Protein 5M6Q (pdb70)

Organism: NCBI:txid1449976

Foldseek 3Di:
DALDAADDPPDFKDKADPVRSQVSVCVVQVHHQDPVLVVLVLQLCSVVVSQLVDPVDSHDDFFFKFQDPVLLVVVQVLLQVLLCVFDQLVSSVVSLCPDPQSVVGTCPSVQDDRVDGSNQKGKFKKKKFFAQCQDVPDDPVCSVPQQQADPVNRTGDCPSHDLDWDVPAHGMWMWGQRPVRQWTWGWDGGDDVIMIMTGHPCVVPDDDPTGDGMIMGIHMGGGD/DFLDDADDPPDFKDWFAPVRSQVSVQVRAVHHQDPVLVVLVLQLCSVAVSQLADPVDSHFDFFFWFQDPVLLVVVQVQLQVLLCVFDQLVVSVVSLCVDPQSVPGGCPSVQDPRVDGSNQKHKFKKKKFFAQPQDVPDDPVCSVCQQQADPVRRTGDCPSHDLDWDVPAHGMWMWGQRPVRRWTKGWDGGDDVIMIMTGHVCSVPPDDPGGDGMIMGIHMGGHD

Radius of gyration: 25.02 Å; Cα contacts (8 Å, |Δi|>4): 840; chains: 2; bounding box: 59×60×68 Å

B-factor: mean 33.35, std 11.18, range [15.57, 94.4]

Sequence (448 aa):
APLAPPLAEDRSYRTWRVEDYVEAWERYHGREMTEDERENLARGIGVTVVNLNREDLSNPPLNLSFGSLRTAEAVQAALNKIVDTHHPSPAQYEAAVAKDPILKRLKNVVKALPSWIDSAKLKASIFSKRFYSWQNPDWSEERAHTTYRPDRETDQVDMSTYRYRARPGYVNFDYGWFDQDTNTWWHANHEEPRMVVYQSTLRHYSRPLQDFDEQVFTVAFAKKDAPLAPPLAEDRSYRTWRVEDYVEAWERYHGREMTEDERRENLARGIGVTVVNLNREDLSNPPLNLSFGSLRTAEAVQAALNKIVDTHPSPAQYEAAVAKDPILKRLKNVVKALPSWIDSAKLKASIFSKRFYSWQNPDWSEERAHTTYRPDRETDQVDMSTYRYRARPGYVNFDYGWFDQDTNTWWHANHEEPRMVVYQSTLRHYSRPLQQDFDEQVFTVAFAKKD

Secondary structure (DSSP, 8-state):
--SSPPPPTT-SEEEEEHHHHHHHHHHHTTS---HHHHHHHTT--HHHHHHHT-TT-SS---SSEESSHHHHHHHHHHHHHHHTT---HHHHHHHHHH-TTGGGSSSHHHHS-TTS-GGGEEEEEEEEEE-S--STTS-HHHHHHTTPPPTTT-B---TT---PPPTTS-S-EEEEEETTTTEEEEESSSSSS-EEEEE-HHHHT---SS-SEEEEEEEEEE--/--SSPPPPTT-SEEEEEHHHHHHHHHHHSSSPPPHHHHHHHTT--HHHHHHHT-TT-SS---SEEESSHHHHHHHHHHHHHHHTT---HHHHHHHHHH-TTGGG-SSHHHHS-TTS-GGGEEEEEEEEEE-S--STTS-HHHHHHTTPPPTTT-EE--TT---PPPTTS--EEEEEEETTTTEEEEESSSSSS-EEEEE-HHHHT---TT-SEEEEEEEEEE--

InterPro domains:
  IPR015107 Protein-glutamine gamma-glutamyltransferase [PF09017] (155-261)
  IPR037084 Protein-glutamine gamma-glutamyltransferase superfamily [G3DSA:3.90.1360.10] (137-262)
  IPR038765 Papain-like cysteine peptidase superfamily [SSF54001] (48-261)

Nearest PDB structures (foldseek):
  5m6q-assembly2_B  TM=1.003E+00  e=1.114E-48  Kutzneria albida DSM 43870
  9ihs-assembly2_B  TM=8.124E-01  e=2.223E-16  Streptomyces mobaraensis
  1iu4-assembly1_A  TM=8.070E-01  e=9.568E-16  Streptomyces mobaraensis
  3iu0-assembly1_A  TM=8.227E-01  e=2.479E-15  Streptomyces mobaraensis
  5gnp-assembly1_A-2  TM=1.225E-01  e=1.376E+00  Salmonella enterica subsp. enterica serovar Typhimurium str. LT2

Structure (mmCIF, N/CA/C/O backbone):
data_5M6Q
#
_entry.id   5M6Q
#
_cell.length_a   106.870
_cell.length_b   106.870
_cell.length_c   56.080
_cell.angle_alpha   90.000
_cell.angle_beta   90.000
_cell.angle_gamma   120.000
#
_symmetry.space_group_name_H-M   'P 3'
#
loop_
_entity.id
_entity.type
_entity.pdbx_description
1 polymer 'Uncharacterized protein'
2 non-polymer '2-(N-MORPHOLINO)-ETHANESULFONIC ACID'
3 non-polymer 'CHLORIDE ION'
4 non-polymer 'TETRAETHYLENE GLYCOL'
5 water water
#
loop_
_atom_site.group_PDB
_atom_site.id
_atom_site.type_symbol
_atom_site.label_atom_id
_atom_site.label_alt_id
_atom_site.label_comp_id
_atom_site.label_asym_id
_atom_site.label_entity_id
_atom_site.label_seq_id
_atom_site.pdbx_PDB_ins_code
_atom_site.Cartn_x
_atom_site.Cartn_y
_atom_site.Cartn_z
_atom_site.occupancy
_atom_site.B_iso_or_equiv
_atom_site.auth_seq_id
_atom_site.auth_comp_id
_atom_site.auth_asym_id
_atom_site.auth_atom_id
_atom_site.pdbx_PDB_model_num
ATOM 1 N N . ALA A 1 1 ? -74.847 -57.212 -14.317 1.00 47.59 2 ALA A N 1
ATOM 2 C CA . ALA A 1 1 ? -74.512 -56.210 -13.303 1.00 47.54 2 ALA A CA 1
ATOM 3 C C . ALA A 1 1 ? -73.541 -56.786 -12.271 1.00 51.27 2 ALA A C 1
ATOM 4 O O . ALA A 1 1 ? -73.905 -57.686 -11.509 1.00 48.98 2 ALA A O 1
ATOM 6 N N . PRO A 1 2 ? -72.305 -56.264 -12.241 1.00 38.95 3 PRO A N 1
ATOM 7 C CA . PRO A 1 2 ? -71.235 -56.829 -11.407 1.00 38.91 3 PRO A CA 1
ATOM 8 C C . PRO A 1 2 ? -71.511 -56.753 -9.899 1.00 37.95 3 PRO A C 1
ATOM 9 O O . PRO A 1 2 ? -72.365 -55.987 -9.446 1.00 34.17 3 PRO A O 1
ATOM 13 N N . LEU A 1 3 ? -70.795 -57.566 -9.132 1.00 35.07 4 LEU A N 1
ATOM 14 C CA . LEU A 1 3 ? -70.980 -57.610 -7.692 1.00 34.00 4 LEU A CA 1
ATOM 15 C C . LEU A 1 3 ? -70.687 -56.235 -7.095 1.00 31.05 4 LEU A C 1
ATOM 16 O O . LEU A 1 3 ? -71.406 -55.751 -6.217 1.00 31.00 4 LEU A O 1
ATOM 21 N N . ALA A 1 4 ? -69.623 -55.618 -7.598 1.00 28.46 5 ALA A N 1
ATOM 22 C CA . ALA A 1 4 ? -69.174 -54.314 -7.145 1.00 30.68 5 ALA A CA 1
ATOM 23 C C . ALA A 1 4 ? -68.689 -53.532 -8.345 1.00 29.92 5 ALA A C 1
ATOM 24 O O . ALA A 1 4 ? -68.313 -54.120 -9.347 1.00 31.28 5 ALA A O 1
ATOM 26 N N . PRO A 1 5 ? -68.686 -52.198 -8.249 1.00 32.98 6 PRO A N 1
ATOM 27 C CA . PRO A 1 5 ? -68.128 -51.446 -9.370 1.00 30.78 6 PRO A CA 1
ATOM 28 C C . PRO A 1 5 ? -66.616 -51.632 -9.456 1.00 32.50 6 PRO A C 1
ATOM 29 O O . PRO A 1 5 ? -65.989 -52.089 -8.496 1.00 29.41 6 PRO A O 1
ATOM 33 N N . PRO A 1 6 ? -66.032 -51.295 -10.605 1.00 32.04 7 PRO A N 1
ATOM 34 C CA . PRO A 1 6 ? -64.570 -51.312 -10.697 1.00 34.20 7 PRO A CA 1
ATOM 35 C C . PRO A 1 6 ? -63.908 -50.288 -9.765 1.00 31.55 7 PRO A C 1
ATOM 36 O O . PRO A 1 6 ? -64.567 -49.431 -9.170 1.00 29.55 7 PRO A O 1
ATOM 40 N N . LEU A 1 7 ? -62.597 -50.403 -9.634 1.00 30.16 8 LEU A N 1
ATOM 41 C CA . LEU A 1 7 ? -61.826 -49.463 -8.845 1.00 30.07 8 LEU A CA 1
ATOM 42 C C . LEU A 1 7 ? -61.670 -48.151 -9.599 1.00 34.92 8 LEU A C 1
ATOM 43 O O . LEU A 1 7 ? -61.626 -48.137 -10.827 1.00 38.09 8 LEU A O 1
ATOM 48 N N . ALA A 1 8 ? -61.557 -47.055 -8.865 1.00 33.09 9 ALA A N 1
ATOM 49 C CA . ALA A 1 8 ? -61.172 -45.789 -9.476 1.00 41.27 9 ALA A CA 1
ATOM 50 C C . ALA A 1 8 ? -59.802 -45.936 -10.135 1.00 40.95 9 ALA A C 1
ATOM 51 O O . ALA A 1 8 ? -59.020 -46.821 -9.779 1.00 40.71 9 ALA A O 1
ATOM 53 N N . GLU A 1 9 ? -59.512 -45.072 -11.101 1.00 48.86 10 GLU A N 1
ATOM 54 C CA . GLU A 1 9 ? -58.264 -45.165 -11.855 1.00 49.40 10 GLU A CA 1
ATOM 55 C C . GLU A 1 9 ? -57.030 -44.969 -10.978 1.00 39.50 10 GLU A C 1
ATOM 56 O O . GLU A 1 9 ? -55.966 -45.507 -11.268 1.00 49.86 10 GLU A O 1
ATOM 62 N N . ASP A 1 10 ? -57.167 -44.216 -9.899 1.00 39.48 11 ASP A N 1
ATOM 63 C CA . ASP A 1 10 ? -56.030 -43.993 -9.006 1.00 50.95 11 ASP A CA 1
ATOM 64 C C . ASP A 1 10 ? -56.086 -44.840 -7.725 1.00 44.58 11 ASP A C 1
ATOM 65 O O . ASP A 1 10 ? -55.520 -44.463 -6.700 1.00 45.35 11 ASP A O 1
ATOM 70 N N . ARG A 1 11 ? -56.770 -45.973 -7.770 1.00 39.22 12 ARG A N 1
ATOM 71 C CA . ARG A 1 11 ? -56.912 -46.793 -6.570 1.00 39.56 12 ARG A CA 1
ATOM 72 C C . ARG A 1 11 ? -56.336 -48.169 -6.781 1.00 28.27 12 ARG A C 1
ATOM 73 O O . ARG A 1 11 ? -56.600 -48.805 -7.796 1.00 33.72 12 ARG A O 1
ATOM 81 N N . SER A 1 12 ? -55.559 -48.625 -5.812 1.00 24.34 13 SER A N 1
ATOM 82 C CA . SER A 1 12 ? -54.977 -49.953 -5.856 1.00 26.55 13 SER A CA 1
ATOM 83 C C . SER A 1 12 ? -55.902 -50.982 -5.211 1.00 30.18 13 SER A C 1
ATOM 84 O O . SER A 1 12 ? -55.803 -52.184 -5.483 1.00 28.17 13 SER A O 1
ATOM 87 N N . TYR A 1 13 ? -56.775 -50.515 -4.328 1.00 26.43 14 TYR A N 1
ATOM 88 C CA . TYR A 1 13 ? -57.697 -51.419 -3.656 1.00 28.49 14 TYR A CA 1
ATOM 89 C C . TYR A 1 13 ? -58.865 -50.679 -3.034 1.00 25.85 14 TYR A C 1
ATOM 90 O O . TYR A 1 13 ? -58.803 -49.469 -2.830 1.00 25.78 14 TYR A O 1
ATOM 99 N N . ARG A 1 14 ? -59.928 -51.428 -2.759 1.00 22.48 15 ARG A N 1
ATOM 100 C CA . ARG A 1 14 ? -61.078 -50.950 -2.008 1.00 22.45 15 ARG A CA 1
ATOM 101 C C . ARG A 1 14 ? -61.337 -51.897 -0.842 1.00 26.95 15 ARG A C 1
ATOM 102 O O . ARG A 1 14 ? -61.255 -53.124 -1.004 1.00 23.90 15 ARG A O 1
ATOM 110 N N . THR A 1 15 ? -61.608 -51.345 0.338 1.00 22.59 16 THR A N 1
ATOM 111 C CA . THR A 1 15 ? -61.885 -52.177 1.504 1.00 25.25 16 THR A CA 1
ATOM 112 C C . THR A 1 15 ? -63.383 -52.323 1.770 1.00 25.17 16 THR A C 1
ATOM 113 O O . THR A 1 15 ? -64.168 -51.398 1.555 1.00 28.40 16 THR A O 1
ATOM 117 N N . TRP A 1 16 ? -63.767 -53.508 2.233 1.00 23.54 17 TRP A N 1
ATOM 118 C CA . TRP A 1 16 ? -65.164 -53.854 2.461 1.00 24.99 17 TRP A CA 1
ATOM 119 C C . TRP A 1 16 ? -65.390 -54.359 3.879 1.00 24.83 17 TRP A C 1
ATOM 120 O O . TRP A 1 16 ? -64.680 -55.256 4.330 1.00 24.20 17 TRP A O 1
ATOM 131 N N . ARG A 1 17 ? -66.356 -53.779 4.588 1.00 27.93 18 ARG A N 1
ATOM 132 C CA . ARG A 1 17 ? -66.892 -54.441 5.765 1.00 27.26 18 ARG A CA 1
ATOM 133 C C . ARG A 1 17 ? -67.434 -55.763 5.292 1.00 24.54 18 ARG A C 1
ATOM 134 O O . ARG A 1 17 ? -68.027 -55.830 4.221 1.00 25.03 18 ARG A O 1
ATOM 142 N N . VAL A 1 18 ? -67.244 -56.809 6.081 1.00 26.52 19 VAL A N 1
ATOM 143 C CA . VAL A 1 18 ? -67.783 -58.107 5.713 1.00 23.70 19 VAL A CA 1
ATOM 144 C C . VAL A 1 18 ? -69.277 -57.996 5.454 1.00 24.40 19 VAL A C 1
ATOM 145 O O . VAL A 1 18 ? -69.753 -58.453 4.417 1.00 29.92 19 VAL A O 1
ATOM 149 N N . GLU A 1 19 ? -70.008 -57.357 6.368 1.00 27.92 20 GLU A N 1
ATOM 150 C CA . GLU A 1 19 ? -71.453 -57.172 6.195 1.00 31.25 20 GLU A CA 1
ATOM 151 C C . GLU A 1 19 ? -71.791 -56.513 4.857 1.00 28.88 20 GLU A C 1
ATOM 152 O O . GLU A 1 19 ? -72.773 -56.874 4.219 1.00 30.46 20 GLU A O 1
ATOM 158 N N . ASP A 1 20 ? -70.992 -55.546 4.424 1.00 26.98 21 ASP A N 1
ATOM 159 C CA . ASP A 1 20 ? -71.294 -54.879 3.159 1.00 27.67 21 ASP A CA 1
ATOM 160 C C . ASP A 1 20 ? -70.957 -55.780 1.967 1.00 24.39 21 ASP A C 1
ATOM 161 O O . ASP A 1 20 ? -71.645 -55.766 0.957 1.00 26.94 21 ASP A O 1
ATOM 166 N N . TYR A 1 21 ? -69.892 -56.562 2.085 1.00 22.93 22 TYR A N 1
ATOM 167 C CA . TYR A 1 21 ? -69.550 -57.522 1.045 1.00 24.92 22 TYR A CA 1
ATOM 168 C C . TYR A 1 21 ? -70.645 -58.584 0.884 1.00 26.72 22 TYR A C 1
ATOM 169 O O . TYR A 1 21 ? -71.015 -58.952 -0.233 1.00 26.17 22 TYR A O 1
ATOM 178 N N . VAL A 1 22 ? -71.166 -59.066 2.001 1.00 25.61 23 VAL A N 1
ATOM 179 C CA . VAL A 1 22 ? -72.195 -60.102 1.956 1.00 28.74 23 VAL A CA 1
ATOM 180 C C . VAL A 1 22 ? -73.434 -59.583 1.233 1.00 31.01 23 VAL A C 1
ATOM 181 O O . VAL A 1 22 ? -73.966 -60.256 0.350 1.00 32.18 23 VAL A O 1
ATOM 185 N N . GLU A 1 23 ? -73.867 -58.371 1.571 1.00 31.92 24 GLU A N 1
ATOM 186 C CA . GLU A 1 23 ? -75.004 -57.771 0.886 1.00 29.50 24 GLU A CA 1
ATOM 187 C C . GLU A 1 23 ? -74.751 -57.622 -0.608 1.00 34.72 24 GLU A C 1
ATOM 188 O O . GLU A 1 23 ? -75.626 -57.908 -1.403 1.00 33.80 24 GLU A O 1
ATOM 194 N N . ALA A 1 24 ? -73.563 -57.179 -0.998 1.00 30.73 25 ALA A N 1
ATOM 195 C CA . ALA A 1 24 ? -73.276 -57.080 -2.422 1.00 33.08 25 ALA A CA 1
ATOM 196 C C . ALA A 1 24 ? -73.299 -58.469 -3.046 1.00 31.33 25 ALA A C 1
ATOM 197 O O . ALA A 1 24 ? -73.870 -58.665 -4.117 1.00 31.86 25 ALA A O 1
ATOM 199 N N . TRP A 1 25 ? -72.693 -59.431 -2.359 1.00 31.10 26 TRP A N 1
ATOM 200 C CA . TRP A 1 25 ? -72.677 -60.818 -2.803 1.00 27.58 26 TRP A CA 1
ATOM 201 C C . TRP A 1 25 ? -74.095 -61.367 -2.985 1.00 34.32 26 TRP A C 1
ATOM 202 O O . TRP A 1 25 ? -74.390 -62.041 -3.964 1.00 33.80 26 TRP A O 1
ATOM 213 N N . GLU A 1 26 ? -74.972 -61.072 -2.038 1.00 33.22 27 GLU A N 1
ATOM 214 C CA . GLU A 1 26 ? -76.339 -61.575 -2.111 1.00 36.78 27 GLU A CA 1
ATOM 215 C C . GLU A 1 26 ? -77.130 -60.926 -3.237 1.00 39.29 27 GLU A C 1
ATOM 216 O O . GLU A 1 26 ? -77.959 -61.587 -3.864 1.00 40.52 27 GLU A O 1
ATOM 222 N N . ARG A 1 27 ? -76.875 -59.648 -3.505 1.00 34.50 28 ARG A N 1
ATOM 223 C CA . ARG A 1 27 ? -77.523 -58.983 -4.632 1.00 38.57 28 ARG A CA 1
ATOM 224 C C . ARG A 1 27 ? -77.095 -59.621 -5.936 1.00 38.60 28 ARG A C 1
ATOM 225 O O . ARG A 1 27 ? -77.897 -59.792 -6.847 1.00 43.68 28 ARG A O 1
ATOM 233 N N . TYR A 1 28 ? -75.813 -59.954 -6.027 1.00 40.48 29 TYR A N 1
ATOM 234 C CA . TYR A 1 28 ? -75.224 -60.450 -7.271 1.00 40.88 29 TYR A CA 1
ATOM 235 C C . TYR A 1 28 ? -75.644 -61.887 -7.561 1.00 39.66 29 TYR A C 1
ATOM 236 O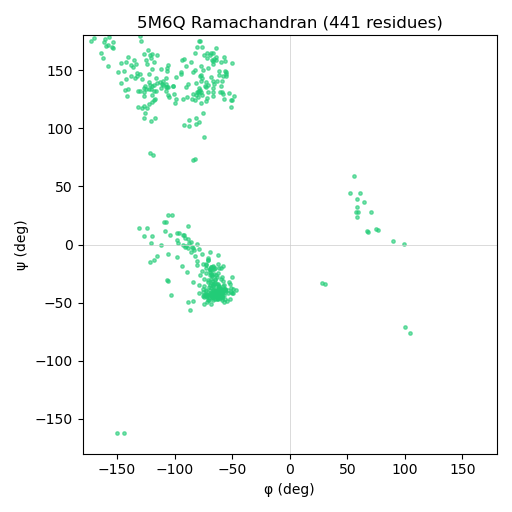 O . TYR A 1 28 ? -76.002 -62.207 -8.687 1.00 42.23 29 TYR A O 1
ATOM 245 N N . HIS A 1 29 ? -75.592 -62.744 -6.546 1.00 36.25 30 HIS A N 1
ATOM 246 C CA . HIS A 1 29 ? -75.990 -64.143 -6.698 1.00 44.26 30 HIS A CA 1
ATOM 247 C C . HIS A 1 29 ? -77.497 -64.331 -6.494 1.00 42.98 30 HIS A C 1
ATOM 248 O O . HIS A 1 29 ? -78.003 -65.450 -6.541 1.00 48.06 30 HIS A O 1
ATOM 255 N N . GLY A 1 30 ? -78.204 -63.231 -6.267 1.00 44.59 31 GLY A N 1
ATOM 256 C CA . GLY A 1 30 ? -79.656 -63.249 -6.190 1.00 42.96 31 GLY A CA 1
ATOM 257 C C . GLY A 1 30 ? -80.241 -64.157 -5.126 1.00 45.91 31 GLY A C 1
ATOM 258 O O . GLY A 1 30 ? -81.325 -64.713 -5.292 1.00 50.70 31 GLY A O 1
ATOM 259 N N . ARG A 1 31 ? -79.525 -64.303 -4.019 1.00 49.45 32 ARG A N 1
ATOM 260 C CA . ARG A 1 31 ? -79.982 -65.162 -2.941 1.00 44.51 32 ARG A CA 1
ATOM 261 C C . ARG A 1 31 ? -79.235 -64.879 -1.658 1.00 41.06 32 ARG A C 1
ATOM 262 O O . ARG A 1 31 ? -78.179 -64.251 -1.656 1.00 41.56 32 ARG A O 1
ATOM 270 N N . GLU A 1 32 ? -79.787 -65.383 -0.569 1.00 40.48 33 GLU A N 1
ATOM 271 C CA . GLU A 1 32 ? -79.206 -65.207 0.737 1.00 40.26 33 GLU A CA 1
ATOM 272 C C . GLU A 1 32 ? -78.005 -66.128 0.907 1.00 43.95 33 GLU A C 1
ATOM 273 O O . GLU A 1 32 ? -77.987 -67.258 0.404 1.00 38.08 33 GLU A O 1
ATOM 279 N N . MET A 1 33 ? -76.991 -65.629 1.601 1.00 39.47 34 MET A N 1
ATOM 280 C CA . MET A 1 33 ? -75.831 -66.432 1.924 1.00 40.84 34 MET A CA 1
ATOM 281 C C . MET A 1 33 ? -76.203 -67.305 3.121 1.00 41.70 34 MET A C 1
ATOM 282 O O . MET A 1 33 ? -76.747 -66.806 4.105 1.00 42.99 34 MET A O 1
ATOM 287 N N . THR A 1 34 ? -75.921 -68.603 3.027 1.00 44.11 35 THR A N 1
ATOM 288 C CA . THR A 1 34 ? -76.300 -69.563 4.062 1.00 42.12 35 THR A CA 1
ATOM 289 C C . THR A 1 34 ? -75.374 -69.513 5.267 1.00 45.13 35 THR A C 1
ATOM 290 O O . THR A 1 34 ? -74.362 -68.803 5.270 1.00 37.66 35 THR A O 1
ATOM 294 N N . GLU A 1 35 ? -75.716 -70.292 6.286 1.00 40.74 36 GLU A N 1
ATOM 295 C CA . GLU A 1 35 ? -74.920 -70.314 7.498 1.00 46.48 36 GLU A CA 1
ATOM 296 C C . GLU A 1 35 ? -73.593 -71.005 7.254 1.00 40.68 36 GLU A C 1
ATOM 297 O O . GLU A 1 35 ? -72.558 -70.522 7.708 1.00 40.79 36 GLU A O 1
ATOM 303 N N . ASP A 1 36 ? -73.620 -72.126 6.538 1.00 42.86 37 ASP A N 1
ATOM 304 C CA . ASP A 1 36 ? -72.383 -72.783 6.118 1.00 46.40 37 ASP A CA 1
ATOM 305 C C . ASP A 1 36 ? -71.497 -71.823 5.311 1.00 35.95 37 ASP A C 1
ATOM 306 O O . ASP A 1 36 ? -70.273 -71.824 5.458 1.00 35.57 37 ASP A O 1
ATOM 311 N N . GLU A 1 37 ? -72.108 -71.001 4.464 1.00 36.52 38 GLU A N 1
ATOM 312 C CA . GLU A 1 37 ? -71.312 -70.115 3.626 1.00 37.51 38 GLU A CA 1
ATOM 313 C C . GLU A 1 37 ? -70.693 -68.997 4.460 1.00 33.43 38 GLU A C 1
ATOM 314 O O . GLU A 1 37 ? -69.503 -68.698 4.313 1.00 29.83 38 GLU A O 1
ATOM 320 N N . ARG A 1 38 ? -71.485 -68.416 5.361 1.00 30.30 39 ARG A N 1
ATOM 321 C CA . ARG A 1 38 ? -70.980 -67.394 6.268 1.00 31.31 39 ARG A CA 1
ATOM 322 C C . ARG A 1 38 ? -69.857 -67.934 7.128 1.00 31.50 39 ARG A C 1
ATOM 323 O O . ARG A 1 38 ? -68.886 -67.243 7.394 1.00 29.34 39 ARG A O 1
ATOM 331 N N . GLU A 1 39 ? -69.982 -69.179 7.555 1.00 30.73 40 GLU A N 1
ATOM 332 C CA . GLU A 1 39 ? -68.943 -69.792 8.366 1.00 30.43 40 GLU A CA 1
ATOM 333 C C . GLU A 1 39 ? -67.646 -69.987 7.560 1.00 30.97 40 GLU A C 1
ATOM 334 O O . GLU A 1 39 ? -66.540 -69.881 8.100 1.00 27.18 40 GLU A O 1
ATOM 340 N N . ASN A 1 40 ? -67.785 -70.272 6.269 1.00 28.88 41 ASN A N 1
ATOM 341 C CA . ASN A 1 40 ? -66.624 -70.455 5.414 1.00 25.93 41 ASN A CA 1
ATOM 342 C C . ASN A 1 40 ? -65.966 -69.094 5.140 1.00 24.50 41 ASN A C 1
ATOM 343 O O . ASN A 1 40 ? -64.743 -68.964 5.196 1.00 26.81 41 ASN A O 1
ATOM 348 N N . LEU A 1 41 ? -66.788 -68.093 4.856 1.00 25.08 42 LEU A N 1
ATOM 349 C CA . LEU A 1 41 ? -66.307 -66.730 4.651 1.00 26.14 42 LEU A CA 1
ATOM 350 C C . LEU A 1 41 ? -65.467 -66.258 5.837 1.00 24.97 42 LEU A C 1
ATOM 351 O O . LEU A 1 41 ? -64.406 -65.656 5.653 1.00 27.07 42 LEU A O 1
ATOM 356 N N . ALA A 1 42 ? -65.917 -66.576 7.047 1.00 25.22 43 ALA A N 1
ATOM 357 C CA . ALA A 1 42 ? -65.255 -66.139 8.273 1.00 22.97 43 ALA A CA 1
ATOM 358 C C . ALA A 1 42 ? -63.837 -66.685 8.417 1.00 25.00 43 ALA A C 1
ATOM 359 O O . ALA A 1 42 ? -63.090 -66.275 9.303 1.00 30.56 43 ALA A O 1
ATOM 361 N N . ARG A 1 43 ? -63.455 -67.602 7.539 1.00 29.40 44 ARG A N 1
ATOM 362 C CA . ARG A 1 43 ? -62.098 -68.123 7.551 1.00 29.43 44 ARG A CA 1
ATOM 363 C C . ARG A 1 43 ? -61.081 -67.141 6.952 1.00 24.67 44 ARG A C 1
ATOM 364 O O . ARG A 1 43 ? -59.876 -67.357 7.049 1.00 22.08 44 ARG A O 1
ATOM 372 N N . GLY A 1 44 ? -61.554 -66.053 6.356 1.00 18.41 45 GLY A N 1
ATOM 373 C CA . GLY A 1 44 ? -60.631 -65.087 5.800 1.00 22.40 45 GLY A CA 1
ATOM 374 C C . GLY A 1 44 ? -60.468 -65.217 4.305 1.00 21.21 45 GLY A C 1
ATOM 375 O O . GLY A 1 44 ? -61.426 -65.557 3.602 1.00 25.84 45 GLY A O 1
ATOM 386 N N . ILE A 1 46 ? -59.137 -67.277 2.374 1.00 21.39 47 ILE A N 1
ATOM 387 C CA . ILE A 1 46 ? -59.419 -68.591 1.803 1.00 26.21 47 ILE A CA 1
ATOM 388 C C . ILE A 1 46 ? -60.935 -68.776 1.707 1.00 24.36 47 ILE A C 1
ATOM 389 O O . ILE A 1 46 ? -61.438 -69.387 0.758 1.00 25.54 47 ILE A O 1
ATOM 394 N N . GLY A 1 47 ? -61.660 -68.201 2.661 1.00 23.74 48 GLY A N 1
ATOM 395 C CA . GLY A 1 47 ? -63.108 -68.233 2.645 1.00 22.32 48 GLY A CA 1
ATOM 396 C C . GLY A 1 47 ? -63.793 -67.485 1.518 1.00 24.52 48 GLY A C 1
ATOM 397 O O . GLY A 1 47 ? -64.851 -67.908 1.044 1.00 24.00 48 GLY A O 1
ATOM 398 N N . VAL A 1 48 ? -63.205 -66.370 1.094 1.00 23.55 49 VAL A N 1
ATOM 399 C CA . VAL A 1 48 ? -63.751 -65.598 -0.015 1.00 24.83 49 VAL A CA 1
ATOM 400 C C . VAL A 1 48 ? -63.790 -66.493 -1.250 1.00 24.16 49 VAL A C 1
ATOM 401 O O . VAL A 1 48 ? -64.796 -66.553 -1.950 1.00 25.75 49 VAL A O 1
ATOM 405 N N . THR A 1 49 ? -62.718 -67.238 -1.476 1.00 24.65 50 THR A N 1
ATOM 406 C CA . THR A 1 49 ? -62.630 -68.102 -2.652 1.00 28.56 50 THR A CA 1
ATOM 407 C C . THR A 1 49 ? -63.513 -69.349 -2.509 1.00 24.91 50 THR A C 1
ATOM 408 O O . THR A 1 49 ? -64.218 -69.708 -3.443 1.00 23.65 50 THR A O 1
ATOM 412 N N . VAL A 1 50 ? -63.500 -69.982 -1.336 1.00 23.47 51 VAL A N 1
ATOM 413 C CA . VAL A 1 50 ? -64.328 -71.163 -1.101 1.00 25.97 51 VAL A CA 1
ATOM 414 C C . VAL A 1 50 ? -65.792 -70.827 -1.302 1.00 27.98 51 VAL A C 1
ATOM 415 O O . VAL A 1 50 ? -66.533 -71.571 -1.945 1.00 26.80 51 VAL A O 1
ATOM 419 N N . VAL A 1 51 ? -66.215 -69.689 -0.772 1.00 20.43 52 VAL A N 1
ATOM 420 C CA . VAL A 1 51 ? -67.607 -69.312 -0.942 1.00 23.32 52 VAL A CA 1
ATOM 421 C C . VAL A 1 51 ? -67.928 -69.095 -2.425 1.00 26.55 52 VAL A C 1
ATOM 422 O O . VAL A 1 51 ? -68.977 -69.512 -2.908 1.00 27.58 52 VAL A O 1
ATOM 426 N N . ASN A 1 52 ? -67.015 -68.491 -3.165 1.00 24.80 53 ASN A N 1
ATOM 427 C CA . ASN A 1 52 ? -67.296 -68.231 -4.573 1.00 28.75 53 ASN A CA 1
ATOM 428 C C . ASN A 1 52 ? -67.276 -69.480 -5.468 1.00 25.62 53 ASN A C 1
ATOM 429 O O . ASN A 1 52 ? -67.910 -69.490 -6.511 1.00 27.22 53 ASN A O 1
ATOM 434 N N . LEU A 1 53 ? -66.563 -70.528 -5.075 1.00 23.76 54 LEU A N 1
ATOM 435 C CA . LEU A 1 53 ? -66.630 -71.772 -5.833 1.00 24.31 54 LEU A CA 1
ATOM 436 C C . LEU A 1 53 ? -67.990 -72.455 -5.687 1.00 26.45 54 LEU A C 1
ATOM 437 O O . LEU A 1 53 ? -68.398 -73.191 -6.575 1.00 27.09 54 LEU A O 1
ATOM 442 N N . ASN A 1 54 ? -68.684 -72.204 -4.575 1.00 25.44 55 ASN A N 1
ATOM 443 C CA . ASN A 1 54 ? -70.088 -72.613 -4.434 1.00 30.10 55 ASN A CA 1
ATOM 444 C C . ASN A 1 54 ? -70.189 -74.134 -4.449 1.00 30.43 55 ASN A C 1
ATOM 445 O O . ASN A 1 54 ? -71.125 -74.708 -4.988 1.00 36.99 55 ASN A O 1
ATOM 450 N N . ARG A 1 55 ? -69.200 -74.777 -3.848 1.00 32.17 56 ARG A N 1
ATOM 451 C CA . ARG A 1 55 ? -69.082 -76.222 -3.903 1.00 33.00 56 ARG A CA 1
ATOM 452 C C . ARG A 1 55 ? -68.957 -76.849 -2.537 1.00 38.61 56 ARG A C 1
ATOM 453 O O . ARG A 1 55 ? -67.910 -76.751 -1.887 1.00 35.09 56 ARG A O 1
ATOM 461 N N . GLU A 1 56 ? -70.021 -77.528 -2.124 1.00 35.81 57 GLU A N 1
ATOM 462 C CA . GLU A 1 56 ? -70.086 -78.086 -0.783 1.00 35.96 57 GLU A CA 1
ATOM 463 C C . GLU A 1 56 ? -69.078 -79.202 -0.570 1.00 35.43 57 GLU A C 1
ATOM 464 O O . GLU A 1 56 ? -68.758 -79.531 0.565 1.00 39.14 57 GLU A O 1
ATOM 470 N N . ASP A 1 57 ? -68.570 -79.779 -1.656 1.00 32.55 58 ASP A N 1
ATOM 471 C CA . ASP A 1 57 ? -67.596 -80.862 -1.553 1.00 31.35 58 ASP A CA 1
ATOM 472 C C . ASP A 1 57 ? -66.184 -80.354 -1.248 1.00 38.91 58 ASP A C 1
ATOM 473 O O . ASP A 1 57 ? -65.255 -81.150 -1.062 1.00 39.64 58 ASP A O 1
ATOM 478 N N . LEU A 1 58 ? -66.023 -79.035 -1.196 1.00 35.04 59 LEU A N 1
ATOM 479 C CA . LEU A 1 58 ? -64.714 -78.444 -0.926 1.00 39.00 59 LEU A CA 1
ATOM 480 C C . LEU A 1 58 ? -64.665 -77.755 0.430 1.00 38.03 59 LEU A C 1
ATOM 481 O O . LEU A 1 58 ? -65.584 -77.033 0.804 1.00 40.26 59 LEU A O 1
ATOM 486 N N . SER A 1 59 ? -63.597 -77.992 1.173 1.00 34.22 60 SER A N 1
ATOM 487 C CA . SER A 1 59 ? -63.348 -77.187 2.353 1.00 41.21 60 SER A CA 1
ATOM 488 C C . SER A 1 59 ? -62.181 -76.242 2.046 1.00 31.03 60 SER A C 1
ATOM 489 O O . SER A 1 59 ? -62.135 -75.132 2.554 1.00 33.88 60 SER A O 1
ATOM 492 N N . ASN A 1 60 ? -61.264 -76.685 1.189 1.00 28.77 61 ASN A N 1
ATOM 493 C CA . ASN A 1 60 ? -60.198 -75.828 0.686 1.00 29.65 61 ASN A CA 1
ATOM 494 C C . ASN A 1 60 ? -60.283 -75.703 -0.830 1.00 26.89 61 ASN A C 1
ATOM 495 O O . ASN A 1 60 ? -60.765 -76.601 -1.508 1.00 29.83 61 ASN A O 1
ATOM 500 N N . PRO A 1 61 ? -59.830 -74.567 -1.371 1.00 29.55 62 PRO A N 1
ATOM 501 C CA . PRO A 1 61 ? -59.824 -74.437 -2.830 1.00 24.62 62 PRO A CA 1
ATOM 502 C C . PRO A 1 61 ? -58.826 -75.422 -3.443 1.00 23.00 62 PRO A C 1
ATOM 503 O O . PRO A 1 61 ? -57.687 -75.495 -2.997 1.00 25.28 62 PRO A O 1
ATOM 507 N N . PRO A 1 62 ? -59.248 -76.175 -4.457 1.00 22.34 63 PRO A N 1
ATOM 508 C CA . PRO A 1 62 ? -58.377 -77.221 -5.008 1.00 26.65 63 PRO A CA 1
ATOM 509 C C . PRO A 1 62 ? -57.222 -76.644 -5.812 1.00 23.22 63 PRO A C 1
ATOM 510 O O . PRO A 1 62 ? -57.420 -75.686 -6.559 1.00 23.10 63 PRO A O 1
ATOM 514 N N . LEU A 1 63 ? -56.033 -77.230 -5.676 1.00 21.37 64 LEU A N 1
ATOM 515 C CA . LEU A 1 63 ? -54.831 -76.651 -6.266 1.00 29.83 64 LEU A CA 1
ATOM 516 C C . LEU A 1 63 ? -54.335 -77.458 -7.458 1.00 29.96 64 LEU A C 1
ATOM 517 O O . LEU A 1 63 ? -53.236 -77.220 -7.952 1.00 26.16 64 LEU A O 1
ATOM 522 N N . ASN A 1 64 ? -55.178 -78.385 -7.915 1.00 25.72 65 ASN A N 1
ATOM 523 C CA . ASN A 1 64 ? -54.863 -79.337 -8.990 1.00 32.62 65 ASN A CA 1
ATOM 524 C C . ASN A 1 64 ? -54.297 -78.700 -10.250 1.00 27.56 65 ASN A C 1
ATOM 525 O O . ASN A 1 64 ? -53.410 -79.249 -10.897 1.00 21.88 65 ASN A O 1
ATOM 530 N N . LEU A 1 65 ? -54.889 -77.575 -10.627 1.00 23.08 66 LEU A N 1
ATOM 531 C CA . LEU A 1 65 ? -54.600 -76.917 -11.893 1.00 24.42 66 LEU A CA 1
ATOM 532 C C . LEU A 1 65 ? -54.048 -75.538 -11.602 1.00 22.50 66 LEU A C 1
ATOM 533 O O . LEU A 1 65 ? -54.761 -74.538 -11.733 1.00 21.78 66 LEU A O 1
ATOM 538 N N . SER A 1 66 ? -52.777 -75.501 -11.203 1.00 23.87 67 SER A N 1
ATOM 539 C CA . SER A 1 66 ? -52.106 -74.261 -10.797 1.00 24.79 67 SER A CA 1
ATOM 540 C C . SER A 1 66 ? -51.014 -73.898 -11.787 1.00 22.37 67 SER A C 1
ATOM 541 O O . SER A 1 66 ? -50.258 -74.764 -12.215 1.00 20.96 67 SER A O 1
ATOM 544 N N . PHE A 1 67 ? -50.888 -72.609 -12.096 1.00 20.92 68 PHE A N 1
ATOM 545 C CA . PHE A 1 67 ? -49.958 -72.173 -13.137 1.00 24.89 68 PHE A CA 1
ATOM 546 C C . PHE A 1 67 ? -49.145 -70.939 -12.720 1.00 22.22 68 PHE A C 1
ATOM 547 O O . PHE A 1 67 ? -49.589 -70.145 -11.896 1.00 23.10 68 PHE A O 1
ATOM 555 N N . GLY A 1 68 ? -47.950 -70.798 -13.297 1.00 24.33 69 GLY A N 1
ATOM 556 C CA . GLY A 1 68 ? -47.057 -69.697 -12.984 1.00 25.06 69 GLY A CA 1
ATOM 557 C C . GLY A 1 68 ? -47.550 -68.345 -13.486 1.00 26.65 69 GLY A C 1
ATOM 558 O O . GLY A 1 68 ? -47.170 -67.305 -12.953 1.00 25.86 69 GLY A O 1
ATOM 559 N N . SER A 1 69 ? -48.400 -68.337 -14.504 1.00 21.28 70 SER A N 1
ATOM 560 C CA . SER A 1 69 ? -48.879 -67.054 -15.016 1.00 26.38 70 SER A CA 1
ATOM 561 C C . SER A 1 69 ? -50.391 -67.013 -15.220 1.00 21.58 70 SER A C 1
ATOM 562 O O . SER A 1 69 ? -51.022 -68.021 -15.532 1.00 25.22 70 SER A O 1
ATOM 565 N N . LEU A 1 70 ? -50.966 -65.831 -15.021 1.00 23.94 71 LEU A N 1
ATOM 566 C CA . LEU A 1 70 ? -52.391 -65.610 -15.215 1.00 19.30 71 LEU A CA 1
ATOM 567 C C . LEU A 1 70 ? -52.841 -65.976 -16.634 1.00 23.21 71 LEU A C 1
ATOM 568 O O . LEU A 1 70 ? -53.898 -66.571 -16.810 1.00 24.42 71 LEU A O 1
ATOM 573 N N . ARG A 1 71 ? -52.029 -65.660 -17.642 1.00 25.23 72 ARG A N 1
ATOM 574 C CA . ARG A 1 71 ? -52.426 -65.923 -19.023 1.00 24.42 72 ARG A CA 1
ATOM 575 C C . ARG A 1 71 ? -52.630 -67.421 -19.297 1.00 22.37 72 ARG A C 1
ATOM 576 O O . ARG A 1 71 ? -53.553 -67.815 -20.015 1.00 23.34 72 ARG A O 1
ATOM 584 N N . THR A 1 72 ? -51.779 -68.252 -18.718 1.00 21.54 73 THR A N 1
ATOM 585 C CA . THR A 1 72 ? -51.961 -69.689 -18.868 1.00 21.04 73 THR A CA 1
ATOM 586 C C . THR A 1 72 ? -53.259 -70.130 -18.214 1.00 20.58 73 THR A C 1
ATOM 587 O O . THR A 1 72 ? -53.993 -70.936 -18.780 1.00 23.48 73 THR A O 1
ATOM 591 N N . ALA A 1 73 ? -53.526 -69.626 -17.010 1.00 20.79 74 ALA A N 1
ATOM 592 C CA . ALA A 1 73 ? -54.753 -69.972 -16.309 1.00 22.71 74 ALA A CA 1
ATOM 593 C C . ALA A 1 73 ? -55.960 -69.542 -17.128 1.00 20.78 74 ALA A C 1
ATOM 594 O O . ALA A 1 73 ? -56.978 -70.228 -17.168 1.00 23.63 74 ALA A O 1
ATOM 596 N N . GLU A 1 74 ? -55.849 -68.390 -17.777 1.00 20.17 75 GLU A N 1
ATOM 597 C CA . GLU A 1 74 ? -56.955 -67.923 -18.599 1.00 22.30 75 GLU A CA 1
ATOM 598 C C . GLU A 1 74 ? -57.177 -68.827 -19.814 1.00 24.26 75 GLU A C 1
ATOM 599 O O . GLU A 1 74 ? -58.322 -69.050 -20.224 1.00 19.32 75 GLU A O 1
ATOM 605 N N . ALA A 1 75 ? -56.100 -69.362 -20.378 1.00 21.90 76 ALA A N 1
ATOM 606 C CA . ALA A 1 75 ? -56.241 -70.252 -21.532 1.00 24.88 76 ALA A CA 1
ATOM 607 C C . ALA A 1 75 ? -56.868 -71.579 -21.101 1.00 21.58 76 ALA A C 1
ATOM 608 O O . ALA A 1 75 ? -57.665 -72.177 -21.816 1.00 22.04 76 ALA A O 1
ATOM 610 N N . VAL A 1 76 ? -56.503 -72.028 -19.915 1.00 23.04 77 VAL A N 1
ATOM 611 C CA . VAL A 1 76 ? -56.994 -73.293 -19.404 1.00 25.87 77 VAL A CA 1
ATOM 612 C C . VAL A 1 76 ? -58.465 -73.134 -19.018 1.00 23.43 77 VAL A C 1
ATOM 613 O O . VAL A 1 76 ? -59.290 -74.004 -19.283 1.00 24.44 77 VAL A O 1
ATOM 617 N N . GLN A 1 77 ? -58.800 -71.985 -18.444 1.00 26.88 78 GLN A N 1
ATOM 618 C CA . GLN A 1 77 ? -60.190 -71.651 -18.146 1.00 23.32 78 GLN A CA 1
ATOM 619 C C . GLN A 1 77 ? -61.043 -71.696 -19.407 1.00 25.51 78 GLN A C 1
ATOM 620 O O . GLN A 1 77 ? -62.102 -72.324 -19.425 1.00 21.86 78 GLN A O 1
ATOM 626 N N . ALA A 1 78 ? -60.588 -71.038 -20.467 1.00 23.50 79 ALA A N 1
ATOM 627 C CA . ALA A 1 78 ? -61.384 -71.016 -21.698 1.00 27.25 79 ALA A CA 1
ATOM 628 C C . ALA A 1 78 ? -61.522 -72.424 -22.279 1.00 22.83 79 ALA A C 1
ATOM 629 O O . ALA A 1 78 ? -62.590 -72.802 -22.745 1.00 26.49 79 ALA A O 1
ATOM 631 N N . ALA A 1 79 ? -60.453 -73.204 -22.232 1.00 21.95 80 ALA A N 1
ATOM 632 C CA . ALA A 1 79 ? -60.496 -74.551 -22.779 1.00 24.65 80 ALA A CA 1
ATOM 633 C C . ALA A 1 79 ? -61.513 -75.413 -22.011 1.00 24.47 80 ALA A C 1
ATOM 634 O O . ALA A 1 79 ? -62.327 -76.117 -22.613 1.00 25.35 80 ALA A O 1
ATOM 636 N N . LEU A 1 80 ? -61.466 -75.348 -20.684 1.00 22.01 81 LEU A N 1
ATOM 637 C CA . LEU A 1 80 ? -62.379 -76.116 -19.854 1.00 19.95 81 LEU A CA 1
ATOM 638 C C . LEU A 1 80 ? -63.829 -75.668 -19.999 1.00 26.76 81 LEU A C 1
ATOM 639 O O . LEU A 1 80 ? -64.731 -76.507 -20.060 1.00 25.77 81 LEU A O 1
ATOM 644 N N . ASN A 1 81 ? -64.062 -74.358 -20.026 1.00 22.96 82 ASN A N 1
ATOM 645 C CA . ASN A 1 81 ? -65.413 -73.845 -20.233 1.00 27.26 82 ASN A CA 1
ATOM 646 C C . ASN A 1 81 ? -65.974 -74.317 -21.577 1.00 29.21 82 ASN A C 1
ATOM 647 O O . ASN A 1 81 ? -67.149 -74.658 -21.685 1.00 28.61 82 ASN A O 1
ATOM 652 N N . LYS A 1 82 ? -65.129 -74.354 -22.595 1.00 26.95 83 LYS A N 1
ATOM 653 C CA . LYS A 1 82 ? -65.557 -74.827 -23.902 1.00 31.87 83 LYS A CA 1
ATOM 654 C C . LYS A 1 82 ? -66.028 -76.297 -23.835 1.00 32.32 83 LYS A C 1
ATOM 655 O O . LYS A 1 82 ? -67.060 -76.652 -24.403 1.00 28.30 83 LYS A O 1
ATOM 661 N N . ILE A 1 83 ? -65.302 -77.138 -23.107 1.00 26.56 84 ILE A N 1
ATOM 662 C CA . ILE A 1 83 ? -65.720 -78.533 -22.960 1.00 30.11 84 ILE A CA 1
ATOM 663 C C . ILE A 1 83 ? -66.988 -78.703 -22.105 1.00 30.30 84 ILE A C 1
ATOM 664 O O . ILE A 1 83 ? -67.902 -79.409 -22.519 1.00 31.51 84 ILE A O 1
ATOM 669 N N . VAL A 1 84 ? -67.072 -78.073 -20.932 1.00 24.76 85 VAL A N 1
ATOM 670 C CA . VAL A 1 84 ? -68.275 -78.270 -20.117 1.00 24.37 85 VAL A CA 1
ATOM 671 C C . VAL A 1 84 ? -69.493 -77.566 -20.734 1.00 29.34 85 VAL A C 1
ATOM 672 O O . VAL A 1 84 ? -70.624 -77.845 -20.352 1.00 31.11 85 VAL A O 1
ATOM 676 N N . ASP A 1 85 ? -69.282 -76.684 -21.703 1.00 32.09 86 ASP A N 1
ATOM 677 C CA . ASP A 1 85 ? -70.418 -76.078 -22.397 1.00 33.16 86 ASP A CA 1
ATOM 678 C C . ASP A 1 85 ? -71.144 -77.064 -23.323 1.00 36.86 86 ASP A C 1
ATOM 679 O O . ASP A 1 85 ? -72.236 -76.769 -23.810 1.00 30.74 86 ASP A O 1
ATOM 684 N N . THR A 1 86 ? -70.539 -78.222 -23.572 1.00 33.38 87 THR A N 1
ATOM 685 C CA . THR A 1 86 ? -71.216 -79.270 -24.342 1.00 36.16 87 THR A CA 1
ATOM 686 C C . THR A 1 86 ? -71.977 -80.257 -23.443 1.00 31.75 87 THR A C 1
ATOM 687 O O . THR A 1 86 ? -72.480 -81.263 -23.921 1.00 37.65 87 THR A O 1
ATOM 691 N N . HIS A 1 87 ? -72.056 -79.948 -22.149 1.00 32.45 88 HIS A N 1
ATOM 692 C CA A HIS A 1 87 ? -72.728 -80.805 -21.170 0.50 33.83 88 HIS A CA 1
ATOM 693 C CA B HIS A 1 87 ? -72.725 -80.806 -21.172 0.50 33.94 88 HIS A CA 1
ATOM 694 C C . HIS A 1 87 ? -72.222 -82.255 -21.218 1.00 33.06 88 HIS A C 1
ATOM 695 O O . HIS A 1 87 ? -73.003 -83.183 -21.421 1.00 34.78 88 HIS A O 1
ATOM 708 N N . PRO A 1 88 ? -70.908 -82.464 -21.030 1.00 29.39 89 PRO A N 1
ATOM 709 C CA . PRO A 1 88 ? -70.439 -83.856 -21.033 1.00 25.72 89 PRO A CA 1
ATOM 710 C C . PRO A 1 88 ? -70.728 -84.622 -19.737 1.00 29.31 89 PRO A C 1
ATOM 711 O O . PRO A 1 88 ? -70.865 -84.017 -18.670 1.00 27.50 89 PRO A O 1
ATOM 715 N N . SER A 1 89 ? -70.842 -85.944 -19.846 1.00 28.25 90 SER A N 1
ATOM 716 C CA . SER A 1 89 ? -70.778 -86.829 -18.687 1.00 30.57 90 SER A CA 1
ATOM 717 C C . SER A 1 89 ? -69.320 -86.900 -18.265 1.00 27.65 90 SER A C 1
ATOM 718 O O . SER A 1 89 ? -68.450 -86.537 -19.052 1.00 28.40 90 SER A O 1
ATOM 721 N N . PRO A 1 90 ? -69.035 -87.361 -17.030 1.00 30.29 91 PRO A N 1
ATOM 722 C CA . PRO A 1 90 ? -67.624 -87.493 -16.649 1.00 26.45 91 PRO A CA 1
ATOM 723 C C . PRO A 1 90 ? -66.767 -88.236 -17.673 1.00 29.04 91 PRO A C 1
ATOM 724 O O . PRO A 1 90 ? -65.657 -87.790 -17.947 1.00 28.63 91 PRO A O 1
ATOM 728 N N . ALA A 1 91 ? -67.266 -89.325 -18.251 1.00 29.18 92 ALA A N 1
ATOM 729 C CA . ALA A 1 91 ? -66.473 -90.076 -19.231 1.00 26.63 92 ALA A CA 1
ATOM 730 C C . ALA A 1 91 ? -66.231 -89.267 -20.519 1.00 30.16 92 ALA A C 1
ATOM 731 O O . ALA A 1 91 ? -65.156 -89.350 -21.135 1.00 29.42 92 ALA A O 1
ATOM 733 N N . GLN A 1 92 ? -67.222 -88.476 -20.917 1.00 23.69 93 GLN A N 1
ATOM 734 C CA . GLN A 1 92 ? -67.097 -87.657 -22.122 1.00 30.80 93 GLN A CA 1
ATOM 735 C C . GLN A 1 92 ? -66.119 -86.515 -21.895 1.00 26.82 93 GLN A C 1
ATOM 736 O O . GLN A 1 92 ? -65.432 -86.075 -22.810 1.00 28.03 93 GLN A O 1
ATOM 742 N N . TYR A 1 93 ? -66.072 -86.035 -20.662 1.00 28.03 94 TYR A N 1
ATOM 743 C CA . TYR A 1 93 ? -65.143 -84.981 -20.280 1.00 26.01 94 TYR A CA 1
ATOM 744 C C . TYR A 1 93 ? -63.697 -85.501 -20.378 1.00 23.30 94 TYR A C 1
ATOM 745 O O . TYR A 1 93 ? -62.806 -84.826 -20.898 1.00 27.04 94 TYR A O 1
ATOM 754 N N . GLU A 1 94 ? -63.474 -86.720 -19.905 1.00 23.56 95 GLU A N 1
ATOM 755 C CA . GLU A 1 94 ? -62.138 -87.295 -19.924 1.00 24.66 95 GLU A CA 1
ATOM 756 C C . GLU A 1 94 ? -61.667 -87.442 -21.367 1.00 31.22 95 GLU A C 1
ATOM 757 O O . GLU A 1 94 ? -60.528 -87.117 -21.692 1.00 31.21 95 GLU A O 1
ATOM 763 N N . ALA A 1 95 ? -62.556 -87.910 -22.235 1.00 25.73 96 ALA A N 1
ATOM 764 C CA . ALA A 1 95 ? -62.210 -88.052 -23.643 1.00 30.12 96 ALA A CA 1
ATOM 765 C C . ALA A 1 95 ? -61.931 -86.697 -24.299 1.00 28.53 96 ALA A C 1
ATOM 766 O O . ALA A 1 95 ? -61.002 -86.572 -25.083 1.00 32.60 96 ALA A O 1
ATOM 768 N N . ALA A 1 96 ? -62.719 -85.682 -23.963 1.00 25.81 97 ALA A N 1
ATOM 769 C CA . ALA A 1 96 ? -62.563 -84.359 -24.563 1.00 26.55 97 ALA A CA 1
ATOM 770 C C . ALA A 1 96 ? -61.251 -83.714 -24.132 1.00 29.03 97 ALA A C 1
ATOM 771 O O . ALA A 1 96 ? -60.534 -83.099 -24.930 1.00 31.49 97 ALA A O 1
ATOM 773 N N . VAL A 1 97 ? -60.943 -83.875 -22.856 1.00 25.64 98 VAL A N 1
ATOM 774 C CA . VAL A 1 97 ? -59.718 -83.359 -22.295 1.00 30.73 98 VAL A CA 1
ATOM 775 C C . VAL A 1 97 ? -58.512 -83.958 -23.023 1.00 31.69 98 VAL A C 1
ATOM 776 O O . VAL A 1 97 ? -57.555 -83.239 -23.327 1.00 28.82 98 VAL A O 1
ATOM 780 N N . ALA A 1 98 ? -58.580 -85.254 -23.330 1.00 27.42 99 ALA A N 1
ATOM 781 C CA . ALA A 1 98 ? -57.493 -85.956 -24.030 1.00 31.42 99 ALA A CA 1
ATOM 782 C C . ALA A 1 98 ? -57.227 -85.443 -25.451 1.00 33.65 99 ALA A C 1
ATOM 783 O O . ALA A 1 98 ? -56.112 -85.578 -25.961 1.00 35.86 99 ALA A O 1
ATOM 785 N N . LYS A 1 99 ? -58.238 -84.865 -26.093 1.00 31.96 100 LYS A N 1
ATOM 786 C CA . LYS A 1 99 ? -58.074 -84.369 -27.461 1.00 36.18 100 LYS A CA 1
ATOM 787 C C . LYS A 1 99 ? -57.697 -82.892 -27.519 1.00 37.23 100 LYS A C 1
ATOM 788 O O . LYS A 1 99 ? -57.220 -82.408 -28.548 1.00 35.26 100 LYS A O 1
ATOM 794 N N . ASP A 1 100 ? -57.931 -82.169 -26.429 1.00 32.19 101 ASP A N 1
ATOM 795 C CA . ASP A 1 100 ? -57.690 -80.724 -26.418 1.00 32.98 101 ASP A CA 1
ATOM 796 C C . ASP A 1 100 ? -56.195 -80.385 -26.400 1.00 30.35 101 ASP A C 1
ATOM 797 O O . ASP A 1 100 ? -55.470 -80.812 -25.497 1.00 32.75 101 ASP A O 1
ATOM 802 N N . PRO A 1 101 ? -55.737 -79.598 -27.388 1.00 33.40 102 PRO A N 1
ATOM 803 C CA . PRO A 1 101 ? -54.311 -79.274 -27.547 1.00 32.16 102 PRO A CA 1
ATOM 804 C C . PRO A 1 101 ? -53.635 -78.721 -26.280 1.00 35.05 102 PRO A C 1
ATOM 805 O O . PRO A 1 101 ? -52.463 -78.995 -26.046 1.00 32.01 102 PRO A O 1
ATOM 809 N N . ILE A 1 102 ? -54.355 -77.969 -25.463 1.00 28.97 103 ILE A N 1
ATOM 810 C CA . ILE A 1 102 ? -53.765 -77.461 -24.231 1.00 31.49 103 ILE A CA 1
ATOM 811 C C . ILE A 1 102 ? -53.929 -78.443 -23.066 1.00 27.30 103 ILE A C 1
ATOM 812 O O . ILE A 1 102 ? -52.973 -78.772 -22.358 1.00 32.56 103 ILE A O 1
ATOM 817 N N . LEU A 1 103 ? -55.143 -78.929 -22.874 1.00 26.93 104 LEU A N 1
ATOM 818 C CA . LEU A 1 103 ? -55.450 -79.692 -21.678 1.00 24.76 104 LEU A CA 1
ATOM 819 C C . LEU A 1 103 ? -54.745 -81.065 -21.641 1.00 28.72 104 LEU A C 1
ATOM 820 O O . LEU A 1 103 ? -54.413 -81.562 -20.568 1.00 25.67 104 LEU A O 1
ATOM 825 N N . LYS A 1 104 ? -54.488 -81.662 -22.799 1.00 26.68 105 LYS A N 1
ATOM 826 C CA . LYS A 1 104 ? -53.935 -83.018 -22.827 1.00 26.91 105 LYS A CA 1
ATOM 827 C C . LYS A 1 104 ? -52.503 -83.080 -22.315 1.00 31.91 105 LYS A C 1
ATOM 828 O O . LYS A 1 104 ? -52.037 -84.142 -21.927 1.00 34.51 105 LYS A O 1
ATOM 834 N N . ARG A 1 105 ? -51.800 -81.950 -22.294 1.00 27.77 106 ARG A N 1
ATOM 835 C CA . ARG A 1 105 ? -50.436 -81.955 -21.779 1.00 31.34 106 ARG A CA 1
ATOM 836 C C . ARG A 1 105 ? -50.369 -81.717 -20.280 1.00 27.70 106 ARG A C 1
ATOM 837 O O . ARG A 1 105 ? -49.294 -81.743 -19.708 1.00 30.02 106 ARG A O 1
ATOM 845 N N . LEU A 1 106 ? -51.509 -81.473 -19.649 1.00 25.24 107 LEU A N 1
ATOM 846 C CA . LEU A 1 106 ? -51.535 -81.083 -18.238 1.00 25.57 107 LEU A CA 1
ATOM 847 C C . LEU A 1 106 ? -51.718 -82.248 -17.271 1.00 27.84 107 LEU A C 1
ATOM 848 O O . LEU A 1 106 ? -52.238 -83.288 -17.647 1.00 26.44 107 LEU A O 1
ATOM 853 N N . LYS A 1 107 ? -51.321 -82.051 -16.015 1.00 23.58 108 LYS A N 1
ATOM 854 C CA . LYS A 1 107 ? -51.626 -83.013 -14.966 1.00 26.47 108 LYS A CA 1
ATOM 855 C C . LYS A 1 107 ? -52.899 -82.608 -14.232 1.00 29.27 108 LYS A C 1
ATOM 856 O O . LYS A 1 107 ? -53.194 -81.416 -14.128 1.00 26.64 108 LYS A O 1
ATOM 862 N N . ASN A 1 108 ? -53.668 -83.602 -13.781 1.00 23.02 109 ASN A N 1
ATOM 863 C CA . ASN A 1 108 ? -54.793 -83.411 -12.842 1.00 24.52 109 ASN A CA 1
ATOM 864 C C . ASN A 1 108 ? -56.066 -82.838 -13.434 1.00 21.63 109 ASN A C 1
ATOM 865 O O . ASN A 1 108 ? -56.948 -82.435 -12.690 1.00 23.69 109 ASN A O 1
ATOM 870 N N . VAL A 1 109 ? -56.174 -82.794 -14.755 1.00 22.20 110 VAL A N 1
ATOM 871 C CA . VAL A 1 109 ? -57.350 -82.209 -15.388 1.00 26.96 110 VAL A CA 1
ATOM 872 C C . VAL A 1 109 ? -58.581 -83.076 -15.156 1.00 24.20 110 VAL A C 1
ATOM 873 O O . VAL A 1 109 ? -59.673 -82.568 -14.911 1.00 23.11 110 VAL A O 1
ATOM 877 N N . VAL A 1 110 ? -58.406 -84.392 -15.220 1.00 25.38 111 VAL A N 1
ATOM 878 C CA . VAL A 1 110 ? -59.534 -85.295 -15.022 1.00 32.43 111 VAL A CA 1
ATOM 879 C C . VAL A 1 110 ? -60.012 -85.209 -13.574 1.00 29.60 111 VAL A C 1
ATOM 880 O O . VAL A 1 110 ? -61.203 -85.108 -13.306 1.00 40.29 111 VAL A O 1
ATOM 884 N N . LYS A 1 111 ? -59.074 -85.225 -12.645 1.00 33.15 112 LYS A N 1
ATOM 885 C CA . LYS A 1 111 ? -59.382 -85.102 -11.226 1.00 36.40 112 LYS A CA 1
ATOM 886 C C . LYS A 1 111 ? -60.123 -83.792 -10.889 1.00 37.01 112 LYS A C 1
ATOM 887 O O . LYS A 1 111 ? -60.887 -83.730 -9.918 1.00 34.59 112 LYS A O 1
ATOM 893 N N . ALA A 1 112 ? -59.897 -82.749 -11.691 1.00 33.66 113 ALA A N 1
ATOM 894 C CA . ALA A 1 112 ? -60.441 -81.421 -11.399 1.00 30.99 113 ALA A CA 1
ATOM 895 C C . ALA A 1 112 ? -61.957 -81.380 -11.517 1.00 33.86 113 ALA A C 1
ATOM 896 O O . ALA A 1 112 ? -62.602 -80.577 -10.858 1.00 33.53 113 ALA A O 1
ATOM 898 N N . LEU A 1 113 ? -62.529 -82.247 -12.349 1.00 27.84 114 LEU A N 1
ATOM 899 C CA . LEU A 1 113 ? -63.981 -82.315 -12.472 1.00 31.05 114 LEU A CA 1
ATOM 900 C C . LEU A 1 113 ? -64.660 -82.934 -11.248 1.00 33.48 114 LEU A C 1
ATOM 901 O O . LEU A 1 113 ? -64.314 -84.038 -10.831 1.00 38.28 114 LEU A O 1
ATOM 906 N N . PRO A 1 114 ? -65.640 -82.225 -10.665 1.00 38.10 115 PRO A N 1
ATOM 907 C CA . PRO A 1 114 ? -66.463 -82.893 -9.651 1.00 38.36 115 PRO A CA 1
ATOM 908 C C . PRO A 1 114 ? -67.565 -83.747 -10.285 1.00 36.63 115 PRO A C 1
ATOM 909 O O . PRO A 1 114 ? -68.561 -83.203 -10.737 1.00 37.38 115 PRO A O 1
ATOM 913 N N . SER A 1 115 ? -67.379 -85.064 -10.300 1.00 37.09 116 SER A N 1
ATOM 914 C CA . SER A 1 115 ? -68.317 -85.999 -10.943 1.00 41.94 116 SER A CA 1
ATOM 915 C C . SER A 1 115 ? -69.784 -85.880 -10.516 1.00 35.27 116 SER A C 1
ATOM 916 O O . SER A 1 115 ? -70.680 -86.123 -11.319 1.00 40.49 116 SER A O 1
ATOM 919 N N . TRP A 1 116 ? -70.036 -85.507 -9.267 1.00 32.18 117 TRP A N 1
ATOM 920 C CA . TRP A 1 116 ? -71.408 -85.482 -8.759 1.00 31.85 117 TRP A CA 1
ATOM 921 C C . TRP A 1 116 ? -72.192 -84.212 -9.140 1.00 39.29 117 TRP A C 1
ATOM 922 O O . TRP A 1 116 ? -73.403 -84.144 -8.922 1.00 40.50 117 TRP A O 1
ATOM 933 N N . ILE A 1 117 ? -71.515 -83.207 -9.692 1.00 27.80 118 ILE A N 1
ATOM 934 C CA . ILE A 1 117 ? -72.211 -82.031 -10.206 1.00 30.36 118 ILE A CA 1
ATOM 935 C C . ILE A 1 117 ? -72.369 -82.150 -11.720 1.00 36.01 118 ILE A C 1
ATOM 936 O O . ILE A 1 117 ? -71.389 -82.338 -12.436 1.00 37.46 118 ILE A O 1
ATOM 941 N N . ASP A 1 118 ? -73.594 -82.045 -12.216 1.00 33.73 119 ASP A N 1
ATOM 942 C CA . ASP A 1 118 ? -73.803 -82.106 -13.661 1.00 35.70 119 ASP A CA 1
ATOM 943 C C . ASP A 1 118 ? -73.050 -80.984 -14.402 1.00 35.95 119 ASP A C 1
ATOM 944 O O . ASP A 1 118 ? -73.057 -79.824 -13.987 1.00 34.17 119 ASP A O 1
ATOM 949 N N . SER A 1 119 ? -72.406 -81.330 -15.507 1.00 31.31 120 SER A N 1
ATOM 950 C CA . SER A 1 119 ? -71.447 -80.418 -16.125 1.00 38.49 120 SER A CA 1
ATOM 951 C C . SER A 1 119 ? -72.101 -79.131 -16.647 1.00 31.75 120 SER A C 1
ATOM 952 O O . SER A 1 119 ? -71.423 -78.128 -16.827 1.00 30.35 120 SER A O 1
ATOM 955 N N . ALA A 1 120 ? -73.412 -79.158 -16.865 1.00 32.14 121 ALA A N 1
ATOM 956 C CA . ALA A 1 120 ? -74.138 -77.960 -17.281 1.00 35.78 121 ALA A CA 1
ATOM 957 C C . ALA A 1 120 ? -74.191 -76.902 -16.167 1.00 38.86 121 ALA A C 1
ATOM 958 O O . ALA A 1 120 ? -74.444 -75.723 -16.433 1.00 38.04 121 ALA A O 1
ATOM 960 N N . LYS A 1 121 ? -73.958 -77.326 -14.926 1.00 30.15 122 LYS A N 1
ATOM 961 C CA . LYS A 1 121 ? -73.954 -76.419 -13.782 1.00 29.78 122 LYS A CA 1
ATOM 962 C C . LYS A 1 121 ? -72.542 -75.932 -13.403 1.00 32.90 122 LYS A C 1
ATOM 963 O O . LYS A 1 121 ? -72.358 -75.338 -12.351 1.00 30.93 122 LYS A O 1
ATOM 969 N N . LEU A 1 122 ? -71.543 -76.203 -14.236 1.00 31.18 123 LEU A N 1
ATOM 970 C CA . LEU A 1 122 ? -70.174 -75.868 -13.855 1.00 26.84 123 LEU A CA 1
ATOM 971 C C . LEU A 1 122 ? -69.594 -74.755 -14.694 1.00 28.67 123 LEU A C 1
ATOM 972 O O . LEU A 1 122 ? -69.967 -74.571 -15.854 1.00 30.57 123 LEU A O 1
ATOM 977 N N . LYS A 1 123 ? -68.672 -74.009 -14.096 1.00 30.46 124 LYS A N 1
ATOM 978 C CA . LYS A 1 123 ? -67.862 -73.066 -14.846 1.00 26.49 124 LYS A CA 1
ATOM 979 C C . LYS A 1 123 ? -66.447 -73.079 -14.283 1.00 26.37 124 LYS A C 1
ATOM 980 O O . LYS A 1 123 ? -66.251 -73.200 -13.071 1.00 26.41 124 LYS A O 1
ATOM 986 N N . ALA A 1 124 ? -65.464 -72.963 -15.165 1.00 26.25 125 ALA A N 1
ATOM 987 C CA . ALA A 1 124 ? -64.082 -72.834 -14.738 1.00 26.22 125 ALA A CA 1
ATOM 988 C C . ALA A 1 124 ? -63.832 -71.416 -14.223 1.00 25.21 125 ALA A C 1
ATOM 989 O O . ALA A 1 124 ? -64.168 -70.442 -14.888 1.00 26.77 125 ALA A O 1
ATOM 991 N N . SER A 1 125 ? -63.262 -71.310 -13.027 1.00 23.88 126 SER A N 1
ATOM 992 C CA . SER A 1 125 ? -63.008 -70.025 -12.398 1.00 22.27 126 SER A CA 1
ATOM 993 C C . SER A 1 125 ? -61.546 -69.942 -12.010 1.00 23.95 126 SER A C 1
ATOM 994 O O . SER A 1 125 ? -60.866 -70.954 -11.997 1.00 25.07 126 SER A O 1
ATOM 997 N N . ILE A 1 126 ? -61.064 -68.735 -11.727 1.00 22.30 127 ILE A N 1
ATOM 998 C CA . ILE A 1 126 ? -59.650 -68.511 -11.423 1.00 20.17 127 ILE A CA 1
ATOM 999 C C . ILE A 1 126 ? -59.513 -67.871 -10.054 1.00 21.57 127 ILE A C 1
ATOM 1000 O O . ILE A 1 126 ? -60.312 -67.014 -9.660 1.00 24.10 127 ILE A O 1
ATOM 1005 N N . PHE A 1 127 ? -58.510 -68.312 -9.317 1.00 22.42 128 PHE A N 1
ATOM 1006 C CA . PHE A 1 127 ? -58.082 -67.576 -8.149 1.00 20.07 128 PHE A CA 1
ATOM 1007 C C . PHE A 1 127 ? -56.574 -67.646 -8.122 1.00 20.29 128 PHE A C 1
ATOM 1008 O O . PHE A 1 127 ? -55.983 -68.495 -8.774 1.00 21.80 128 PHE A O 1
ATOM 1016 N N . SER A 1 128 ? -55.954 -66.746 -7.371 1.00 22.36 129 SER A N 1
ATOM 1017 C CA . SER A 1 128 ? -54.515 -66.701 -7.261 1.00 19.42 129 SER A CA 1
ATOM 1018 C C . SER A 1 128 ? -54.113 -66.940 -5.833 1.00 20.77 129 SER A C 1
ATOM 1019 O O . SER A 1 128 ? -54.641 -66.314 -4.909 1.00 25.04 129 SER A O 1
ATOM 1022 N N . LYS A 1 129 ? -53.152 -67.828 -5.655 1.00 17.39 130 LYS A N 1
ATOM 1023 C CA . LYS A 1 129 ? -52.695 -68.170 -4.334 1.00 18.04 130 LYS A CA 1
ATOM 1024 C C . LYS A 1 129 ? -51.243 -67.765 -4.159 1.00 19.78 130 LYS A C 1
ATOM 1025 O O . LYS A 1 129 ? -50.396 -68.046 -5.005 1.00 22.59 130 LYS A O 1
ATOM 1031 N N . ARG A 1 130 ? -50.968 -67.104 -3.046 1.00 18.03 131 ARG A N 1
ATOM 1032 C CA . ARG A 1 130 ? -49.618 -66.746 -2.674 1.00 19.79 131 ARG A CA 1
ATOM 1033 C C . ARG A 1 130 ? -49.223 -67.572 -1.456 1.00 23.34 131 ARG A C 1
ATOM 1034 O O . ARG A 1 130 ? -50.023 -67.773 -0.532 1.00 22.25 131 ARG A O 1
ATOM 1042 N N . PHE A 1 131 ? -47.996 -68.057 -1.458 1.00 20.45 132 PHE A N 1
ATOM 1043 C CA . PHE A 1 131 ? -47.552 -68.963 -0.412 1.00 21.20 132 PHE A CA 1
ATOM 1044 C C . PHE A 1 131 ? -46.033 -68.951 -0.274 1.00 22.52 132 PHE A C 1
ATOM 1045 O O . PHE A 1 131 ? -45.329 -68.234 -0.990 1.00 23.50 132 PHE A O 1
ATOM 1053 N N . TYR A 1 132 ? -45.539 -69.735 0.675 1.00 26.99 133 TYR A N 1
ATOM 1054 C CA . TYR A 1 132 ? -44.119 -69.818 0.977 1.00 27.34 133 TYR A CA 1
ATOM 1055 C C . TYR A 1 132 ? -43.571 -71.136 0.430 1.00 25.49 133 TYR A C 1
ATOM 1056 O O . TYR A 1 132 ? -44.193 -72.185 0.575 1.00 23.86 133 TYR A O 1
ATOM 1065 N N . SER A 1 133 ? -42.410 -71.068 -0.205 1.00 26.51 134 SER A N 1
ATOM 1066 C CA . SER A 1 133 ? -41.854 -72.203 -0.935 1.00 30.53 134 SER A CA 1
ATOM 1067 C C . SER A 1 133 ? -41.288 -73.273 -0.025 1.00 29.59 134 SER A C 1
ATOM 1068 O O . SER A 1 133 ? -41.303 -74.448 -0.373 1.00 28.60 134 SER A O 1
ATOM 1071 N N . TRP A 1 134 ? -40.800 -72.869 1.142 1.00 27.79 135 TRP A N 1
ATOM 1072 C CA . TRP A 1 134 ? -40.107 -73.795 2.030 1.00 33.38 135 TRP A CA 1
ATOM 1073 C C . TRP A 1 134 ? -41.098 -74.614 2.858 1.00 30.74 135 TRP A C 1
ATOM 1074 O O . TRP A 1 134 ? -41.246 -74.394 4.055 1.00 30.76 135 TRP A O 1
ATOM 1085 N N . GLN A 1 135 ? -41.760 -75.571 2.218 1.00 29.29 136 GLN A N 1
ATOM 1086 C CA . GLN A 1 135 ? -42.916 -76.232 2.816 1.00 26.43 136 GLN A CA 1
ATOM 1087 C C . GLN A 1 135 ? -42.521 -77.324 3.798 1.00 32.35 136 GLN A C 1
ATOM 1088 O O . GLN A 1 135 ? -43.345 -77.807 4.579 1.00 33.05 136 GLN A O 1
ATOM 1094 N N . ASN A 1 136 ? -41.253 -77.714 3.743 1.00 30.64 137 ASN A N 1
ATOM 1095 C CA . ASN A 1 136 ? -40.677 -78.658 4.690 1.00 33.79 137 ASN A CA 1
ATOM 1096 C C . ASN A 1 136 ? -39.373 -78.062 5.157 1.00 34.47 137 ASN A C 1
ATOM 1097 O O . ASN A 1 136 ? -38.474 -77.842 4.352 1.00 29.77 137 ASN A O 1
ATOM 1102 N N . PRO A 1 137 ? -39.264 -77.790 6.466 1.00 34.13 138 PRO A N 1
ATOM 1103 C CA . PRO A 1 137 ? -38.061 -77.124 6.975 1.00 32.80 138 PRO A CA 1
ATOM 1104 C C . PRO A 1 137 ? -36.800 -77.971 6.748 1.00 38.74 138 PRO A C 1
ATOM 1105 O O . PRO A 1 137 ? -35.697 -77.438 6.793 1.00 34.49 138 PRO A O 1
ATOM 1109 N N . ASP A 1 138 ? -36.983 -79.263 6.472 1.00 39.83 139 ASP A N 1
ATOM 1110 C CA . ASP A 1 138 ? -35.874 -80.159 6.165 1.00 44.05 139 ASP A CA 1
ATOM 1111 C C . ASP A 1 138 ? -35.327 -79.970 4.745 1.00 44.41 139 ASP A C 1
ATOM 1112 O O . ASP A 1 138 ? -34.182 -80.334 4.473 1.00 42.86 139 ASP A O 1
ATOM 1117 N N . TRP A 1 139 ? -36.141 -79.429 3.839 1.00 34.68 140 TRP A N 1
ATOM 1118 C CA . TRP A 1 139 ? -35.686 -79.206 2.466 1.00 32.20 140 TRP A CA 1
ATOM 1119 C C . TRP A 1 139 ? -34.456 -78.307 2.463 1.00 35.65 140 TRP A C 1
ATOM 1120 O O . TRP A 1 139 ? -34.336 -77.399 3.286 1.00 36.48 140 TRP A O 1
ATOM 1131 N N . SER A 1 140 ? -33.542 -78.563 1.540 1.00 29.60 141 SER A N 1
ATOM 1132 C CA . SER A 1 140 ? -32.472 -77.628 1.272 1.00 34.08 141 SER A CA 1
ATOM 1133 C C . SER A 1 140 ? -33.067 -76.388 0.624 1.00 34.92 141 SER A C 1
ATOM 1134 O O . SER A 1 140 ? -34.208 -76.410 0.138 1.00 35.76 141 SER A O 1
ATOM 1137 N N . GLU A 1 141 ? -32.298 -75.310 0.597 1.00 36.48 142 GLU A N 1
ATOM 1138 C CA . GLU A 1 141 ? -32.741 -74.094 -0.080 1.00 40.19 142 GLU A CA 1
ATOM 1139 C C . GLU A 1 141 ? -32.940 -74.336 -1.579 1.00 35.79 142 GLU A C 1
ATOM 1140 O O . GLU A 1 141 ? -33.850 -73.770 -2.194 1.00 32.54 142 GLU A O 1
ATOM 1146 N N . GLU A 1 142 ? -32.097 -75.177 -2.169 1.00 32.48 143 GLU A N 1
ATOM 1147 C CA . GLU A 1 142 ? -32.228 -75.450 -3.596 1.00 37.49 143 GLU A CA 1
ATOM 1148 C C . GLU A 1 142 ? -33.550 -76.178 -3.869 1.00 32.02 143 GLU A C 1
ATOM 1149 O O . GLU A 1 142 ? -34.237 -75.883 -4.844 1.00 32.10 143 GLU A O 1
ATOM 1155 N N . ARG A 1 143 ? -33.923 -77.111 -2.999 1.00 30.94 144 ARG A N 1
ATOM 1156 C CA . ARG A 1 143 ? -35.199 -77.796 -3.172 1.00 33.18 144 ARG A CA 1
ATOM 1157 C C . ARG A 1 143 ? -36.377 -76.836 -2.983 1.00 31.85 144 ARG A C 1
ATOM 1158 O O . ARG A 1 143 ? -37.314 -76.835 -3.789 1.00 25.83 144 ARG A O 1
ATOM 1166 N N . ALA A 1 144 ? -36.330 -76.029 -1.922 1.00 28.62 145 ALA A N 1
ATOM 1167 C CA . ALA A 1 144 ? -37.411 -75.078 -1.651 1.00 29.48 145 ALA A CA 1
ATOM 1168 C C . ALA A 1 144 ? -37.640 -74.155 -2.845 1.00 29.28 145 ALA A C 1
ATOM 1169 O O . ALA A 1 144 ? -38.772 -73.863 -3.199 1.00 32.00 145 ALA A O 1
ATOM 1171 N N . HIS A 1 145 ? -36.560 -73.703 -3.467 1.00 27.76 146 HIS A N 1
ATOM 1172 C CA . HIS A 1 145 ? -36.678 -72.686 -4.499 1.00 32.40 146 HIS A CA 1
ATOM 1173 C C . HIS A 1 145 ? -36.864 -73.226 -5.909 1.00 31.71 146 HIS A C 1
ATOM 1174 O O . HIS A 1 145 ? -37.017 -72.446 -6.840 1.00 29.35 146 HIS A O 1
ATOM 1181 N N . THR A 1 146 ? -36.869 -74.547 -6.079 1.00 27.65 147 THR A N 1
ATOM 1182 C CA . THR A 1 146 ? -37.136 -75.096 -7.402 1.00 28.46 147 THR A CA 1
ATOM 1183 C C . THR A 1 146 ? -38.391 -75.955 -7.434 1.00 28.29 147 THR A C 1
ATOM 1184 O O . THR A 1 146 ? -38.875 -76.283 -8.507 1.00 30.41 147 THR A O 1
ATOM 1188 N N . THR A 1 147 ? -38.914 -76.327 -6.270 1.00 27.75 148 THR A N 1
ATOM 1189 C CA . THR A 1 147 ? -40.051 -77.248 -6.224 1.00 26.75 148 THR A CA 1
ATOM 1190 C C . THR A 1 147 ? -41.275 -76.664 -6.928 1.00 23.17 148 THR A C 1
ATOM 1191 O O . THR A 1 147 ? -42.004 -77.384 -7.600 1.00 26.91 148 THR A O 1
ATOM 1195 N N . TYR A 1 148 ? -41.498 -75.362 -6.811 1.00 24.23 149 TYR A N 1
ATOM 1196 C CA . TYR A 1 148 ? -42.729 -74.804 -7.366 1.00 27.88 149 TYR A CA 1
ATOM 1197 C C . TYR A 1 148 ? -42.467 -74.019 -8.642 1.00 26.30 149 TYR A C 1
ATOM 1198 O O . TYR A 1 148 ? -43.239 -73.144 -9.012 1.00 23.67 149 TYR A O 1
ATOM 1207 N N . ARG A 1 149 ? -41.390 -74.359 -9.342 1.00 29.38 150 ARG A N 1
ATOM 1208 C CA . ARG A 1 149 ? -41.128 -73.710 -10.620 1.00 27.87 150 ARG A CA 1
ATOM 1209 C C . ARG A 1 149 ? -42.102 -74.224 -11.678 1.00 30.73 150 ARG A C 1
ATOM 1210 O O . ARG A 1 149 ? -42.376 -75.425 -11.755 1.00 26.73 150 ARG A O 1
ATOM 1218 N N . PRO A 1 150 ? -42.640 -73.306 -12.492 1.00 23.27 151 PRO A N 1
ATOM 1219 C CA . PRO A 1 150 ? -43.577 -73.714 -13.542 1.00 26.47 151 PRO A CA 1
ATOM 1220 C C . PRO A 1 150 ? -42.885 -74.554 -14.604 1.00 24.09 151 PRO A C 1
ATOM 1221 O O . PRO A 1 150 ? -41.730 -74.320 -14.938 1.00 26.89 151 PRO A O 1
ATOM 1225 N N . ASP A 1 151 ? -43.585 -75.572 -15.075 1.00 24.48 152 ASP A N 1
ATOM 1226 C CA . ASP A 1 151 ? -43.149 -76.353 -16.217 1.00 26.46 152 ASP A CA 1
ATOM 1227 C C . ASP A 1 151 ? -42.779 -75.401 -17.361 1.00 32.80 152 ASP A C 1
ATOM 1228 O O . ASP A 1 151 ? -43.597 -74.574 -17.772 1.00 28.30 152 ASP A O 1
ATOM 1233 N N . ARG A 1 152 ? -41.551 -75.508 -17.865 1.00 29.12 153 ARG A N 1
ATOM 1234 C CA . ARG A 1 152 ? -41.090 -74.643 -18.953 1.00 34.04 153 ARG A CA 1
ATOM 1235 C C . ARG A 1 152 ? -41.964 -74.734 -20.200 1.00 34.83 153 ARG A C 1
ATOM 1236 O O . ARG A 1 152 ? -41.916 -73.852 -21.054 1.00 37.92 153 ARG A O 1
ATOM 1244 N N . GLU A 1 153 ? -42.753 -75.795 -20.328 1.00 28.17 154 GLU A N 1
ATOM 1245 C CA . GLU A 1 153 ? -43.590 -75.930 -21.517 1.00 28.12 154 GLU A CA 1
ATOM 1246 C C . GLU A 1 153 ? -45.062 -75.577 -21.250 1.00 29.74 154 GLU A C 1
ATOM 1247 O O . GLU A 1 153 ? -45.692 -74.883 -22.032 1.00 28.85 154 GLU A O 1
ATOM 1253 N N . THR A 1 154 ? -45.609 -76.045 -20.139 1.00 25.21 155 THR A N 1
ATOM 1254 C CA . THR A 1 154 ? -47.034 -75.877 -19.906 1.00 29.81 155 THR A CA 1
ATOM 1255 C C . THR A 1 154 ? -47.339 -74.809 -18.870 1.00 27.05 155 THR A C 1
ATOM 1256 O O . THR A 1 154 ? -48.507 -74.479 -18.668 1.00 24.93 155 THR A O 1
ATOM 1260 N N . ASP A 1 155 ? -46.296 -74.304 -18.210 1.00 23.61 156 ASP A N 1
ATOM 1261 C CA . ASP A 1 155 ? -46.444 -73.309 -17.156 1.00 22.41 156 ASP A CA 1
ATOM 1262 C C . ASP A 1 155 ? -47.149 -73.893 -15.912 1.00 27.97 156 ASP A C 1
ATOM 1263 O O . ASP A 1 155 ? -47.532 -73.153 -15.003 1.00 23.80 156 ASP A O 1
ATOM 1268 N N . GLN A 1 156 ? -47.313 -75.215 -15.845 1.00 24.16 157 GLN A N 1
ATOM 1269 C CA . GLN A 1 156 ? -48.026 -75.790 -14.701 1.00 22.87 157 GLN A CA 1
ATOM 1270 C C . GLN A 1 156 ? -47.119 -75.929 -13.486 1.00 21.22 157 GLN A C 1
ATOM 1271 O O . GLN A 1 156 ? -45.961 -76.307 -13.593 1.00 22.74 157 GLN A O 1
ATOM 1277 N N . VAL A 1 157 ? -47.662 -75.611 -12.319 1.00 22.77 158 VAL A N 1
ATOM 1278 C CA . VAL A 1 157 ? -46.893 -75.713 -11.098 1.00 23.46 158 VAL A CA 1
ATOM 1279 C C . VAL A 1 157 ? -47.363 -76.941 -10.342 1.00 25.91 158 VAL A C 1
ATOM 1280 O O . VAL A 1 157 ? -48.558 -77.115 -10.113 1.00 23.47 158 VAL A O 1
ATOM 1284 N N . ASP A 1 158 ? -46.417 -77.801 -9.984 1.00 22.52 159 ASP A N 1
ATOM 1285 C CA . ASP A 1 158 ? -46.727 -78.990 -9.220 1.00 25.08 159 ASP A CA 1
ATOM 1286 C C . ASP A 1 158 ? -46.984 -78.600 -7.766 1.00 25.46 159 ASP A C 1
ATOM 1287 O O . ASP A 1 158 ? -46.062 -78.205 -7.068 1.00 23.98 159 ASP A O 1
ATOM 1292 N N . MET A 1 159 ? -48.219 -78.752 -7.302 1.00 24.59 160 MET A N 1
ATOM 1293 C CA . MET A 1 159 ? -48.558 -78.366 -5.935 1.00 25.61 160 MET A CA 1
ATOM 1294 C C . MET A 1 159 ? -48.700 -79.550 -4.977 1.00 27.51 160 MET A C 1
ATOM 1295 O O . MET A 1 159 ? -49.109 -79.372 -3.831 1.00 25.40 160 MET A O 1
ATOM 1300 N N . SER A 1 160 ? -48.342 -80.750 -5.419 1.00 29.47 161 SER A N 1
ATOM 1301 C CA . SER A 1 160 ? -48.613 -81.929 -4.595 1.00 32.43 161 SER A CA 1
ATOM 1302 C C . SER A 1 160 ? -47.815 -81.949 -3.287 1.00 29.81 161 SER A C 1
ATOM 1303 O O . SER A 1 160 ? -48.253 -82.554 -2.320 1.00 35.07 161 SER A O 1
ATOM 1306 N N . THR A 1 161 ? -46.664 -81.281 -3.247 1.00 28.23 162 THR A N 1
ATOM 1307 C CA . THR A 1 161 ? -45.859 -81.233 -2.021 1.00 27.65 162 THR A CA 1
ATOM 1308 C C . THR A 1 161 ? -46.321 -80.171 -1.036 1.00 29.59 162 THR A C 1
ATOM 1309 O O . THR A 1 161 ? -45.775 -80.074 0.069 1.00 29.22 162 THR A O 1
ATOM 1313 N N . TYR A 1 162 ? -47.308 -79.367 -1.430 1.00 29.48 163 TYR A N 1
ATOM 1314 C CA . TYR A 1 162 ? -47.698 -78.222 -0.622 1.00 27.35 163 TYR A CA 1
ATOM 1315 C C . TYR A 1 162 ? -48.418 -78.635 0.668 1.00 30.24 163 TYR A C 1
ATOM 1316 O O . TYR A 1 162 ? -49.337 -79.444 0.638 1.00 30.15 163 TYR A O 1
ATOM 1325 N N . ARG A 1 163 ? -47.996 -78.072 1.797 1.00 30.82 164 ARG A N 1
ATOM 1326 C CA . ARG A 1 163 ? -48.512 -78.474 3.119 1.00 26.95 164 ARG A CA 1
ATOM 1327 C C . ARG A 1 163 ? -49.112 -77.325 3.936 1.00 26.08 164 ARG A C 1
ATOM 1328 O O . ARG A 1 163 ? -49.294 -77.464 5.144 1.00 27.89 164 ARG A O 1
ATOM 1336 N N . TYR A 1 164 ? -49.376 -76.189 3.298 1.00 24.85 165 TYR A N 1
ATOM 1337 C CA . TYR A 1 164 ? -49.911 -75.009 3.987 1.00 23.73 165 TYR A CA 1
ATOM 1338 C C . TYR A 1 164 ? -49.020 -74.490 5.120 1.00 24.88 165 TYR A C 1
ATOM 1339 O O . TYR A 1 164 ? -49.514 -73.872 6.067 1.00 24.60 165 TYR A O 1
ATOM 1348 N N . ARG A 1 165 ? -47.717 -74.717 5.010 1.00 20.44 166 ARG A N 1
ATOM 1349 C CA . ARG A 1 165 ? -46.773 -74.217 5.998 1.00 24.51 166 ARG A CA 1
ATOM 1350 C C . ARG A 1 165 ? -46.441 -72.745 5.778 1.00 28.77 166 ARG A C 1
ATOM 1351 O O . ARG A 1 165 ? -46.093 -72.353 4.670 1.00 23.68 166 ARG A O 1
ATOM 1359 N N . ALA A 1 166 ? -46.510 -71.946 6.844 1.00 24.99 167 ALA A N 1
ATOM 1360 C CA . ALA A 1 166 ? -46.132 -70.534 6.784 1.00 24.03 167 ALA A CA 1
ATOM 1361 C C . ALA A 1 166 ? -44.631 -70.346 6.919 1.00 26.85 167 ALA A C 1
ATOM 1362 O O . ALA A 1 166 ? -43.957 -71.120 7.594 1.00 28.61 167 ALA A O 1
ATOM 1364 N N . ARG A 1 167 ? -44.111 -69.298 6.296 1.00 27.54 168 ARG A N 1
ATOM 1365 C CA . ARG A 1 167 ? -42.829 -68.768 6.723 1.00 27.74 168 ARG A CA 1
ATOM 1366 C C . ARG A 1 167 ? -42.939 -68.399 8.212 1.00 26.17 168 ARG A C 1
ATOM 1367 O O . ARG A 1 167 ? -43.843 -67.663 8.600 1.00 25.63 168 ARG A O 1
ATOM 1375 N N . PRO A 1 168 ? -42.041 -68.937 9.051 1.00 32.42 169 PRO A N 1
ATOM 1376 C CA . PRO A 1 168 ? -42.131 -68.701 10.504 1.00 32.30 169 PRO A CA 1
ATOM 1377 C C . PRO A 1 168 ? -42.250 -67.209 10.828 1.00 31.47 169 PRO A C 1
ATOM 1378 O O . PRO A 1 168 ? -41.421 -66.421 10.370 1.00 30.52 169 PRO A O 1
ATOM 1382 N N . GLY A 1 169 ? -43.292 -66.832 11.563 1.00 29.99 170 GLY A N 1
ATOM 1383 C CA . GLY A 1 169 ? -43.549 -65.432 11.869 1.00 29.53 170 GLY A CA 1
ATOM 1384 C C . GLY A 1 169 ? -44.429 -64.676 10.878 1.00 32.99 170 GLY A C 1
ATOM 1385 O O . GLY A 1 169 ? -44.661 -63.477 11.046 1.00 36.55 170 GLY A O 1
ATOM 1386 N N . TYR A 1 170 ? -44.928 -65.367 9.856 1.00 27.15 171 TYR A N 1
ATOM 1387 C CA . TYR A 1 170 ? -45.763 -64.742 8.833 1.00 26.34 171 TYR A CA 1
ATOM 1388 C C . TYR A 1 170 ? -47.068 -65.514 8.607 1.00 27.34 171 TYR A C 1
ATOM 1389 O O . TYR A 1 170 ? -47.294 -66.563 9.209 1.00 27.13 171 TYR A O 1
ATOM 1398 N N . VAL A 1 171 ? -47.940 -64.973 7.765 1.00 29.77 172 VAL A N 1
ATOM 1399 C CA . VAL A 1 171 ? -49.210 -65.631 7.444 1.00 28.01 172 VAL A CA 1
ATOM 1400 C C . VAL A 1 171 ? -48.949 -66.755 6.430 1.00 25.70 172 VAL A C 1
ATOM 1401 O O . VAL A 1 171 ? -48.079 -66.614 5.570 1.00 27.40 172 VAL A O 1
ATOM 1405 N N . ASN A 1 172 ? -49.691 -67.858 6.521 1.00 27.47 173 ASN A N 1
ATOM 1406 C CA . ASN A 1 172 ? -49.443 -69.006 5.642 1.00 29.64 173 ASN A CA 1
ATOM 1407 C C . ASN A 1 172 ? -49.686 -68.695 4.156 1.00 23.59 173 ASN A C 1
ATOM 1408 O O . ASN A 1 172 ? -48.876 -69.055 3.300 1.00 25.67 173 ASN A O 1
ATOM 1413 N N . PHE A 1 173 ? -50.780 -68.012 3.848 1.00 23.45 174 PHE A N 1
ATOM 1414 C CA . PHE A 1 173 ? -51.127 -67.822 2.452 1.00 23.66 174 PHE A CA 1
ATOM 1415 C C . PHE A 1 173 ? -51.966 -66.574 2.214 1.00 24.29 174 PHE A C 1
ATOM 1416 O O . PHE A 1 173 ? -52.438 -65.942 3.150 1.00 23.84 174 PHE A O 1
ATOM 1424 N N . ASP A 1 174 ? -52.142 -66.231 0.943 1.00 21.12 175 ASP A N 1
ATOM 1425 C CA . ASP A 1 174 ? -53.241 -65.371 0.546 1.00 22.58 175 ASP A CA 1
ATOM 1426 C C . ASP A 1 174 ? -53.940 -66.062 -0.620 1.00 19.85 175 ASP A C 1
ATOM 1427 O O . ASP A 1 174 ? -53.306 -66.794 -1.400 1.00 21.36 175 ASP A O 1
ATOM 1432 N N . TYR A 1 175 ? -55.248 -65.872 -0.694 1.00 19.93 176 TYR A N 1
ATOM 1433 C CA . TYR A 1 175 ? -56.066 -66.298 -1.828 1.00 19.86 176 TYR A CA 1
ATOM 1434 C C . TYR A 1 175 ? -56.759 -65.098 -2.395 1.00 22.39 176 TYR A C 1
ATOM 1435 O O . TYR A 1 175 ? -57.340 -64.323 -1.641 1.00 20.34 176 TYR A O 1
ATOM 1444 N N . GLY A 1 176 ? -56.739 -64.965 -3.716 1.00 20.05 177 GLY A N 1
ATOM 1445 C CA . GLY A 1 176 ? -57.443 -63.887 -4.378 1.00 18.96 177 GLY A CA 1
ATOM 1446 C C . GLY A 1 176 ? -58.374 -64.410 -5.454 1.00 20.84 177 GLY A C 1
ATOM 1447 O O . GLY A 1 176 ? -57.944 -65.043 -6.408 1.00 19.69 177 GLY A O 1
ATOM 1448 N N . TRP A 1 177 ? -59.659 -64.132 -5.289 1.00 20.47 178 TRP A N 1
ATOM 1449 C CA . TRP A 1 177 ? -60.658 -64.553 -6.244 1.00 19.74 178 TRP A CA 1
ATOM 1450 C C . TRP A 1 177 ? -60.669 -63.617 -7.436 1.00 22.02 178 TRP A C 1
ATOM 1451 O O . TRP A 1 177 ? -60.764 -62.396 -7.271 1.00 22.01 178 TRP A O 1
ATOM 1462 N N . PHE A 1 178 ? -60.554 -64.177 -8.632 1.00 17.21 179 PHE A N 1
ATOM 1463 C CA . PHE A 1 178 ? -60.517 -63.357 -9.839 1.00 19.36 179 PHE A CA 1
ATOM 1464 C C . PHE A 1 178 ? -61.914 -62.947 -10.285 1.00 20.65 179 PHE A C 1
ATOM 1465 O O . PHE A 1 178 ? -62.675 -63.765 -10.791 1.00 22.30 179 PHE A O 1
ATOM 1473 N N . ASP A 1 179 ? -62.231 -61.670 -10.115 1.00 21.79 180 ASP A N 1
ATOM 1474 C CA . ASP A 1 179 ? -63.501 -61.123 -10.575 1.00 23.26 180 ASP A CA 1
ATOM 1475 C C . ASP A 1 179 ? -63.272 -60.592 -11.983 1.00 22.98 180 ASP A C 1
ATOM 1476 O O . ASP A 1 179 ? -62.698 -59.524 -12.165 1.00 23.12 180 ASP A O 1
ATOM 1481 N N . GLN A 1 180 ? -63.730 -61.343 -12.970 1.00 24.58 181 GLN A N 1
ATOM 1482 C CA . GLN A 1 180 ? -63.431 -61.018 -14.351 1.00 25.84 181 GLN A CA 1
ATOM 1483 C C . GLN A 1 180 ? -64.451 -60.049 -14.954 1.00 31.19 181 GLN A C 1
ATOM 1484 O O . GLN A 1 180 ? -64.338 -59.682 -16.114 1.00 31.43 181 GLN A O 1
ATOM 1490 N N . ASP A 1 181 ? -65.428 -59.616 -14.162 1.00 27.02 182 ASP A N 1
ATOM 1491 C CA . ASP A 1 181 ? -66.290 -58.524 -14.595 1.00 31.11 182 ASP A CA 1
ATOM 1492 C C . ASP A 1 181 ? -65.530 -57.203 -14.485 1.00 31.00 182 ASP A C 1
ATOM 1493 O O . ASP A 1 181 ? -65.566 -56.372 -15.402 1.00 33.68 182 ASP A O 1
ATOM 1498 N N . THR A 1 182 ? -64.830 -57.018 -13.371 1.00 29.99 183 THR A N 1
ATOM 1499 C CA . THR A 1 182 ? -64.154 -55.750 -13.122 1.00 26.95 183 THR A CA 1
ATOM 1500 C C . THR A 1 182 ? -62.644 -55.858 -13.159 1.00 25.92 183 THR A C 1
ATOM 1501 O O . THR A 1 182 ? -61.960 -54.865 -12.963 1.00 29.01 183 THR A O 1
ATOM 1505 N N . ASN A 1 183 ? -62.126 -57.058 -13.397 1.00 29.94 184 ASN A N 1
ATOM 1506 C CA . ASN A 1 183 ? -60.682 -57.272 -13.419 1.00 26.14 184 ASN A CA 1
ATOM 1507 C C . ASN A 1 183 ? -60.059 -56.923 -12.061 1.00 24.91 184 ASN A C 1
ATOM 1508 O O . ASN A 1 183 ? -59.026 -56.266 -12.001 1.00 25.36 184 ASN A O 1
ATOM 1513 N N . THR A 1 184 ? -60.698 -57.356 -10.977 1.00 20.99 185 THR A N 1
ATOM 1514 C CA . THR A 1 184 ? -60.138 -57.170 -9.639 1.00 20.58 185 THR A CA 1
ATOM 1515 C C . THR A 1 184 ? -59.999 -58.503 -8.925 1.00 21.83 185 THR A C 1
ATOM 1516 O O . THR A 1 184 ? -60.555 -59.512 -9.349 1.00 23.56 185 THR A O 1
ATOM 1520 N N . TRP A 1 185 ? -59.265 -58.470 -7.824 1.00 20.06 186 TRP A N 1
ATOM 1521 C CA . TRP A 1 185 ? -58.902 -59.646 -7.079 1.00 18.47 186 TRP A CA 1
ATOM 1522 C C . TRP A 1 185 ? -59.414 -59.492 -5.652 1.00 21.06 186 TRP A C 1
ATOM 1523 O O . TRP A 1 185 ? -59.082 -58.525 -4.970 1.00 25.39 186 TRP A O 1
ATOM 1534 N N . TRP A 1 186 ? -60.269 -60.424 -5.238 1.00 21.10 187 TRP A N 1
ATOM 1535 C CA . TRP A 1 186 ? -60.939 -60.335 -3.947 1.00 19.07 187 TRP A CA 1
ATOM 1536 C C . TRP A 1 186 ? -60.252 -61.194 -2.914 1.00 21.38 187 TRP A C 1
ATOM 1537 O O . TRP A 1 186 ? -60.100 -62.400 -3.096 1.00 20.04 187 TRP A O 1
ATOM 1548 N N . HIS A 1 187 ? -59.816 -60.568 -1.833 1.00 21.89 188 HIS A N 1
ATOM 1549 C CA . HIS A 1 187 ? -59.151 -61.308 -0.788 1.00 18.89 188 HIS A CA 1
ATOM 1550 C C . HIS A 1 187 ? -59.542 -60.706 0.553 1.00 19.63 188 HIS A C 1
ATOM 1551 O O . HIS A 1 187 ? -60.558 -60.031 0.651 1.00 20.81 188 HIS A O 1
ATOM 1558 N N . ALA A 1 188 ? -58.774 -60.991 1.592 1.00 20.53 189 ALA A N 1
ATOM 1559 C CA . ALA A 1 188 ? -59.124 -60.522 2.934 1.00 24.50 189 ALA A CA 1
ATOM 1560 C C . ALA A 1 188 ? -57.872 -60.532 3.797 1.00 21.04 189 ALA A C 1
ATOM 1561 O O . ALA A 1 188 ? -56.828 -61.033 3.370 1.00 26.88 189 ALA A O 1
ATOM 1563 N N . ASN A 1 189 ? -57.957 -59.966 4.996 1.00 27.29 190 ASN A N 1
ATOM 1564 C CA . ASN A 1 189 ? -56.770 -59.875 5.838 1.00 25.32 190 ASN A CA 1
ATOM 1565 C C . ASN A 1 189 ? -56.536 -61.158 6.634 1.00 27.01 190 ASN A C 1
ATOM 1566 O O . ASN A 1 189 ? -55.431 -61.689 6.633 1.00 26.29 190 ASN A O 1
ATOM 1571 N N . HIS A 1 190 ? -57.574 -61.662 7.283 1.00 23.12 191 HIS A N 1
ATOM 1572 C CA . HIS A 1 190 ? -57.461 -62.859 8.103 1.00 26.96 191 HIS A CA 1
ATOM 1573 C C . HIS A 1 190 ? -58.860 -63.292 8.500 1.00 26.72 191 HIS A C 1
ATOM 1574 O O . HIS A 1 190 ? -59.848 -62.631 8.157 1.00 26.55 191 HIS A O 1
ATOM 1581 N N . GLU A 1 191 ? -58.950 -64.403 9.225 1.00 25.81 192 GLU A N 1
ATOM 1582 C CA . GLU A 1 191 ? -60.228 -64.914 9.700 1.00 27.67 192 GLU A CA 1
ATOM 1583 C C . GLU A 1 191 ? -60.902 -63.992 10.714 1.00 27.94 192 GLU A C 1
ATOM 1584 O O . GLU A 1 191 ? -60.247 -63.159 11.337 1.00 30.56 192 GLU A O 1
ATOM 1590 N N . GLU A 1 192 ? -62.216 -64.146 10.871 1.00 24.82 193 GLU A N 1
ATOM 1591 C CA . GLU A 1 192 ? -62.960 -63.461 11.918 1.00 27.86 193 GLU A CA 1
ATOM 1592 C C . GLU A 1 192 ? -62.376 -63.774 13.296 1.00 35.82 193 GLU A C 1
ATOM 1593 O O . GLU A 1 192 ? -61.802 -64.844 13.494 1.00 34.71 193 GLU A O 1
ATOM 1599 N N . PRO A 1 193 ? -62.481 -62.824 14.244 1.00 34.03 194 PRO A N 1
ATOM 1600 C CA . PRO A 1 193 ? -63.085 -61.492 14.077 1.00 31.94 194 PRO A CA 1
ATOM 1601 C C . PRO A 1 193 ? -62.175 -60.461 13.380 1.00 28.94 194 PRO A C 1
ATOM 1602 O O . PRO A 1 193 ? -61.021 -60.760 13.079 1.00 28.56 194 PRO A O 1
ATOM 1606 N N . ARG A 1 194 ? -62.731 -59.271 13.131 1.00 29.80 195 ARG A N 1
ATOM 1607 C CA . ARG A 1 194 ? -62.067 -58.141 12.463 1.00 28.48 195 ARG A CA 1
ATOM 1608 C C . ARG A 1 194 ? -61.535 -58.471 11.069 1.00 28.53 195 ARG A C 1
ATOM 1609 O O . ARG A 1 194 ? -60.571 -57.878 10.595 1.00 24.48 195 ARG A O 1
ATOM 1617 N N . MET A 1 195 ? -62.176 -59.427 10.423 1.00 28.07 196 MET A N 1
ATOM 1618 C CA . MET A 1 195 ? -61.914 -59.690 9.022 1.00 29.03 196 MET A CA 1
ATOM 1619 C C . MET A 1 195 ? -62.351 -58.490 8.190 1.00 27.05 196 MET A C 1
ATOM 1620 O O . MET A 1 195 ? -63.390 -57.898 8.460 1.00 25.73 196 MET A O 1
ATOM 1625 N N . VAL A 1 196 ? -61.530 -58.125 7.208 1.00 24.06 197 VAL A N 1
ATOM 1626 C CA . VAL A 1 196 ? -61.867 -57.100 6.228 1.00 22.07 197 VAL A CA 1
ATOM 1627 C C . VAL A 1 196 ? -61.671 -57.710 4.859 1.00 20.58 197 VAL A C 1
ATOM 1628 O O . VAL A 1 196 ? -60.647 -58.340 4.628 1.00 20.80 197 VAL A O 1
ATOM 1632 N N . VAL A 1 197 ? -62.631 -57.504 3.957 1.00 20.36 198 VAL A N 1
ATOM 1633 C CA . VAL A 1 197 ? -62.518 -57.954 2.572 1.00 19.73 198 VAL A CA 1
ATOM 1634 C C . VAL A 1 197 ? -61.849 -56.890 1.711 1.00 22.38 198 VAL A C 1
ATOM 1635 O O . VAL A 1 197 ? -62.094 -55.686 1.879 1.00 22.94 198 VAL A O 1
ATOM 1639 N N . TYR A 1 198 ? -60.958 -57.330 0.824 1.00 19.96 199 TYR A N 1
ATOM 1640 C CA . TYR A 1 198 ? -60.259 -56.416 -0.073 1.00 17.92 199 TYR A CA 1
ATOM 1641 C C . TYR A 1 198 ? -60.607 -56.690 -1.520 1.00 22.82 199 TYR A C 1
ATOM 1642 O O . TYR A 1 198 ? -60.733 -57.834 -1.935 1.00 20.72 199 TYR A O 1
ATOM 1651 N N . GLN A 1 199 ? -60.710 -55.629 -2.293 1.00 19.94 200 GLN A N 1
ATOM 1652 C CA . GLN A 1 199 ? -60.896 -55.724 -3.726 1.00 16.45 200 GLN A CA 1
ATOM 1653 C C . GLN A 1 199 ? -59.707 -54.996 -4.329 1.00 25.89 200 GLN A C 1
ATOM 1654 O O . GLN A 1 199 ? -59.627 -53.758 -4.250 1.00 24.84 200 GLN A O 1
ATOM 1660 N N . SER A 1 200 ? -58.765 -55.752 -4.890 1.00 19.96 201 SER A N 1
ATOM 1661 C CA . SER A 1 200 ? -57.488 -55.171 -5.319 1.00 24.19 201 SER A CA 1
ATOM 1662 C C . SER A 1 200 ? -57.218 -55.279 -6.806 1.00 23.33 201 SER A C 1
ATOM 1663 O O . SER A 1 200 ? -57.765 -56.148 -7.493 1.00 22.67 201 SER A O 1
ATOM 1666 N N . THR A 1 201 ? -56.366 -54.394 -7.305 1.00 22.75 202 THR A N 1
ATOM 1667 C CA . THR A 1 201 ? -55.762 -54.644 -8.601 1.00 22.20 202 THR A CA 1
ATOM 1668 C C . THR A 1 201 ? -54.857 -55.859 -8.454 1.00 21.16 202 THR A C 1
ATOM 1669 O O . THR A 1 201 ? -54.396 -56.169 -7.352 1.00 18.71 202 THR A O 1
ATOM 1673 N N . LEU A 1 202 ? -54.571 -56.530 -9.567 1.00 20.23 203 LEU A N 1
ATOM 1674 C CA . LEU A 1 202 ? -53.634 -57.642 -9.557 1.00 20.34 203 LEU A CA 1
ATOM 1675 C C . LEU A 1 202 ? -52.263 -57.214 -9.059 1.00 22.42 203 LEU A C 1
ATOM 1676 O O . LEU A 1 202 ? -51.645 -57.920 -8.273 1.00 22.02 203 LEU A O 1
ATOM 1681 N N . ARG A 1 203 ? -51.786 -56.049 -9.497 1.00 22.38 204 ARG A N 1
ATOM 1682 C CA . ARG A 1 203 ? -50.495 -55.571 -9.028 1.00 21.85 204 ARG A CA 1
ATOM 1683 C C . ARG A 1 203 ? -50.474 -55.428 -7.495 1.00 23.67 204 ARG A C 1
ATOM 1684 O O . ARG A 1 203 ? -49.491 -55.755 -6.846 1.00 22.39 204 ARG A O 1
ATOM 1692 N N . HIS A 1 204 ? -51.552 -54.925 -6.916 1.00 18.87 205 HIS A N 1
ATOM 1693 C CA . HIS A 1 204 ? -51.554 -54.712 -5.482 1.00 18.25 205 HIS A CA 1
ATOM 1694 C C . HIS A 1 204 ? -51.640 -56.042 -4.742 1.00 23.10 205 HIS A C 1
ATOM 1695 O O . HIS A 1 204 ? -50.928 -56.272 -3.753 1.00 22.79 205 HIS A O 1
ATOM 1702 N N . TYR A 1 205 ? -52.522 -56.917 -5.223 1.00 21.91 206 TYR A N 1
ATOM 1703 C CA . TYR A 1 205 ? -52.647 -58.250 -4.653 1.00 17.94 206 TYR A CA 1
ATOM 1704 C C . TYR A 1 205 ? -51.297 -58.994 -4.709 1.00 21.36 206 TYR A C 1
ATOM 1705 O O . TYR A 1 205 ? -50.950 -59.738 -3.795 1.00 20.19 206 TYR A O 1
ATOM 1714 N N . SER A 1 206 ? -50.527 -58.756 -5.766 1.00 23.73 207 SER A N 1
ATOM 1715 C CA . SER A 1 206 ? -49.279 -59.486 -6.011 1.00 21.56 207 SER A CA 1
ATOM 1716 C C . SER A 1 206 ? -48.016 -58.812 -5.453 1.00 25.07 207 SER A C 1
ATOM 1717 O O . SER A 1 206 ? -46.910 -59.331 -5.614 1.00 26.37 207 SER A O 1
ATOM 1720 N N . ARG A 1 207 ? -48.166 -57.653 -4.828 1.00 22.01 208 ARG A N 1
ATOM 1721 C CA . ARG A 1 207 ? -47.006 -56.868 -4.389 1.00 25.81 208 ARG A CA 1
ATOM 1722 C C . ARG A 1 207 ? -46.036 -57.654 -3.476 1.00 27.57 208 ARG A C 1
ATOM 1723 O O . ARG A 1 207 ? -46.452 -58.539 -2.738 1.00 27.00 208 ARG A O 1
ATOM 1731 N N . PRO A 1 208 ? -44.734 -57.332 -3.546 1.00 25.90 209 PRO A N 1
ATOM 1732 C CA . PRO A 1 208 ? -43.703 -57.980 -2.732 1.00 29.27 209 PRO A CA 1
ATOM 1733 C C . PRO A 1 208 ? -44.038 -57.945 -1.252 1.00 25.61 209 PRO A C 1
ATOM 1734 O O . PRO A 1 208 ? -44.410 -56.903 -0.726 1.00 30.89 209 PRO A O 1
ATOM 1738 N N . LEU A 1 209 ? -43.941 -59.093 -0.599 1.00 25.01 210 LEU A N 1
ATOM 1739 C CA . LEU A 1 209 ? -44.266 -59.203 0.816 1.00 24.54 210 LEU A CA 1
ATOM 1740 C C . LEU A 1 209 ? -43.305 -60.187 1.456 1.00 29.67 210 LEU A C 1
ATOM 1741 O O . LEU A 1 209 ? -42.843 -61.122 0.797 1.00 30.29 210 LEU A O 1
ATOM 1746 N N . GLN A 1 210 ? -42.998 -59.986 2.733 1.00 30.70 211 GLN A N 1
ATOM 1747 C CA . GLN A 1 210 ? -42.091 -60.893 3.430 1.00 26.40 211 GLN A CA 1
ATOM 1748 C C . GLN A 1 210 ? -42.717 -62.282 3.596 1.00 24.47 211 GLN A C 1
ATOM 1749 O O . GLN A 1 210 ? -42.006 -63.263 3.733 1.00 26.29 211 GLN A O 1
ATOM 1755 N N . ASP A 1 211 ? -44.045 -62.345 3.626 1.00 22.22 212 ASP A N 1
ATOM 1756 C CA . ASP A 1 211 ? -44.763 -63.588 3.905 1.00 27.18 212 ASP A CA 1
ATOM 1757 C C . ASP A 1 211 ? -44.537 -64.646 2.835 1.00 25.07 212 ASP A C 1
ATOM 1758 O O . ASP A 1 211 ? -44.443 -65.834 3.142 1.00 27.50 212 ASP A O 1
ATOM 1763 N N . PHE A 1 212 ? -44.471 -64.208 1.579 1.00 22.74 213 PHE A N 1
ATOM 1764 C CA . PHE A 1 212 ? -44.628 -65.103 0.434 1.00 23.93 213 PHE A CA 1
ATOM 1765 C C . PHE A 1 212 ? -43.514 -64.995 -0.603 1.00 26.38 213 PHE A C 1
ATOM 1766 O O . PHE A 1 212 ? -43.070 -63.901 -0.902 1.00 25.40 213 PHE A O 1
ATOM 1774 N N . ASP A 1 213 ? -43.098 -66.109 -1.202 1.00 28.39 214 ASP A N 1
ATOM 1775 C CA . ASP A 1 213 ? -42.169 -65.990 -2.329 1.00 30.55 214 ASP A CA 1
ATOM 1776 C C . ASP A 1 213 ? -42.657 -66.729 -3.581 1.00 24.56 214 ASP A C 1
ATOM 1777 O O . ASP A 1 213 ? -41.951 -66.807 -4.588 1.00 28.08 214 ASP A O 1
ATOM 1782 N N . GLU A 1 214 ? -43.878 -67.227 -3.516 1.00 20.54 215 GLU A N 1
ATOM 1783 C CA . GLU A 1 214 ? -44.512 -67.928 -4.628 1.00 23.96 215 GLU A CA 1
ATOM 1784 C C . GLU A 1 214 ? -45.923 -67.414 -4.863 1.00 25.24 215 GLU A C 1
ATOM 1785 O O . GLU A 1 214 ? -46.627 -67.061 -3.924 1.00 20.35 215 GLU A O 1
ATOM 1791 N N . GLN A 1 215 ? -46.321 -67.389 -6.128 1.00 22.14 216 GLN A N 1
ATOM 1792 C CA . GLN A 1 215 ? -47.678 -67.054 -6.507 1.00 24.12 216 GLN A CA 1
ATOM 1793 C C . GLN A 1 215 ? -48.064 -67.919 -7.691 1.00 22.33 216 GLN A C 1
ATOM 1794 O O . GLN A 1 215 ? -47.290 -68.055 -8.636 1.00 24.78 216 GLN A O 1
ATOM 1800 N N . VAL A 1 216 ? -49.248 -68.521 -7.621 1.00 19.62 217 VAL A N 1
ATOM 1801 C CA . VAL A 1 216 ? -49.794 -69.315 -8.716 1.00 22.27 217 VAL A CA 1
ATOM 1802 C C . VAL A 1 216 ? -51.177 -68.805 -9.100 1.00 23.62 217 VAL A C 1
ATOM 1803 O O . VAL A 1 216 ? -51.850 -68.152 -8.319 1.00 20.14 217 VAL A O 1
ATOM 1807 N N . PHE A 1 217 ? -51.589 -69.127 -10.320 1.00 20.53 218 PHE A N 1
ATOM 1808 C CA . PHE A 1 217 ? -52.914 -68.821 -10.788 1.00 22.76 218 PHE A CA 1
ATOM 1809 C C . PHE A 1 217 ? -53.584 -70.149 -11.084 1.00 20.55 218 PHE A C 1
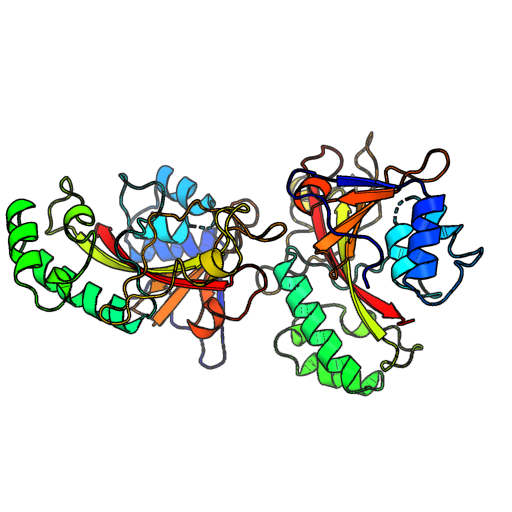ATOM 1810 O O . PHE A 1 217 ? -53.082 -70.953 -11.870 1.00 23.35 218 PHE A O 1
ATOM 1818 N N . THR A 1 218 ? -54.727 -70.354 -10.453 1.00 19.07 219 THR A N 1
ATOM 1819 C CA . THR A 1 218 ? -55.313 -71.675 -10.331 1.00 20.00 219 THR A CA 1
ATOM 1820 C C . THR A 1 218 ? -56.686 -71.687 -10.939 1.00 18.30 219 THR A C 1
ATOM 1821 O O . THR A 1 218 ? -57.468 -70.755 -10.767 1.00 21.16 219 THR A O 1
ATOM 1825 N N . VAL A 1 219 ? -56.962 -72.745 -11.680 1.00 22.49 220 VAL A N 1
ATOM 1826 C CA . VAL A 1 219 ? -58.249 -72.919 -12.318 1.00 21.73 220 VAL A CA 1
ATOM 1827 C C . VAL A 1 219 ? -58.988 -74.002 -11.576 1.00 26.33 220 VAL A C 1
ATOM 1828 O O . VAL A 1 219 ? -58.424 -75.061 -11.302 1.00 23.74 220 VAL A O 1
ATOM 1832 N N . ALA A 1 220 ? -60.245 -73.745 -11.249 1.00 22.25 221 ALA A N 1
ATOM 1833 C CA . ALA A 1 220 ? -61.069 -74.730 -10.562 1.00 22.84 221 ALA A CA 1
ATOM 1834 C C . ALA A 1 220 ? -62.502 -74.583 -11.029 1.00 27.14 221 ALA A C 1
ATOM 1835 O O . ALA A 1 220 ? -62.912 -73.511 -11.492 1.00 25.75 221 ALA A O 1
ATOM 1837 N N . PHE A 1 221 ? -63.273 -75.655 -10.913 1.00 23.37 222 PHE A N 1
ATOM 1838 C CA . PHE A 1 221 ? -64.671 -75.590 -11.275 1.00 24.55 222 PHE A CA 1
ATOM 1839 C C . PHE A 1 221 ? -65.485 -74.988 -10.159 1.00 23.08 222 PHE A C 1
ATOM 1840 O O . PHE A 1 221 ? -65.367 -75.366 -8.999 1.00 23.56 222 PHE A O 1
ATOM 1848 N N . ALA A 1 222 ? -66.276 -73.997 -10.522 1.00 25.87 223 ALA A N 1
ATOM 1849 C CA . ALA A 1 222 ? -67.244 -73.426 -9.608 1.00 26.01 223 ALA A CA 1
ATOM 1850 C C . ALA A 1 222 ? -68.622 -73.916 -10.033 1.00 20.33 223 ALA A C 1
ATOM 1851 O O . ALA A 1 222 ? -68.845 -74.244 -11.196 1.00 23.78 223 ALA A O 1
ATOM 1853 N N . LYS A 1 223 ? -69.550 -73.969 -9.094 1.00 26.12 224 LYS A N 1
ATOM 1854 C CA . LYS A 1 223 ? -70.922 -74.283 -9.456 1.00 27.59 224 LYS A CA 1
ATOM 1855 C C . LYS A 1 223 ? -71.684 -72.976 -9.713 1.00 35.25 224 LYS A C 1
ATOM 1856 O O . LYS A 1 223 ? -71.681 -72.081 -8.873 1.00 33.44 224 LYS A O 1
ATOM 1862 N N . LYS A 1 224 ? -72.303 -72.860 -10.889 1.00 32.85 225 LYS A N 1
ATOM 1863 C CA . LYS A 1 224 ? -73.133 -71.703 -11.231 1.00 40.53 225 LYS A CA 1
ATOM 1864 C C . LYS A 1 224 ? -74.271 -71.487 -10.233 1.00 43.23 225 LYS A C 1
ATOM 1865 O O . LYS A 1 224 ? -74.636 -72.398 -9.488 1.00 41.90 225 LYS A O 1
ATOM 1871 N N . ASP A 1 225 ? -74.831 -70.279 -10.233 1.00 44.53 226 ASP A N 1
ATOM 1872 C CA . ASP A 1 225 ? -76.039 -69.981 -9.458 1.00 51.29 226 ASP A CA 1
ATOM 1873 C C . ASP A 1 225 ? -77.218 -70.790 -9.966 1.00 53.75 226 ASP A C 1
ATOM 1874 O O . ASP A 1 225 ? -77.504 -70.744 -11.161 1.00 53.23 226 ASP A O 1
ATOM 1880 N N . ALA B 1 1 ? -23.589 -59.611 11.808 1.00 51.66 2 ALA B N 1
ATOM 1881 C CA . ALA B 1 1 ? -23.287 -60.369 13.021 1.00 57.52 2 ALA B CA 1
ATOM 1882 C C . ALA B 1 1 ? -24.326 -60.088 14.103 1.00 52.07 2 ALA B C 1
ATOM 1883 O O . ALA B 1 1 ? -24.128 -59.198 14.929 1.00 56.05 2 ALA B O 1
ATOM 1885 N N . PRO B 1 2 ? -25.428 -60.858 14.108 1.00 47.46 3 PRO B N 1
ATOM 1886 C CA . PRO B 1 2 ? -26.592 -60.647 14.980 1.00 47.94 3 PRO B CA 1
ATOM 1887 C C . PRO B 1 2 ? -26.251 -60.626 16.467 1.00 49.00 3 PRO B C 1
ATOM 1888 O O . PRO B 1 2 ? -25.225 -61.171 16.870 1.00 46.82 3 PRO B O 1
ATOM 1892 N N . LEU B 1 3 ? -27.117 -60.006 17.266 1.00 48.98 4 LEU B N 1
ATOM 1893 C CA . LEU B 1 3 ? -26.947 -59.962 18.717 1.00 44.74 4 LEU B CA 1
ATOM 1894 C C . LEU B 1 3 ? -26.933 -61.371 19.279 1.00 41.91 4 LEU B C 1
ATOM 1895 O O . LEU B 1 3 ? -26.305 -61.640 20.297 1.00 44.71 4 LEU B O 1
ATOM 1900 N N . ALA B 1 4 ? -27.645 -62.268 18.610 1.00 43.92 5 ALA B N 1
ATOM 1901 C CA . ALA B 1 4 ? -27.696 -63.655 19.027 1.00 44.17 5 ALA B CA 1
ATOM 1902 C C . ALA B 1 4 ? -28.085 -64.529 17.846 1.00 46.14 5 ALA B C 1
ATOM 1903 O O . ALA B 1 4 ? -28.731 -64.065 16.911 1.00 43.24 5 ALA B O 1
ATOM 1905 N N . PRO B 1 5 ? -27.671 -65.798 17.873 1.00 41.16 6 PRO B N 1
ATOM 1906 C CA . PRO B 1 5 ? -28.019 -66.712 16.785 1.00 45.45 6 PRO B CA 1
ATOM 1907 C C . PRO B 1 5 ? -29.515 -66.998 16.728 1.00 45.03 6 PRO B C 1
ATOM 1908 O O . PRO B 1 5 ? -30.203 -66.857 17.741 1.00 40.19 6 PRO B O 1
ATOM 1912 N N . PRO B 1 6 ? -30.013 -67.380 15.543 1.00 43.28 7 PRO B N 1
ATOM 1913 C CA . PRO B 1 6 ? -31.385 -67.857 15.357 1.00 44.39 7 PRO B CA 1
ATOM 1914 C C . PRO B 1 6 ? -31.751 -68.938 16.366 1.00 43.43 7 PRO B C 1
ATOM 1915 O O . PRO B 1 6 ? -30.875 -69.610 16.904 1.00 43.35 7 PRO B O 1
ATOM 1919 N N . LEU B 1 7 ? -33.037 -69.102 16.629 1.00 44.99 8 LEU B N 1
ATOM 1920 C CA . LEU B 1 7 ? -33.470 -70.213 17.445 1.00 46.67 8 LEU B CA 1
ATOM 1921 C C . LEU B 1 7 ? -33.306 -71.497 16.644 1.00 50.61 8 LEU B C 1
ATOM 1922 O O . LEU B 1 7 ? -33.362 -71.476 15.412 1.00 45.33 8 LEU B O 1
ATOM 1927 N N . ALA B 1 8 ? -33.096 -72.610 17.342 1.00 52.27 9 ALA B N 1
ATOM 1928 C CA . ALA B 1 8 ? -33.133 -73.914 16.696 1.00 55.01 9 ALA B CA 1
ATOM 1929 C C . ALA B 1 8 ? -34.538 -74.145 16.151 1.00 60.37 9 ALA B C 1
ATOM 1930 O O . ALA B 1 8 ? -35.526 -73.782 16.793 1.00 63.05 9 ALA B O 1
ATOM 1932 N N . GLU B 1 9 ? -34.615 -74.748 14.968 1.00 68.90 10 GLU B N 1
ATOM 1933 C CA . GLU B 1 9 ? -35.872 -74.931 14.238 1.00 71.89 10 GLU B CA 1
ATOM 1934 C C . GLU B 1 9 ? -36.995 -75.533 15.092 1.00 67.18 10 GLU B C 1
ATOM 1935 O O . GLU B 1 9 ? -38.182 -75.278 14.855 1.00 65.27 10 GLU B O 1
ATOM 1941 N N . ASP B 1 10 ? -36.613 -76.313 16.097 1.00 65.59 11 ASP B N 1
ATOM 1942 C CA . ASP B 1 10 ? -37.586 -77.012 16.927 1.00 67.99 11 ASP B CA 1
ATOM 1943 C C . ASP B 1 10 ? -37.891 -76.293 18.243 1.00 64.45 11 ASP B C 1
ATOM 1944 O O . ASP B 1 10 ? -38.639 -76.809 19.071 1.00 66.19 11 ASP B O 1
ATOM 1949 N N . ARG B 1 11 ? -37.323 -75.107 18.438 1.00 54.57 12 ARG B N 1
ATOM 1950 C CA . ARG B 1 11 ? -37.507 -74.394 19.702 1.00 51.49 12 ARG B CA 1
ATOM 1951 C C . ARG B 1 11 ? -38.437 -73.189 19.550 1.00 48.72 12 ARG B C 1
ATOM 1952 O O . ARG B 1 11 ? -38.363 -72.442 18.573 1.00 45.00 12 ARG B O 1
ATOM 1960 N N . SER B 1 12 ? -39.315 -73.006 20.527 1.00 38.93 13 SER B N 1
ATOM 1961 C CA . SER B 1 12 ? -40.240 -71.885 20.504 1.00 39.32 13 SER B CA 1
ATOM 1962 C C . SER B 1 12 ? -39.585 -70.630 21.065 1.00 39.36 13 SER B C 1
ATOM 1963 O O . SER B 1 12 ? -39.888 -69.512 20.640 1.00 35.20 13 SER B O 1
ATOM 1966 N N . TYR B 1 13 ? -38.681 -70.827 22.017 1.00 41.55 14 TYR B N 1
ATOM 1967 C CA . TYR B 1 13 ? -37.940 -69.722 22.601 1.00 37.18 14 TYR B CA 1
ATOM 1968 C C . TYR B 1 13 ? -36.641 -70.172 23.242 1.00 40.63 14 TYR B C 1
ATOM 1969 O O . TYR B 1 13 ? -36.377 -71.366 23.386 1.00 37.87 14 TYR B O 1
ATOM 1978 N N . ARG B 1 14 ? -35.854 -69.178 23.632 1.00 32.77 15 ARG B N 1
ATOM 1979 C CA . ARG B 1 14 ? -34.621 -69.352 24.378 1.00 35.75 15 ARG B CA 1
ATOM 1980 C C . ARG B 1 14 ? -34.646 -68.378 25.546 1.00 40.37 15 ARG B C 1
ATOM 1981 O O . ARG B 1 14 ? -34.958 -67.188 25.377 1.00 40.22 15 ARG B O 1
ATOM 1989 N N . THR B 1 15 ? -34.330 -68.882 26.732 1.00 37.98 16 THR B N 1
ATOM 1990 C CA . THR B 1 15 ? -34.261 -68.044 27.917 1.00 33.90 16 THR B CA 1
ATOM 1991 C C . THR B 1 15 ? -32.861 -67.482 28.098 1.00 40.38 16 THR B C 1
ATOM 1992 O O . THR B 1 15 ? -31.874 -68.205 27.948 1.00 46.25 16 THR B O 1
ATOM 1996 N N . TRP B 1 16 ? -32.788 -66.188 28.411 1.00 37.13 17 TRP B N 1
ATOM 1997 C CA . TRP B 1 16 ? -31.524 -65.487 28.620 1.00 37.73 17 TRP B CA 1
ATOM 1998 C C . TRP B 1 16 ? -31.440 -64.925 30.025 1.00 41.14 17 TRP B C 1
ATOM 1999 O O . TRP B 1 16 ? -32.350 -64.228 30.470 1.00 42.47 17 TRP B O 1
ATOM 2010 N N . ARG B 1 17 ? -30.351 -65.209 30.730 1.00 45.27 18 ARG B N 1
ATOM 2011 C CA . ARG B 1 17 ? -30.103 -64.480 31.963 1.00 54.06 18 ARG B CA 1
ATOM 2012 C C . ARG B 1 17 ? -29.782 -63.046 31.567 1.00 44.99 18 ARG B C 1
ATOM 2013 O O . ARG B 1 17 ? -29.166 -62.812 30.522 1.00 49.61 18 ARG B O 1
ATOM 2021 N N . VAL B 1 18 ? -30.227 -62.096 32.386 1.00 44.65 19 VAL B N 1
ATOM 2022 C CA . VAL B 1 18 ? -30.072 -60.676 32.089 1.00 45.39 19 VAL B CA 1
ATOM 2023 C C . VAL B 1 18 ? -28.626 -60.329 31.754 1.00 47.11 19 VAL B C 1
ATOM 2024 O O . VAL B 1 18 ? -28.362 -59.653 30.758 1.00 43.26 19 VAL B O 1
ATOM 2028 N N . GLU B 1 19 ? -27.696 -60.821 32.571 1.00 45.12 20 GLU B N 1
ATOM 2029 C CA . GLU B 1 19 ? -26.272 -60.543 32.386 1.00 47.29 20 GLU B CA 1
ATOM 2030 C C . GLU B 1 19 ? -25.780 -61.022 31.020 1.00 42.21 20 GLU B C 1
ATOM 2031 O O . GLU B 1 19 ? -25.058 -60.307 30.336 1.00 46.96 20 GLU B O 1
ATOM 2037 N N . ASP B 1 20 ? -26.182 -62.221 30.616 1.00 45.02 21 ASP B N 1
ATOM 2038 C CA . ASP B 1 20 ? -25.778 -62.753 29.315 1.00 44.28 21 ASP B CA 1
ATOM 2039 C C . ASP B 1 20 ? -26.408 -61.968 28.167 1.00 46.31 21 ASP B C 1
ATOM 2040 O O . ASP B 1 20 ? -25.816 -61.839 27.091 1.00 50.57 21 ASP B O 1
ATOM 2045 N N . TYR B 1 21 ? -27.607 -61.440 28.398 1.00 44.51 22 TYR B N 1
ATOM 2046 C CA . TYR B 1 21 ? -28.243 -60.581 27.411 1.00 38.63 22 TYR B CA 1
ATOM 2047 C C . TYR B 1 21 ? -27.482 -59.268 27.278 1.00 36.18 22 TYR B C 1
ATOM 2048 O O . TYR B 1 21 ? -27.145 -58.860 26.172 1.00 38.70 22 TYR B O 1
ATOM 2057 N N . VAL B 1 22 ? -27.219 -58.615 28.406 1.00 35.71 23 VAL B N 1
ATOM 2058 C CA . VAL B 1 22 ? -26.518 -57.331 28.409 1.00 42.17 23 VAL B CA 1
ATOM 2059 C C . VAL B 1 22 ? -25.181 -57.451 27.699 1.00 46.65 23 VAL B C 1
ATOM 2060 O O . VAL B 1 22 ? -24.775 -56.546 26.964 1.00 48.62 23 VAL B O 1
ATOM 2064 N N . GLU B 1 23 ? -24.508 -58.581 27.893 1.00 43.41 24 GLU B N 1
ATOM 2065 C CA . GLU B 1 23 ? -23.216 -58.790 27.264 1.00 46.60 24 GLU B CA 1
ATOM 2066 C C . GLU B 1 23 ? -23.353 -58.885 25.750 1.00 45.35 24 GLU B C 1
ATOM 2067 O O . GLU B 1 23 ? -22.604 -58.250 25.007 1.00 45.72 24 GLU B O 1
ATOM 2073 N N . ALA B 1 24 ? -24.314 -59.685 25.304 1.00 45.78 25 ALA B N 1
ATOM 2074 C CA . ALA B 1 24 ? -24.575 -59.858 23.881 1.00 43.03 25 ALA B CA 1
ATOM 2075 C C . ALA B 1 24 ? -24.965 -58.529 23.262 1.00 38.07 25 ALA B C 1
ATOM 2076 O O . ALA B 1 24 ? -24.573 -58.209 22.152 1.00 43.97 25 ALA B O 1
ATOM 2078 N N . TRP B 1 25 ? -25.745 -57.767 24.012 1.00 38.67 26 TRP B N 1
ATOM 2079 C CA . TRP B 1 25 ? -26.226 -56.467 23.591 1.00 40.44 26 TRP B CA 1
ATOM 2080 C C . TRP B 1 25 ? -25.063 -55.505 23.429 1.00 45.38 26 TRP B C 1
ATOM 2081 O O . TRP B 1 25 ? -24.960 -54.792 22.425 1.00 42.26 26 TRP B O 1
ATOM 2092 N N . GLU B 1 26 ? -24.188 -55.500 24.431 1.00 43.77 27 GLU B N 1
ATOM 2093 C CA . GLU B 1 26 ? -23.027 -54.618 24.447 1.00 45.89 27 GLU B CA 1
ATOM 2094 C C . GLU B 1 26 ? -22.055 -54.954 23.327 1.00 47.89 27 GLU B C 1
ATOM 2095 O O . GLU B 1 26 ? -21.374 -54.080 22.794 1.00 49.36 27 GLU B O 1
ATOM 2101 N N . ARG B 1 27 ? -22.012 -56.227 22.961 1.00 44.97 28 ARG B N 1
ATOM 2102 C CA . ARG B 1 27 ? -21.198 -56.684 21.847 1.00 44.89 28 ARG B CA 1
ATOM 2103 C C . ARG B 1 27 ? -21.795 -56.242 20.509 1.00 48.98 28 ARG B C 1
ATOM 2104 O O . ARG B 1 27 ? -21.085 -55.754 19.635 1.00 48.10 28 ARG B O 1
ATOM 2112 N N . TYR B 1 28 ? -23.107 -56.407 20.366 1.00 47.66 29 TYR B N 1
ATOM 2113 C CA . TYR B 1 28 ? -23.796 -56.145 19.106 1.00 45.24 29 TYR B CA 1
ATOM 2114 C C . TYR B 1 28 ? -23.847 -54.663 18.785 1.00 50.73 29 TYR B C 1
ATOM 2115 O O . TYR B 1 28 ? -23.601 -54.257 17.651 1.00 47.35 29 TYR B O 1
ATOM 2124 N N . HIS B 1 29 ? -24.199 -53.860 19.782 1.00 46.55 30 HIS B N 1
ATOM 2125 C CA . HIS B 1 29 ? -24.029 -52.422 19.679 1.00 52.01 30 HIS B CA 1
ATOM 2126 C C . HIS B 1 29 ? -22.563 -52.159 19.982 1.00 58.35 30 HIS B C 1
ATOM 2127 O O . HIS B 1 29 ? -21.845 -53.070 20.393 1.00 64.04 30 HIS B O 1
ATOM 2134 N N . GLY B 1 30 ? -22.090 -50.943 19.765 1.00 53.06 31 GLY B N 1
ATOM 2135 C CA . GLY B 1 30 ? -20.659 -50.726 19.872 1.00 62.40 31 GLY B CA 1
ATOM 2136 C C . GLY B 1 30 ? -20.144 -50.363 21.249 1.00 60.08 31 GLY B C 1
ATOM 2137 O O . GLY B 1 30 ? -19.009 -49.908 21.377 1.00 67.44 31 GLY B O 1
ATOM 2138 N N . ARG B 1 31 ? -20.955 -50.581 22.280 1.00 52.88 32 ARG B N 1
ATOM 2139 C CA . ARG B 1 31 ? -20.714 -49.921 23.562 1.00 52.99 32 ARG B CA 1
ATOM 2140 C C . ARG B 1 31 ? -21.246 -50.651 24.786 1.00 55.69 32 ARG B C 1
ATOM 2141 O O . ARG B 1 31 ? -21.943 -51.661 24.681 1.00 52.29 32 ARG B O 1
ATOM 2149 N N . GLU B 1 32 ? -20.919 -50.108 25.952 1.00 52.20 33 GLU B N 1
ATOM 2150 C CA . GLU B 1 32 ? -21.434 -50.616 27.212 1.00 55.29 33 GLU B CA 1
ATOM 2151 C C . GLU B 1 32 ? -22.803 -50.034 27.488 1.00 54.64 33 GLU B C 1
ATOM 2152 O O . GLU B 1 32 ? -23.100 -48.910 27.095 1.00 55.88 33 GLU B O 1
ATOM 2158 N N . MET B 1 33 ? -23.637 -50.808 28.166 1.00 52.87 34 MET B N 1
ATOM 2159 C CA . MET B 1 33 ? -24.940 -50.323 28.574 1.00 52.00 34 MET B CA 1
ATOM 2160 C C . MET B 1 33 ? -24.741 -49.414 29.780 1.00 51.86 34 MET B C 1
ATOM 2161 O O . MET B 1 33 ? -24.029 -49.769 30.717 1.00 53.37 34 MET B O 1
ATOM 2166 N N . THR B 1 34 ? -25.352 -48.236 29.738 1.00 51.96 35 THR B N 1
ATOM 2167 C CA . THR B 1 34 ? -25.211 -47.247 30.800 1.00 50.47 35 THR B CA 1
ATOM 2168 C C . THR B 1 34 ? -26.034 -47.627 32.021 1.00 51.69 35 THR B C 1
ATOM 2169 O O . THR B 1 34 ? -26.848 -48.546 31.963 1.00 50.95 35 THR B O 1
ATOM 2173 N N . GLU B 1 35 ? -25.821 -46.915 33.123 1.00 53.87 36 GLU B N 1
ATOM 2174 C CA . GLU B 1 35 ? -26.603 -47.117 34.339 1.00 54.37 36 GLU B CA 1
ATOM 2175 C C . GLU B 1 35 ? -28.087 -46.894 34.065 1.00 50.74 36 GLU B C 1
ATOM 2176 O O . GLU B 1 35 ? -28.924 -47.702 34.457 1.00 51.56 36 GLU B O 1
ATOM 2182 N N . ASP B 1 36 ? -28.406 -45.793 33.392 1.00 50.93 37 ASP B N 1
ATOM 2183 C CA . ASP B 1 36 ? -29.794 -45.447 33.100 1.00 53.06 37 ASP B CA 1
ATOM 2184 C C . ASP B 1 36 ? -30.484 -46.506 32.246 1.00 49.18 37 ASP B C 1
ATOM 2185 O O . ASP B 1 36 ? -31.674 -46.772 32.420 1.00 40.58 37 ASP B O 1
ATOM 2190 N N . GLU B 1 37 ? -29.737 -47.107 31.326 1.00 43.91 38 GLU B N 1
ATOM 2191 C CA . GLU B 1 37 ? -30.306 -48.115 30.452 1.00 47.76 38 GLU B CA 1
ATOM 2192 C C . GLU B 1 37 ? -30.562 -49.397 31.233 1.00 46.90 38 GLU B C 1
ATOM 2193 O O . GLU B 1 37 ? -31.620 -50.013 31.088 1.00 41.81 38 GLU B O 1
ATOM 2199 N N . ARG B 1 38 ? -29.607 -49.783 32.076 1.00 47.15 39 ARG B N 1
ATOM 2200 C CA A ARG B 1 38 ? -29.763 -50.964 32.926 0.50 45.26 39 ARG B CA 1
ATOM 2201 C CA B ARG B 1 38 ? -29.773 -50.963 32.920 0.50 45.26 39 ARG B CA 1
ATOM 2202 C C . ARG B 1 38 ? -30.956 -50.795 33.866 1.00 42.14 39 ARG B C 1
ATOM 2203 O O . ARG B 1 38 ? -31.648 -51.761 34.192 1.00 41.73 39 ARG B O 1
ATOM 2218 N N . GLU B 1 39 ? -31.197 -49.563 34.291 1.00 42.67 40 GLU B N 1
ATOM 2219 C CA . GLU B 1 39 ? -32.339 -49.276 35.149 1.00 41.17 40 GLU B CA 1
ATOM 2220 C C . GLU B 1 39 ? -33.646 -49.485 34.382 1.00 42.74 40 GLU B C 1
ATOM 2221 O O . GLU B 1 39 ? -34.585 -50.093 34.894 1.00 37.58 40 GLU B O 1
ATOM 2227 N N . ASN B 1 40 ? -33.697 -48.977 33.151 1.00 40.56 41 ASN B N 1
ATOM 2228 C CA . ASN B 1 40 ? -34.831 -49.212 32.260 1.00 36.46 41 ASN B CA 1
ATOM 2229 C C . ASN B 1 40 ? -35.022 -50.699 31.980 1.00 33.45 41 ASN B C 1
ATOM 2230 O O . ASN B 1 40 ? -36.140 -51.211 32.039 1.00 36.23 41 ASN B O 1
ATOM 2235 N N . LEU B 1 41 ? -33.928 -51.387 31.676 1.00 33.16 42 LEU B N 1
ATOM 2236 C CA . LEU B 1 41 ? -33.989 -52.808 31.373 1.00 36.05 42 LEU B CA 1
ATOM 2237 C C . LEU B 1 41 ? -34.606 -53.585 32.534 1.00 39.90 42 LEU B C 1
ATOM 2238 O O . LEU B 1 41 ? -35.303 -54.585 32.329 1.00 39.77 42 LEU B O 1
ATOM 2243 N N . ALA B 1 42 ? -34.382 -53.091 33.748 1.00 37.54 43 ALA B N 1
ATOM 2244 C CA . ALA B 1 42 ? -34.891 -53.729 34.959 1.00 41.33 43 ALA B CA 1
ATOM 2245 C C . ALA B 1 42 ? -36.411 -53.632 35.101 1.00 43.27 43 ALA B C 1
ATOM 2246 O O . ALA B 1 42 ? -36.983 -54.221 36.017 1.00 39.45 43 ALA B O 1
ATOM 2248 N N . ARG B 1 43 ? -37.068 -52.888 34.216 1.00 39.76 44 ARG B N 1
ATOM 2249 C CA . ARG B 1 43 ? -38.519 -52.745 34.304 1.00 34.10 44 ARG B CA 1
ATOM 2250 C C . ARG B 1 43 ? -39.260 -53.892 33.638 1.00 34.71 44 ARG B C 1
ATOM 2251 O O . ARG B 1 43 ? -40.483 -53.934 33.662 1.00 38.18 44 ARG B O 1
ATOM 2259 N N . GLY B 1 44 ? -38.523 -54.809 33.031 1.00 33.63 45 GLY B N 1
ATOM 2260 C CA . GLY B 1 44 ? -39.133 -55.943 32.365 1.00 36.47 45 GLY B CA 1
ATOM 2261 C C . GLY B 1 44 ? -39.164 -55.868 30.839 1.00 35.66 45 GLY B C 1
ATOM 2262 O O . GLY B 1 44 ? -38.249 -55.338 30.207 1.00 27.78 45 GLY B O 1
ATOM 2273 N N . ILE B 1 46 ? -41.034 -54.159 28.874 1.00 27.97 47 ILE B N 1
ATOM 2274 C CA . ILE B 1 46 ? -41.102 -52.783 28.382 1.00 30.43 47 ILE B CA 1
ATOM 2275 C C . ILE B 1 46 ? -39.693 -52.171 28.299 1.00 32.67 47 ILE B C 1
ATOM 2276 O O . ILE B 1 46 ? -39.393 -51.394 27.391 1.00 29.13 47 ILE B O 1
ATOM 2281 N N . GLY B 1 47 ? -38.823 -52.561 29.226 1.00 36.49 48 GLY B N 1
ATOM 2282 C CA . GLY B 1 47 ? -37.459 -52.068 29.256 1.00 30.79 48 GLY B CA 1
ATOM 2283 C C . GLY B 1 47 ? -36.566 -52.584 28.148 1.00 29.86 48 GLY B C 1
ATOM 2284 O O . GLY B 1 47 ? -35.626 -51.906 27.740 1.00 32.71 48 GLY B O 1
ATOM 2285 N N . VAL B 1 48 ? -36.831 -53.799 27.684 1.00 25.70 49 VAL B N 1
ATOM 2286 C CA . VAL B 1 48 ? -36.060 -54.368 26.592 1.00 31.14 49 VAL B CA 1
ATOM 2287 C C . VAL B 1 48 ? -36.246 -53.491 25.366 1.00 31.06 49 VAL B C 1
ATOM 2288 O O . VAL B 1 48 ? -35.300 -53.182 24.650 1.00 27.44 49 VAL B O 1
ATOM 2292 N N . THR B 1 49 ? -37.484 -53.078 25.144 1.00 27.05 50 THR B N 1
ATOM 2293 C CA . THR B 1 49 ? -37.805 -52.306 23.956 1.00 30.35 50 THR B CA 1
ATOM 2294 C C . THR B 1 49 ? -37.324 -50.856 24.086 1.00 28.91 50 THR B C 1
ATOM 2295 O O . THR B 1 49 ? -36.794 -50.292 23.134 1.00 27.74 50 THR B O 1
ATOM 2299 N N . VAL B 1 50 ? -37.499 -50.273 25.266 1.00 28.61 51 VAL B N 1
ATOM 2300 C CA . VAL B 1 50 ? -37.062 -48.904 25.531 1.00 28.70 51 VAL B CA 1
ATOM 2301 C C . VAL B 1 50 ? -35.562 -48.785 25.329 1.00 29.56 51 VAL B C 1
ATOM 2302 O O . VAL B 1 50 ? -35.085 -47.840 24.708 1.00 29.36 51 VAL B O 1
ATOM 2306 N N . VAL B 1 51 ? -34.811 -49.752 25.838 1.00 26.45 52 VAL B N 1
ATOM 2307 C CA . VAL B 1 51 ? -33.358 -49.703 25.681 1.00 30.88 52 VAL B CA 1
ATOM 2308 C C . VAL B 1 51 ? -32.973 -49.761 24.196 1.00 35.14 52 VAL B C 1
ATOM 2309 O O . VAL B 1 51 ? -32.107 -49.019 23.743 1.00 32.73 52 VAL B O 1
ATOM 2313 N N . ASN B 1 52 ? -33.633 -50.621 23.432 1.00 27.83 53 ASN B N 1
ATOM 2314 C CA . ASN B 1 52 ? -33.267 -50.798 22.028 1.00 27.62 53 ASN B CA 1
ATOM 2315 C C . ASN B 1 52 ? -33.575 -49.591 21.156 1.00 27.87 53 ASN B C 1
ATOM 2316 O O . ASN B 1 52 ? -32.946 -49.402 20.121 1.00 31.80 53 ASN B O 1
ATOM 2321 N N . LEU B 1 53 ? -34.541 -48.778 21.565 1.00 28.65 54 LEU B N 1
ATOM 2322 C CA . LEU B 1 53 ? -34.856 -47.565 20.829 1.00 26.84 54 LEU B CA 1
ATOM 2323 C C . LEU B 1 53 ? -33.744 -46.523 20.944 1.00 31.86 54 LEU B C 1
ATOM 2324 O O . LEU B 1 53 ? -33.658 -45.624 20.106 1.00 32.50 54 LEU B O 1
ATOM 2329 N N . ASN B 1 54 ? -32.911 -46.637 21.983 1.00 28.94 55 ASN B N 1
ATOM 2330 C CA . ASN B 1 54 ? -31.713 -45.793 22.135 1.00 30.42 55 ASN B CA 1
ATOM 2331 C C . ASN B 1 54 ? -32.067 -44.315 22.165 1.00 34.12 55 ASN B C 1
ATOM 2332 O O . ASN B 1 54 ? -31.364 -43.484 21.594 1.00 40.64 55 ASN B O 1
ATOM 2337 N N . ARG B 1 55 ? -33.164 -43.994 22.832 1.00 31.98 56 ARG B N 1
ATOM 2338 C CA . ARG B 1 55 ? -33.691 -42.640 22.828 1.00 35.30 56 ARG B CA 1
ATOM 2339 C C . ARG B 1 55 ? -33.896 -42.074 24.227 1.00 38.49 56 ARG B C 1
ATOM 2340 O O . ARG B 1 55 ? -34.778 -42.522 24.964 1.00 36.29 56 ARG B O 1
ATOM 2348 N N . GLU B 1 56 ? -33.107 -41.059 24.571 1.00 36.96 57 GLU B N 1
ATOM 2349 C CA . GLU B 1 56 ? -33.116 -40.536 25.933 1.00 34.15 57 GLU B CA 1
ATOM 2350 C C . GLU B 1 56 ? -34.401 -39.788 26.210 1.00 31.94 57 GLU B C 1
ATOM 2351 O O . GLU B 1 56 ? -34.706 -39.496 27.365 1.00 40.13 57 GLU B O 1
ATOM 2357 N N . ASP B 1 57 ? -35.162 -39.490 25.159 1.00 30.44 58 ASP B N 1
ATOM 2358 C CA . ASP B 1 57 ? -36.400 -38.725 25.323 1.00 34.01 58 ASP B CA 1
ATOM 2359 C C . ASP B 1 57 ? -37.585 -39.618 25.658 1.00 37.63 58 ASP B C 1
ATOM 2360 O O . ASP B 1 57 ? -38.679 -39.125 25.951 1.00 39.99 58 ASP B O 1
ATOM 2365 N N . LEU B 1 58 ? -37.362 -40.929 25.629 1.00 38.59 59 LEU B N 1
ATOM 2366 C CA . LEU B 1 58 ? -38.426 -41.886 25.905 1.00 36.02 59 LEU B CA 1
ATOM 2367 C C . LEU B 1 58 ? -38.285 -42.575 27.253 1.00 37.42 59 LEU B C 1
ATOM 2368 O O . LEU B 1 58 ? -37.208 -43.026 27.629 1.00 41.44 59 LEU B O 1
ATOM 2373 N N . SER B 1 59 ? -39.391 -42.673 27.973 1.00 36.08 60 SER B N 1
ATOM 2374 C CA . SER B 1 59 ? -39.440 -43.560 29.115 1.00 40.99 60 SER B CA 1
ATOM 2375 C C . SER B 1 59 ? -40.282 -44.776 28.735 1.00 36.49 60 SER B C 1
ATOM 2376 O O . SER B 1 59 ? -40.022 -45.882 29.197 1.00 36.35 60 SER B O 1
ATOM 2379 N N . ASN B 1 60 ? -41.272 -44.561 27.868 1.00 34.24 61 ASN B N 1
ATOM 2380 C CA . ASN B 1 60 ? -42.112 -45.644 27.356 1.00 29.63 61 ASN B CA 1
ATOM 2381 C C . ASN B 1 60 ? -42.057 -45.711 25.830 1.00 31.90 61 ASN B C 1
ATOM 2382 O O . ASN B 1 60 ? -41.926 -44.674 25.166 1.00 29.40 61 ASN B O 1
ATOM 2387 N N . PRO B 1 61 ? -42.147 -46.932 25.265 1.00 33.20 62 PRO B N 1
ATOM 2388 C CA . PRO B 1 61 ? -42.177 -47.054 23.797 1.00 29.75 62 PRO B CA 1
ATOM 2389 C C . PRO B 1 61 ? -43.359 -46.284 23.247 1.00 26.94 62 PRO B C 1
ATOM 2390 O O . PRO B 1 61 ? -44.456 -46.425 23.778 1.00 31.57 62 PRO B O 1
ATOM 2394 N N . PRO B 1 62 ? -43.137 -45.443 22.229 1.00 31.87 63 PRO B N 1
ATOM 2395 C CA . PRO B 1 62 ? -44.250 -44.633 21.736 1.00 26.28 63 PRO B CA 1
ATOM 2396 C C . PRO B 1 62 ? -45.190 -45.461 20.873 1.00 25.88 63 PRO B C 1
ATOM 2397 O O . PRO B 1 62 ? -44.751 -46.295 20.091 1.00 26.34 63 PRO B O 1
ATOM 2401 N N . LEU B 1 63 ? -46.481 -45.224 21.027 1.00 25.31 64 LEU B N 1
ATOM 2402 C CA . LEU B 1 63 ? -47.501 -46.036 20.384 1.00 27.56 64 LEU B CA 1
ATOM 2403 C C . LEU B 1 63 ? -48.215 -45.287 19.257 1.00 29.30 64 LEU B C 1
ATOM 2404 O O . LEU B 1 63 ? -49.310 -45.679 18.852 1.00 27.32 64 LEU B O 1
ATOM 2409 N N . ASN B 1 64 ? -47.575 -44.224 18.759 1.00 26.91 65 ASN B N 1
ATOM 2410 C CA . ASN B 1 64 ? -48.156 -43.335 17.746 1.00 27.40 65 ASN B CA 1
ATOM 2411 C C . ASN B 1 64 ? -48.569 -44.051 16.471 1.00 23.85 65 ASN B C 1
ATOM 2412 O O . ASN B 1 64 ? -49.576 -43.701 15.854 1.00 23.28 65 ASN B O 1
ATOM 2417 N N . LEU B 1 65 ? -47.753 -45.022 16.070 1.00 20.56 66 LEU B N 1
ATOM 2418 C CA . LEU B 1 65 ? -47.923 -45.761 14.831 1.00 19.78 66 LEU B CA 1
ATOM 2419 C C . LEU B 1 65 ? -48.059 -47.243 15.160 1.00 22.70 66 LEU B C 1
ATOM 2420 O O . LEU B 1 65 ? -47.101 -48.018 15.035 1.00 19.14 66 LEU B O 1
ATOM 2425 N N . SER B 1 66 ? -49.256 -47.623 15.592 1.00 20.55 67 SER B N 1
ATOM 2426 C CA . SER B 1 66 ? -49.540 -49.002 15.950 1.00 23.54 67 SER B CA 1
ATOM 2427 C C . SER B 1 66 ? -50.480 -49.591 14.928 1.00 20.70 67 SER B C 1
ATOM 2428 O O . SER B 1 66 ? -51.427 -48.920 14.521 1.00 21.54 67 SER B O 1
ATOM 2431 N N . PHE B 1 67 ? -50.260 -50.856 14.561 1.00 18.93 68 PHE B N 1
ATOM 2432 C CA . PHE B 1 67 ? -51.035 -51.491 13.497 1.00 20.36 68 PHE B CA 1
ATOM 2433 C C . PHE B 1 67 ? -51.531 -52.884 13.871 1.00 22.34 68 PHE B C 1
ATOM 2434 O O . PHE B 1 67 ? -50.962 -53.537 14.727 1.00 20.79 68 PHE B O 1
ATOM 2442 N N . GLY B 1 68 ? -52.616 -53.309 13.230 1.00 19.12 69 GLY B N 1
ATOM 2443 C CA . GLY B 1 68 ? -53.212 -54.604 13.498 1.00 19.76 69 GLY B CA 1
ATOM 2444 C C . GLY B 1 68 ? -52.372 -55.784 13.030 1.00 22.80 69 GLY B C 1
ATOM 2445 O O . GLY B 1 68 ? -52.532 -56.891 13.522 1.00 25.85 69 GLY B O 1
ATOM 2446 N N . SER B 1 69 ? -51.471 -55.564 12.082 1.00 22.81 70 SER B N 1
ATOM 2447 C CA . SER B 1 69 ? -50.673 -56.673 11.571 1.00 23.16 70 SER B CA 1
ATOM 2448 C C . SER B 1 69 ? -49.204 -56.307 11.380 1.00 26.15 70 SER B C 1
ATOM 2449 O O . SER B 1 69 ? -48.829 -55.127 11.184 1.00 18.67 70 SER B O 1
ATOM 2452 N N . LEU B 1 70 ? -48.367 -57.337 11.446 1.00 21.49 71 LEU B N 1
ATOM 2453 C CA . LEU B 1 70 ? -46.949 -57.178 11.180 1.00 21.67 71 LEU B CA 1
ATOM 2454 C C . LEU B 1 70 ? -46.698 -56.724 9.738 1.00 28.94 71 LEU B C 1
ATOM 2455 O O . LEU B 1 70 ? -45.738 -55.984 9.472 1.00 24.53 71 LEU B O 1
ATOM 2460 N N . ARG B 1 71 ? -47.539 -57.175 8.807 1.00 21.61 72 ARG B N 1
ATOM 2461 C CA . ARG B 1 71 ? -47.338 -56.825 7.402 1.00 24.55 72 ARG B CA 1
ATOM 2462 C C . ARG B 1 71 ? -47.411 -55.306 7.192 1.00 22.96 72 ARG B C 1
ATOM 2463 O O . ARG B 1 71 ? -46.610 -54.740 6.478 1.00 21.02 72 ARG B O 1
ATOM 2471 N N . THR B 1 72 ? -48.376 -54.654 7.817 1.00 22.61 73 THR B N 1
ATOM 2472 C CA . THR B 1 72 ? -48.525 -53.217 7.659 1.00 22.82 73 THR B CA 1
ATOM 2473 C C . THR B 1 72 ? -47.356 -52.487 8.319 1.00 21.33 73 THR B C 1
ATOM 2474 O O . THR B 1 72 ? -46.804 -51.562 7.747 1.00 20.74 73 THR B O 1
ATOM 2478 N N . ALA B 1 73 ? -46.976 -52.926 9.519 1.00 20.61 74 ALA B N 1
ATOM 2479 C CA . ALA B 1 73 ? -45.846 -52.346 10.228 1.00 26.05 74 ALA B CA 1
ATOM 2480 C C . ALA B 1 73 ? -44.551 -52.449 9.407 1.00 24.60 74 ALA B C 1
ATOM 2481 O O . ALA B 1 73 ? -43.753 -51.508 9.369 1.00 21.86 74 ALA B O 1
ATOM 2483 N N . GLU B 1 74 ? -44.344 -53.580 8.744 1.00 21.49 75 GLU B N 1
ATOM 2484 C CA . GLU B 1 74 ? -43.176 -53.733 7.867 1.00 23.11 75 GLU B CA 1
ATOM 2485 C C . GLU B 1 74 ? -43.233 -52.748 6.697 1.00 21.87 75 GLU B C 1
ATOM 2486 O O . GLU B 1 74 ? -42.220 -52.173 6.314 1.00 22.31 75 GLU B O 1
ATOM 2492 N N . ALA B 1 75 ? -44.422 -52.551 6.143 1.00 17.20 76 ALA B N 1
ATOM 2493 C CA . ALA B 1 75 ? -44.583 -51.639 5.021 1.00 23.94 76 ALA B CA 1
ATOM 2494 C C . ALA B 1 75 ? -44.363 -50.180 5.463 1.00 23.59 76 ALA B C 1
ATOM 2495 O O . ALA B 1 75 ? -43.747 -49.402 4.746 1.00 24.27 76 ALA B O 1
ATOM 2497 N N . VAL B 1 76 ? -44.824 -49.837 6.665 1.00 21.33 77 VAL B N 1
ATOM 2498 C CA . VAL B 1 76 ? -44.677 -48.487 7.205 1.00 25.21 77 VAL B CA 1
ATOM 2499 C C . VAL B 1 76 ? -43.221 -48.229 7.602 1.00 23.69 77 VAL B C 1
ATOM 2500 O O . VAL B 1 76 ? -42.661 -47.143 7.378 1.00 23.51 77 VAL B O 1
ATOM 2504 N N . GLN B 1 77 ? -42.605 -49.243 8.182 1.00 19.14 78 GLN B N 1
ATOM 2505 C CA . GLN B 1 77 ? -41.177 -49.200 8.469 1.00 22.68 78 GLN B CA 1
ATOM 2506 C C . GLN B 1 77 ? -40.370 -48.926 7.196 1.00 23.61 78 GLN B C 1
ATOM 2507 O O . GLN B 1 77 ? -39.484 -48.068 7.190 1.00 22.44 78 GLN B O 1
ATOM 2513 N N . ALA B 1 78 ? -40.670 -49.639 6.113 1.00 21.64 79 ALA B N 1
ATOM 2514 C CA . ALA B 1 78 ? -39.918 -49.428 4.879 1.00 24.41 79 ALA B CA 1
ATOM 2515 C C . ALA B 1 78 ? -40.115 -48.011 4.348 1.00 25.04 79 ALA B C 1
ATOM 2516 O O . ALA B 1 78 ? -39.167 -47.391 3.858 1.00 23.98 79 ALA B O 1
ATOM 2518 N N . ALA B 1 79 ? -41.339 -47.505 4.444 1.00 20.12 80 ALA B N 1
ATOM 2519 C CA . ALA B 1 79 ? -41.654 -46.174 3.915 1.00 25.31 80 ALA B CA 1
ATOM 2520 C C . ALA B 1 79 ? -40.924 -45.092 4.696 1.00 23.26 80 ALA B C 1
ATOM 2521 O O . ALA B 1 79 ? -40.398 -44.155 4.115 1.00 27.68 80 ALA B O 1
ATOM 2523 N N . LEU B 1 80 ? -40.891 -45.241 6.014 1.00 19.79 81 LEU B N 1
ATOM 2524 C CA . LEU B 1 80 ? -40.237 -44.278 6.897 1.00 20.73 81 LEU B CA 1
ATOM 2525 C C . LEU B 1 80 ? -38.726 -44.287 6.750 1.00 24.95 81 LEU B C 1
ATOM 2526 O O . LEU B 1 80 ? -38.091 -43.232 6.763 1.00 25.68 81 LEU B O 1
ATOM 2531 N N . ASN B 1 81 ? -38.144 -45.480 6.648 1.00 21.40 82 ASN B N 1
ATOM 2532 C CA . ASN B 1 81 ? -36.708 -45.591 6.424 1.00 26.42 82 ASN B CA 1
ATOM 2533 C C . ASN B 1 81 ? -36.306 -44.956 5.098 1.00 28.30 82 ASN B C 1
ATOM 2534 O O . ASN B 1 81 ? -35.288 -44.285 5.020 1.00 25.29 82 ASN B O 1
ATOM 2539 N N . LYS B 1 82 ? -37.107 -45.165 4.060 1.00 25.46 83 LYS B N 1
ATOM 2540 C CA . LYS B 1 82 ? -36.814 -44.555 2.768 1.00 26.67 83 LYS B CA 1
ATOM 2541 C C . LYS B 1 82 ? -36.802 -43.016 2.872 1.00 30.78 83 LYS B C 1
ATOM 2542 O O . LYS B 1 82 ? -35.963 -42.348 2.266 1.00 32.03 83 LYS B O 1
ATOM 2548 N N . ILE B 1 83 ? -37.713 -42.454 3.658 1.00 28.58 84 ILE B N 1
ATOM 2549 C CA . ILE B 1 83 ? -37.744 -41.000 3.833 1.00 27.32 84 ILE B CA 1
ATOM 2550 C C . ILE B 1 83 ? -36.566 -40.492 4.693 1.00 29.50 84 ILE B C 1
ATOM 2551 O O . ILE B 1 83 ? -35.857 -39.567 4.286 1.00 26.68 84 ILE B O 1
ATOM 2556 N N . VAL B 1 84 ? -36.316 -41.087 5.858 1.00 24.16 85 VAL B N 1
ATOM 2557 C CA . VAL B 1 84 ? -35.245 -40.539 6.680 1.00 28.56 85 VAL B CA 1
ATOM 2558 C C . VAL B 1 84 ? -33.880 -40.778 6.035 1.00 28.85 85 VAL B C 1
ATOM 2559 O O . VAL B 1 84 ? -32.934 -40.054 6.330 1.00 26.19 85 VAL B O 1
ATOM 2563 N N . ASP B 1 85 ? -33.774 -41.756 5.139 1.00 30.55 86 ASP B N 1
ATOM 2564 C CA . ASP B 1 85 ? -32.518 -41.952 4.413 1.00 28.28 86 ASP B CA 1
ATOM 2565 C C . ASP B 1 85 ? -32.199 -40.775 3.461 1.00 31.42 86 ASP B C 1
ATOM 2566 O O . ASP B 1 85 ? -31.046 -40.590 3.073 1.00 31.33 86 ASP B O 1
ATOM 2571 N N . THR B 1 86 ? -33.195 -39.969 3.102 1.00 28.08 87 THR B N 1
ATOM 2572 C CA . THR B 1 86 ? -32.915 -38.754 2.324 1.00 30.82 87 THR B CA 1
ATOM 2573 C C . THR B 1 86 ? -32.411 -37.595 3.211 1.00 29.72 87 THR B C 1
ATOM 2574 O O . THR B 1 86 ? -32.137 -36.504 2.718 1.00 28.98 87 THR B O 1
ATOM 2578 N N . HIS B 1 87 ? -32.297 -37.848 4.511 1.00 25.20 88 HIS B N 1
ATOM 2579 C CA . HIS B 1 87 ? -31.895 -36.844 5.512 1.00 27.65 88 HIS B CA 1
ATOM 2580 C C . HIS B 1 87 ? -32.765 -35.583 5.516 1.00 27.31 88 HIS B C 1
ATOM 2581 O O . HIS B 1 87 ? -32.255 -34.479 5.328 1.00 26.24 88 HIS B O 1
ATOM 2588 N N . PRO B 1 88 ? -34.081 -35.736 5.739 1.00 25.75 89 PRO B N 1
ATOM 2589 C CA . PRO B 1 88 ? -34.933 -34.546 5.814 1.00 22.11 89 PRO B CA 1
ATOM 2590 C C . PRO B 1 88 ? -34.828 -33.775 7.136 1.00 24.36 89 PRO B C 1
ATOM 2591 O O . PRO B 1 88 ? -34.621 -34.367 8.193 1.00 23.52 89 PRO B O 1
ATOM 2595 N N . SER B 1 89 ? -34.951 -32.453 7.070 1.00 24.53 90 SER B N 1
ATOM 2596 C CA . SER B 1 89 ? -35.287 -31.673 8.248 1.00 24.59 90 SER B CA 1
ATOM 2597 C C . SER B 1 89 ? -36.719 -32.051 8.632 1.00 23.93 90 SER B C 1
ATOM 2598 O O . SER B 1 89 ? -37.424 -32.669 7.828 1.00 23.66 90 SER B O 1
ATOM 2601 N N . PRO B 1 90 ? -37.148 -31.713 9.860 1.00 24.76 91 PRO B N 1
ATOM 2602 C CA . PRO B 1 90 ? -38.544 -31.976 10.231 1.00 23.91 91 PRO B CA 1
ATOM 2603 C C . PRO B 1 90 ? -39.574 -31.442 9.226 1.00 23.14 91 PRO B C 1
ATOM 2604 O O . PRO B 1 90 ? -40.552 -32.152 8.968 1.00 25.16 91 PRO B O 1
ATOM 2608 N N . ALA B 1 91 ? -39.381 -30.250 8.667 1.00 22.49 92 ALA B N 1
ATOM 2609 C CA . ALA B 1 91 ? -40.346 -29.738 7.692 1.00 22.02 92 ALA B CA 1
ATOM 2610 C C . ALA B 1 91 ? -40.323 -30.572 6.427 1.00 24.20 92 ALA B C 1
ATOM 2611 O O . ALA B 1 91 ? -41.363 -30.838 5.832 1.00 24.26 92 ALA B O 1
ATOM 2613 N N . GLN B 1 92 ? -39.138 -30.997 6.006 1.00 23.05 93 GLN B N 1
ATOM 2614 C CA . GLN B 1 92 ? -39.056 -31.818 4.801 1.00 24.78 93 GLN B CA 1
ATOM 2615 C C . GLN B 1 92 ? -39.672 -33.188 5.043 1.00 25.74 93 GLN B C 1
ATOM 2616 O O . GLN B 1 92 ? -40.222 -33.798 4.140 1.00 22.66 93 GLN B O 1
ATOM 2622 N N . TYR B 1 93 ? -39.543 -33.675 6.274 1.00 26.18 94 TYR B N 1
ATOM 2623 C CA . TYR B 1 93 ? -40.132 -34.944 6.663 1.00 23.27 94 TYR B CA 1
ATOM 2624 C C . TYR B 1 93 ? -41.660 -34.856 6.562 1.00 25.75 94 TYR B C 1
ATOM 2625 O O . TYR B 1 93 ? -42.307 -35.726 5.997 1.00 23.57 94 TYR B O 1
ATOM 2634 N N . GLU B 1 94 ? -42.224 -33.783 7.102 1.00 24.58 95 GLU B N 1
ATOM 2635 C CA . GLU B 1 94 ? -43.659 -33.565 7.035 1.00 24.59 95 GLU B CA 1
ATOM 2636 C C . GLU B 1 94 ? -44.120 -33.513 5.574 1.00 26.79 95 GLU B C 1
ATOM 2637 O O . GLU B 1 94 ? -45.101 -34.152 5.200 1.00 27.67 95 GLU B O 1
ATOM 2643 N N . ALA B 1 95 ? -43.389 -32.781 4.741 1.00 28.17 96 ALA B N 1
ATOM 2644 C CA . ALA B 1 95 ? -43.741 -32.676 3.329 1.00 29.17 96 ALA B CA 1
ATOM 2645 C C . ALA B 1 95 ? -43.662 -34.031 2.621 1.00 30.04 96 ALA B C 1
ATOM 2646 O O . ALA B 1 95 ? -44.534 -34.356 1.823 1.00 32.23 96 ALA B O 1
ATOM 2648 N N . ALA B 1 96 ? -42.632 -34.823 2.916 1.00 27.95 97 ALA B N 1
ATOM 2649 C CA . ALA B 1 96 ? -42.475 -36.133 2.277 1.00 26.79 97 ALA B CA 1
ATOM 2650 C C . ALA B 1 96 ? -43.576 -37.118 2.701 1.00 28.16 97 ALA B C 1
ATOM 2651 O O . ALA B 1 96 ? -44.112 -37.868 1.886 1.00 28.32 97 ALA B O 1
ATOM 2653 N N . VAL B 1 97 ? -43.893 -37.113 3.990 1.00 27.01 98 VAL B N 1
ATOM 2654 C CA . VAL B 1 97 ? -44.919 -37.967 4.558 1.00 26.81 98 VAL B CA 1
ATOM 2655 C C . VAL B 1 97 ? -46.265 -37.753 3.857 1.00 29.52 98 VAL B C 1
ATOM 2656 O O . VAL B 1 97 ? -47.001 -38.707 3.596 1.00 28.12 98 VAL B O 1
ATOM 2660 N N . ALA B 1 98 ? -46.566 -36.506 3.515 1.00 27.65 99 ALA B N 1
ATOM 2661 C CA . ALA B 1 98 ? -47.830 -36.179 2.857 1.00 33.66 99 ALA B CA 1
ATOM 2662 C C . ALA B 1 98 ? -47.875 -36.654 1.393 1.00 31.34 99 ALA B C 1
ATOM 2663 O O . ALA B 1 98 ? -48.940 -36.749 0.803 1.00 36.27 99 ALA B O 1
ATOM 2665 N N . LYS B 1 99 ? -46.724 -36.959 0.810 1.00 29.09 100 LYS B N 1
ATOM 2666 C CA . LYS B 1 99 ? -46.689 -37.446 -0.573 1.00 34.92 100 LYS B CA 1
ATOM 2667 C C . LYS B 1 99 ? -46.604 -38.964 -0.646 1.00 36.59 100 LYS B C 1
ATOM 2668 O O . LYS B 1 99 ? -46.731 -39.551 -1.719 1.00 33.90 100 LYS B O 1
ATOM 2674 N N . ASP B 1 100 ? -46.353 -39.605 0.484 1.00 29.46 101 ASP B N 1
ATOM 2675 C CA . ASP B 1 100 ? -46.128 -41.041 0.459 1.00 32.62 101 ASP B CA 1
ATOM 2676 C C . ASP B 1 100 ? -47.449 -41.803 0.436 1.00 31.20 101 ASP B C 1
ATOM 2677 O O . ASP B 1 100 ? -48.295 -41.605 1.301 1.00 30.87 101 ASP B O 1
ATOM 2682 N N . PRO B 1 101 ? -47.622 -42.674 -0.570 1.00 34.38 102 PRO B N 1
ATOM 2683 C CA . PRO B 1 101 ? -48.841 -43.474 -0.766 1.00 39.05 102 PRO B CA 1
ATOM 2684 C C . PRO B 1 101 ? -49.348 -44.166 0.514 1.00 34.44 102 PRO B C 1
ATOM 2685 O O . PRO B 1 101 ? -50.557 -44.208 0.735 1.00 39.96 102 PRO B O 1
ATOM 2689 N N . ILE B 1 102 ? -48.451 -44.674 1.352 1.00 32.51 103 ILE B N 1
ATOM 2690 C CA .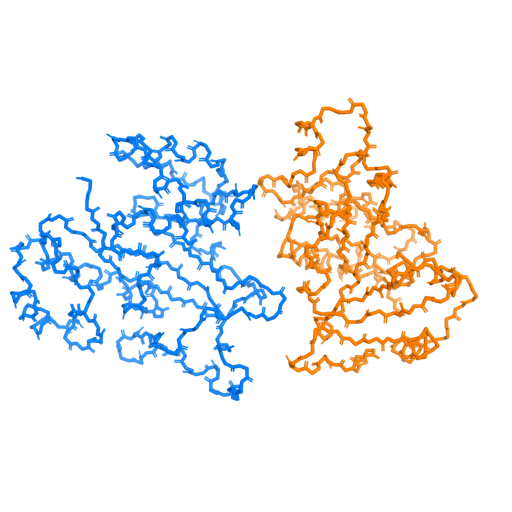 ILE B 1 102 ? -48.868 -45.322 2.596 1.00 34.29 103 ILE B CA 1
ATOM 2691 C C . ILE B 1 102 ? -49.033 -44.318 3.731 1.00 29.76 103 ILE B C 1
ATOM 2692 O O . ILE B 1 102 ? -50.096 -44.228 4.339 1.00 30.06 103 ILE B O 1
ATOM 2697 N N . LEU B 1 103 ? -47.972 -43.562 4.008 1.00 26.95 104 LEU B N 1
ATOM 2698 C CA . LEU B 1 103 ? -47.901 -42.725 5.200 1.00 22.52 104 LEU B CA 1
ATOM 2699 C C . LEU B 1 103 ? -48.882 -41.552 5.205 1.00 26.58 104 LEU B C 1
ATOM 2700 O O . LEU B 1 103 ? -49.214 -41.034 6.278 1.00 20.94 104 LEU B O 1
ATOM 2705 N N . LYS B 1 104 ? -49.349 -41.129 4.031 1.00 23.06 105 LYS B N 1
ATOM 2706 C CA . LYS B 1 104 ? -50.159 -39.909 3.959 1.00 28.01 105 LYS B CA 1
ATOM 2707 C C . LYS B 1 104 ? -51.549 -40.131 4.537 1.00 29.17 105 LYS B C 1
ATOM 2708 O O . LYS B 1 104 ? -52.248 -39.180 4.848 1.00 30.50 105 LYS B O 1
ATOM 2714 N N . ARG B 1 105 ? -51.956 -41.387 4.671 1.00 23.78 106 ARG B N 1
ATOM 2715 C CA . ARG B 1 105 ? -53.273 -41.689 5.214 1.00 24.49 106 ARG B CA 1
ATOM 2716 C C . ARG B 1 105 ? -53.236 -42.011 6.705 1.00 27.77 106 ARG B C 1
ATOM 2717 O O . ARG B 1 105 ? -54.271 -42.323 7.298 1.00 29.97 106 ARG B O 1
ATOM 2725 N N . LEU B 1 106 ? -52.058 -41.948 7.318 1.00 24.26 107 LEU B N 1
ATOM 2726 C CA . LEU B 1 106 ? -51.932 -42.353 8.715 1.00 23.86 107 LEU B CA 1
ATOM 2727 C C . LEU B 1 106 ? -52.125 -41.188 9.677 1.00 31.01 107 LEU B C 1
ATOM 2728 O O . LEU B 1 106 ? -52.003 -40.023 9.287 1.00 34.31 107 LEU B O 1
ATOM 2733 N N . LYS B 1 107 ? -52.438 -41.509 10.933 1.00 27.55 108 LYS B N 1
ATOM 2734 C CA . LYS B 1 107 ? -52.413 -40.530 12.012 1.00 23.81 108 LYS B CA 1
ATOM 2735 C C . LYS B 1 107 ? -51.059 -40.592 12.710 1.00 29.28 108 LYS B C 1
ATOM 2736 O O . LYS B 1 107 ? -50.448 -41.660 12.754 1.00 25.55 108 LYS B O 1
ATOM 2742 N N . ASN B 1 108 ? -50.595 -39.444 13.219 1.00 22.25 109 ASN B N 1
ATOM 2743 C CA . ASN B 1 108 ? -49.460 -39.337 14.153 1.00 26.05 109 ASN B CA 1
ATOM 2744 C C . ASN B 1 108 ? -48.080 -39.519 13.522 1.00 25.95 109 ASN B C 1
ATOM 2745 O O . ASN B 1 108 ? -47.107 -39.714 14.237 1.00 26.51 109 ASN B O 1
ATOM 2750 N N . VAL B 1 109 ? -47.984 -39.478 12.199 1.00 29.24 110 VAL B N 1
ATOM 2751 C CA . VAL B 1 109 ? -46.703 -39.707 11.557 1.00 22.87 110 VAL B CA 1
ATOM 2752 C C . VAL B 1 109 ? -45.707 -38.598 11.895 1.00 25.54 110 VAL B C 1
ATOM 2753 O O . VAL B 1 109 ? -44.530 -38.867 12.135 1.00 26.78 110 VAL B O 1
ATOM 2757 N N . VAL B 1 110 ? -46.179 -37.359 11.940 1.00 29.00 111 VAL B N 1
ATOM 2758 C CA . VAL B 1 110 ? -45.304 -36.237 12.280 1.00 28.71 111 VAL B CA 1
ATOM 2759 C C . VAL B 1 110 ? -44.926 -36.280 13.752 1.00 28.53 111 VAL B C 1
ATOM 2760 O O . VAL B 1 110 ? -43.761 -36.142 14.105 1.00 30.87 111 VAL B O 1
ATOM 2764 N N . LYS B 1 111 ? -45.914 -36.467 14.616 1.00 25.42 112 LYS B N 1
ATOM 2765 C CA . LYS B 1 111 ? -45.636 -36.675 16.031 1.00 28.88 112 LYS B CA 1
ATOM 2766 C C . LYS B 1 111 ? -44.553 -37.747 16.257 1.00 32.18 112 LYS B C 1
ATOM 2767 O O . LYS B 1 111 ? -43.711 -37.605 17.145 1.00 29.11 112 LYS B O 1
ATOM 2773 N N . ALA B 1 112 ? -44.571 -38.812 15.452 1.00 25.64 113 ALA B N 1
ATOM 2774 C CA . ALA B 1 112 ? -43.646 -39.935 15.646 1.00 25.43 113 ALA B CA 1
ATOM 2775 C C . ALA B 1 112 ? -42.178 -39.537 15.488 1.00 28.30 113 ALA B C 1
ATOM 2776 O O . ALA B 1 112 ? -41.286 -40.198 16.020 1.00 29.12 113 ALA B O 1
ATOM 2778 N N . LEU B 1 113 ? -41.915 -38.471 14.744 1.00 24.97 114 LEU B N 1
ATOM 2779 C CA . LEU B 1 113 ? -40.533 -38.037 14.560 1.00 30.31 114 LEU B CA 1
ATOM 2780 C C . LEU B 1 113 ? -40.009 -37.300 15.790 1.00 25.79 114 LEU B C 1
ATOM 2781 O O . LEU B 1 113 ? -40.588 -36.302 16.189 1.00 32.46 114 LEU B O 1
ATOM 2786 N N . PRO B 1 114 ? -38.915 -37.796 16.393 1.00 28.81 115 PRO B N 1
ATOM 2787 C CA . PRO B 1 114 ? -38.198 -36.999 17.394 1.00 34.83 115 PRO B CA 1
ATOM 2788 C C . PRO B 1 114 ? -37.407 -35.897 16.703 1.00 29.77 115 PRO B C 1
ATOM 2789 O O . PRO B 1 114 ? -36.270 -36.116 16.281 1.00 33.53 115 PRO B O 1
ATOM 2793 N N . SER B 1 115 ? -38.025 -34.730 16.582 1.00 32.06 116 SER B N 1
ATOM 2794 C CA . SER B 1 115 ? -37.475 -33.619 15.809 1.00 40.13 116 SER B CA 1
ATOM 2795 C C . SER B 1 115 ? -36.033 -33.266 16.168 1.00 35.11 116 SER B C 1
ATOM 2796 O O . SER B 1 115 ? -35.236 -32.958 15.297 1.00 30.67 116 SER B O 1
ATOM 2799 N N . TRP B 1 116 ? -35.704 -33.352 17.448 1.00 31.71 117 TRP B N 1
ATOM 2800 C CA . TRP B 1 116 ? -34.426 -32.870 17.938 1.00 33.93 117 TRP B CA 1
ATOM 2801 C C . TRP B 1 116 ? -33.271 -33.787 17.517 1.00 30.18 117 TRP B C 1
ATOM 2802 O O . TRP B 1 116 ? -32.126 -33.360 17.492 1.00 32.21 117 TRP B O 1
ATOM 2813 N N . ILE B 1 117 ? -33.572 -35.033 17.158 1.00 31.45 118 ILE B N 1
ATOM 2814 C CA . ILE B 1 117 ? -32.565 -35.931 16.595 1.00 31.85 118 ILE B CA 1
ATOM 2815 C C . ILE B 1 117 ? -32.528 -35.765 15.082 1.00 33.89 118 ILE B C 1
ATOM 2816 O O . ILE B 1 117 ? -33.552 -35.887 14.418 1.00 33.07 118 ILE B O 1
ATOM 2821 N N . ASP B 1 118 ? -31.345 -35.518 14.543 1.00 26.90 119 ASP B N 1
ATOM 2822 C CA . ASP B 1 118 ? -31.165 -35.406 13.105 1.00 32.62 119 ASP B CA 1
ATOM 2823 C C . ASP B 1 118 ? -31.563 -36.706 12.403 1.00 29.05 119 ASP B C 1
ATOM 2824 O O . ASP B 1 118 ? -31.126 -37.790 12.801 1.00 30.25 119 ASP B O 1
ATOM 2829 N N . SER B 1 119 ? -32.378 -36.590 11.356 1.00 25.77 120 SER B N 1
ATOM 2830 C CA . SER B 1 119 ? -32.973 -37.757 10.702 1.00 28.90 120 SER B CA 1
ATOM 2831 C C . SER B 1 119 ? -31.938 -38.723 10.139 1.00 29.61 120 SER B C 1
ATOM 2832 O O . SER B 1 119 ? -32.245 -39.887 9.902 1.00 23.93 120 SER B O 1
ATOM 2835 N N . ALA B 1 120 ? -30.718 -38.242 9.922 1.00 28.62 121 ALA B N 1
ATOM 2836 C CA . ALA B 1 120 ? -29.644 -39.100 9.429 1.00 29.46 121 ALA B CA 1
ATOM 2837 C C . ALA B 1 120 ? -29.269 -40.164 10.459 1.00 27.33 121 ALA B C 1
ATOM 2838 O O . ALA B 1 120 ? -28.690 -41.192 10.118 1.00 30.75 121 ALA B O 1
ATOM 2840 N N . LYS B 1 121 ? -29.602 -39.910 11.718 1.00 30.56 122 LYS B N 1
ATOM 2841 C CA . LYS B 1 121 ? -29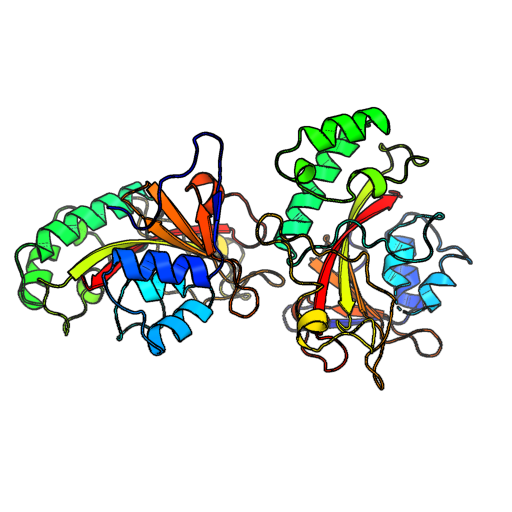.300 -40.840 12.798 1.00 28.72 122 LYS B CA 1
ATOM 2842 C C . LYS B 1 121 ? -30.491 -41.714 13.168 1.00 29.84 122 LYS B C 1
ATOM 2843 O O . LYS B 1 121 ? -30.457 -42.398 14.184 1.00 33.60 122 LYS B O 1
ATOM 2849 N N . LEU B 1 122 ? -31.550 -41.680 12.368 1.00 27.32 123 LEU B N 1
ATOM 2850 C CA . LEU B 1 122 ? -32.770 -42.383 12.745 1.00 27.68 123 LEU B CA 1
ATOM 2851 C C . LEU B 1 122 ? -33.026 -43.646 11.936 1.00 29.95 123 LEU B C 1
ATOM 2852 O O . LEU B 1 122 ? -32.672 -43.749 10.771 1.00 27.89 123 LEU B O 1
ATOM 2857 N N . LYS B 1 123 ? -33.672 -44.605 12.578 1.00 27.94 124 LYS B N 1
ATOM 2858 C CA . LYS B 1 123 ? -34.016 -45.861 11.938 1.00 33.14 124 LYS B CA 1
ATOM 2859 C C . LYS B 1 123 ? -35.413 -46.266 12.403 1.00 30.83 124 LYS B C 1
ATOM 2860 O O . LYS B 1 123 ? -35.714 -46.180 13.588 1.00 32.87 124 LYS B O 1
ATOM 2866 N N . ALA B 1 124 ? -36.283 -46.683 11.494 1.00 26.11 125 ALA B N 1
ATOM 2867 C CA . ALA B 1 124 ? -37.609 -47.115 11.932 1.00 26.62 125 ALA B CA 1
ATOM 2868 C C . ALA B 1 124 ? -37.592 -48.584 12.363 1.00 29.00 125 ALA B C 1
ATOM 2869 O O . ALA B 1 124 ? -37.181 -49.462 11.608 1.00 24.83 125 ALA B O 1
ATOM 2871 N N . SER B 1 125 ? -38.043 -48.823 13.591 1.00 26.46 126 SER B N 1
ATOM 2872 C CA . SER B 1 125 ? -38.007 -50.134 14.225 1.00 28.25 126 SER B CA 1
ATOM 2873 C C . SER B 1 125 ? -39.405 -50.626 14.590 1.00 24.47 126 SER B C 1
ATOM 2874 O O . SER B 1 125 ? -40.363 -49.844 14.656 1.00 26.41 126 SER B O 1
ATOM 2877 N N . ILE B 1 126 ? -39.507 -51.920 14.865 1.00 22.40 127 ILE B N 1
ATOM 2878 C CA . ILE B 1 126 ? -40.790 -52.562 15.150 1.00 23.53 127 ILE B CA 1
ATOM 2879 C C . ILE B 1 126 ? -40.733 -53.279 16.492 1.00 18.69 127 ILE B C 1
ATOM 2880 O O . ILE B 1 126 ? -39.748 -53.962 16.805 1.00 24.07 127 ILE B O 1
ATOM 2885 N N . PHE B 1 127 ? -41.766 -53.090 17.300 1.00 23.02 128 PHE B N 1
ATOM 2886 C CA . PHE B 1 127 ? -42.011 -53.965 18.429 1.00 26.18 128 PHE B CA 1
ATOM 2887 C C . PHE B 1 127 ? -43.498 -54.294 18.438 1.00 27.94 128 PHE B C 1
ATOM 2888 O O . PHE B 1 127 ? -44.304 -53.586 17.830 1.00 24.33 128 PHE B O 1
ATOM 2896 N N . SER B 1 128 ? -43.861 -55.388 19.099 1.00 25.57 129 SER B N 1
ATOM 2897 C CA . SER B 1 128 ? -45.264 -55.754 19.200 1.00 21.14 129 SER B CA 1
ATOM 2898 C C . SER B 1 128 ? -45.716 -55.551 20.641 1.00 22.07 129 SER B C 1
ATOM 2899 O O . SER B 1 128 ? -45.000 -55.886 21.576 1.00 29.53 129 SER B O 1
ATOM 2902 N N . LYS B 1 129 ? -46.898 -54.989 20.821 1.00 19.88 130 LYS B N 1
ATOM 2903 C CA . LYS B 1 129 ? -47.400 -54.774 22.160 1.00 22.23 130 LYS B CA 1
ATOM 2904 C C . LYS B 1 129 ? -48.673 -55.576 22.345 1.00 24.05 130 LYS B C 1
ATOM 2905 O O . LYS B 1 129 ? -49.530 -55.602 21.457 1.00 23.34 130 LYS B O 1
ATOM 2911 N N . ARG B 1 130 ? -48.795 -56.224 23.499 1.00 20.19 131 ARG B N 1
ATOM 2912 C CA . ARG B 1 130 ? -49.997 -56.954 23.849 1.00 20.73 131 ARG B CA 1
ATOM 2913 C C . ARG B 1 130 ? -50.619 -56.267 25.049 1.00 19.52 131 ARG B C 1
ATOM 2914 O O . ARG B 1 130 ? -49.912 -55.836 25.943 1.00 23.42 131 ARG B O 1
ATOM 2922 N N . PHE B 1 131 ? -51.939 -56.137 25.049 1.00 21.55 132 PHE B N 1
ATOM 2923 C CA . PHE B 1 131 ? -52.600 -55.386 26.086 1.00 22.22 132 PHE B CA 1
ATOM 2924 C C . PHE B 1 131 ? -54.062 -55.741 26.171 1.00 24.68 132 PHE B C 1
ATOM 2925 O O . PHE B 1 131 ? -54.584 -56.511 25.371 1.00 26.45 132 PHE B O 1
ATOM 2933 N N . TYR B 1 132 ? -54.705 -55.126 27.151 1.00 21.29 133 TYR B N 1
ATOM 2934 C CA . TYR B 1 132 ? -56.086 -55.353 27.504 1.00 27.10 133 TYR B CA 1
ATOM 2935 C C . TYR B 1 132 ? -56.927 -54.242 26.937 1.00 24.46 133 TYR B C 1
ATOM 2936 O O . TYR B 1 132 ? -56.568 -53.067 27.046 1.00 26.64 133 TYR B O 1
ATOM 2945 N N . SER B 1 133 ? -58.058 -54.588 26.356 1.00 25.14 134 SER B N 1
ATOM 2946 C CA . SER B 1 133 ? -58.864 -53.589 25.664 1.00 25.36 134 SER B CA 1
ATOM 2947 C C . SER B 1 133 ? -59.681 -52.704 26.600 1.00 28.99 134 SER B C 1
ATOM 2948 O O . SER B 1 133 ? -60.030 -51.577 26.252 1.00 25.36 134 SER B O 1
ATOM 2951 N N . TRP B 1 134 ? -60.020 -53.218 27.780 1.00 29.36 135 TRP B N 1
ATOM 2952 C CA . TRP B 1 134 ? -60.993 -52.521 28.621 1.00 25.48 135 TRP B CA 1
ATOM 2953 C C . TRP B 1 134 ? -60.315 -51.440 29.450 1.00 27.59 135 TRP B C 1
ATOM 2954 O O . TRP B 1 134 ? -60.165 -51.576 30.661 1.00 29.66 135 TRP B O 1
ATOM 2965 N N . GLN B 1 135 ? -59.926 -50.349 28.803 1.00 28.67 136 GLN B N 1
ATOM 2966 C CA . GLN B 1 135 ? -59.026 -49.397 29.431 1.00 26.73 136 GLN B CA 1
ATOM 2967 C C . GLN B 1 135 ? -59.729 -48.441 30.382 1.00 28.61 136 GLN B C 1
ATOM 2968 O O . GLN B 1 135 ? -59.094 -47.800 31.205 1.00 31.09 136 GLN B O 1
ATOM 2974 N N . ASN B 1 136 ? -61.042 -48.332 30.253 1.00 29.29 137 ASN B N 1
ATOM 2975 C CA . ASN B 1 136 ? -61.827 -47.587 31.214 1.00 33.30 137 ASN B CA 1
ATOM 2976 C C . ASN B 1 136 ? -62.942 -48.520 31.656 1.00 30.50 137 ASN B C 1
ATOM 2977 O O . ASN B 1 136 ? -63.769 -48.932 30.847 1.00 28.75 137 ASN B O 1
ATOM 2982 N N . PRO B 1 137 ? -62.965 -48.858 32.951 1.00 33.13 138 PRO B N 1
ATOM 2983 C CA . PRO B 1 137 ? -63.928 -49.838 33.455 1.00 35.98 138 PRO B CA 1
ATOM 2984 C C . PRO B 1 137 ? -65.378 -49.399 33.253 1.00 34.49 138 PRO B C 1
ATOM 2985 O O . PRO B 1 137 ? -66.269 -50.245 33.262 1.00 40.59 138 PRO B O 1
ATOM 2989 N N . ASP B 1 138 ? -65.604 -48.105 33.058 1.00 33.63 139 ASP B N 1
ATOM 2990 C CA . ASP B 1 138 ? -66.952 -47.608 32.788 1.00 31.54 139 ASP B CA 1
ATOM 2991 C C . ASP B 1 138 ? -67.424 -47.901 31.361 1.00 37.91 139 ASP B C 1
ATOM 2992 O O . ASP B 1 138 ? -68.615 -47.819 31.083 1.00 35.48 139 ASP B O 1
ATOM 2997 N N . TRP B 1 139 ? -66.501 -48.228 30.457 1.00 31.24 140 TRP B N 1
ATOM 2998 C CA . TRP B 1 139 ? -66.877 -48.530 29.082 1.00 27.17 140 TRP B CA 1
ATOM 2999 C C . TRP B 1 139 ? -67.801 -49.721 29.002 1.00 30.52 140 TRP B C 1
ATOM 3000 O O . TRP B 1 139 ? -67.701 -50.644 29.798 1.00 36.41 140 TRP B O 1
ATOM 3011 N N . SER B 1 140 ? -68.675 -49.729 28.013 1.00 30.39 141 SER B N 1
ATOM 3012 C CA . SER B 1 140 ? -69.463 -50.921 27.758 1.00 28.60 141 SER B CA 1
ATOM 3013 C C . SER B 1 140 ? -68.566 -51.995 27.160 1.00 30.68 141 SER B C 1
ATOM 3014 O O . SER B 1 140 ? -67.466 -51.708 26.695 1.00 30.60 141 SER B O 1
ATOM 3017 N N . GLU B 1 141 ? -69.039 -53.234 27.161 1.00 30.96 142 GLU B N 1
ATOM 3018 C CA . GLU B 1 141 ? -68.311 -54.316 26.528 1.00 33.51 142 GLU B CA 1
ATOM 3019 C C . GLU B 1 141 ? -68.083 -54.031 25.049 1.00 34.63 142 GLU B C 1
ATOM 3020 O O . GLU B 1 141 ? -67.007 -54.294 24.518 1.00 34.70 142 GLU B O 1
ATOM 3026 N N . GLU B 1 142 ? -69.106 -53.487 24.401 1.00 28.26 143 GLU B N 1
ATOM 3027 C CA . GLU B 1 142 ? -69.049 -53.125 22.989 1.00 36.49 143 GLU B CA 1
ATOM 3028 C C . GLU B 1 142 ? -67.935 -52.107 22.695 1.00 34.01 143 GLU B C 1
ATOM 3029 O O . GLU B 1 142 ? -67.145 -52.264 21.747 1.00 30.99 143 GLU B O 1
ATOM 3035 N N . ARG B 1 143 ? -67.865 -51.076 23.527 1.00 26.28 144 ARG B N 1
ATOM 3036 C CA . ARG B 1 143 ? -66.880 -50.033 23.344 1.00 27.25 144 ARG B CA 1
ATOM 3037 C C . ARG B 1 143 ? -65.474 -50.558 23.629 1.00 28.94 144 ARG B C 1
ATOM 3038 O O . ARG B 1 143 ? -64.536 -50.236 22.903 1.00 23.92 144 ARG B O 1
ATOM 3046 N N . ALA B 1 144 ? -65.328 -51.354 24.688 1.00 27.50 145 ALA B N 1
ATOM 3047 C CA . ALA B 1 144 ? -64.028 -51.929 25.018 1.00 28.22 145 ALA B CA 1
ATOM 3048 C C . ALA B 1 144 ? -63.521 -52.789 23.871 1.00 28.11 145 ALA B C 1
ATOM 3049 O O . ALA B 1 144 ? -62.334 -52.766 23.560 1.00 27.88 145 ALA B O 1
ATOM 3051 N N . HIS B 1 145 ? -64.424 -53.523 23.225 1.00 27.46 146 HIS B N 1
ATOM 3052 C CA . HIS B 1 145 ? -63.999 -54.511 22.233 1.00 31.74 146 HIS B CA 1
ATOM 3053 C C . HIS B 1 145 ? -63.905 -53.981 20.815 1.00 29.83 146 HIS B C 1
ATOM 3054 O O . HIS B 1 145 ? -63.488 -54.706 19.915 1.00 28.51 146 HIS B O 1
ATOM 3061 N N . THR B 1 146 ? -64.251 -52.716 20.621 1.00 22.72 147 THR B N 1
ATOM 3062 C CA . THR B 1 146 ? -64.179 -52.127 19.297 1.00 27.52 147 THR B CA 1
ATOM 3063 C C . THR B 1 146 ? -63.255 -50.921 19.252 1.00 26.65 147 THR B C 1
ATOM 3064 O O . THR B 1 146 ? -62.883 -50.481 18.183 1.00 27.85 147 THR B O 1
ATOM 3068 N N . THR B 1 147 ? -62.896 -50.384 20.411 1.00 26.18 148 THR B N 1
ATOM 3069 C CA . THR B 1 147 ? -62.075 -49.187 20.460 1.00 26.50 148 THR B CA 1
ATOM 3070 C C . THR B 1 147 ? -60.733 -49.398 19.732 1.00 27.95 148 THR B C 1
ATOM 3071 O O . THR B 1 147 ? -60.211 -48.484 19.091 1.00 24.22 148 THR B O 1
ATOM 3075 N N . TYR B 1 148 ? -60.175 -50.603 19.814 1.00 23.26 149 TYR B N 1
ATOM 3076 C CA . TYR B 1 148 ? -58.846 -50.806 19.264 1.00 19.89 149 TYR B CA 1
ATOM 3077 C C . TYR B 1 148 ? -58.844 -51.612 17.982 1.00 22.35 149 TYR B C 1
ATOM 3078 O O . TYR B 1 148 ? -57.818 -52.133 17.593 1.00 24.01 149 TYR B O 1
ATOM 3087 N N . ARG B 1 149 ? -59.986 -51.690 17.318 1.00 24.74 150 ARG B N 1
ATOM 3088 C CA . ARG B 1 149 ? -60.039 -52.369 16.037 1.00 25.99 150 ARG B CA 1
ATOM 3089 C C . ARG B 1 149 ? -59.214 -51.570 15.023 1.00 24.97 150 ARG B C 1
ATOM 3090 O O . ARG B 1 149 ? -59.271 -50.334 14.975 1.00 24.51 150 ARG B O 1
ATOM 3098 N N . PRO B 1 150 ? -58.395 -52.275 14.241 1.00 22.67 151 PRO B N 1
ATOM 3099 C CA . PRO B 1 150 ? -57.611 -51.580 13.214 1.00 24.25 151 PRO B CA 1
ATOM 3100 C C . PRO B 1 150 ? -58.523 -50.881 12.194 1.00 24.76 151 PRO B C 1
ATOM 3101 O O . PRO B 1 150 ? -59.623 -51.351 11.908 1.00 21.51 151 PRO B O 1
ATOM 3105 N N . ASP B 1 151 ? -58.081 -49.734 11.700 1.00 23.50 152 ASP B N 1
ATOM 3106 C CA . ASP B 1 151 ? -58.759 -49.030 10.622 1.00 26.15 152 ASP B CA 1
ATOM 3107 C C . ASP B 1 151 ? -58.845 -49.961 9.418 1.00 24.78 152 ASP B C 1
ATOM 3108 O O . ASP B 1 151 ? -57.845 -50.539 9.037 1.00 24.56 152 ASP B O 1
ATOM 3113 N N . ARG B 1 152 ? -60.030 -50.124 8.840 1.00 21.93 153 ARG B N 1
ATOM 3114 C CA . ARG B 1 152 ? -60.200 -51.049 7.719 1.00 29.35 153 ARG B CA 1
ATOM 3115 C C . ARG B 1 152 ? -59.262 -50.717 6.572 1.00 27.13 153 ARG B C 1
ATOM 3116 O O . ARG B 1 152 ? -58.728 -51.607 5.930 1.00 27.67 153 ARG B O 1
ATOM 3124 N N . GLU B 1 153 ? -59.085 -49.422 6.330 1.00 24.33 154 GLU B N 1
ATOM 3125 C CA . GLU B 1 153 ? -58.306 -48.919 5.210 1.00 28.97 154 GLU B CA 1
ATOM 3126 C C . GLU B 1 153 ? -56.789 -48.967 5.436 1.00 28.41 154 GLU B C 1
ATOM 3127 O O . GLU B 1 153 ? -56.049 -49.323 4.535 1.00 32.52 154 GLU B O 1
ATOM 3133 N N . THR B 1 154 ? -56.332 -48.615 6.633 1.00 24.32 155 THR B N 1
ATOM 3134 C CA . THR B 1 154 ? -54.899 -48.443 6.869 1.00 26.37 155 THR B CA 1
ATOM 3135 C C . THR B 1 154 ? -54.298 -49.431 7.862 1.00 22.21 155 THR B C 1
ATOM 3136 O O . THR B 1 154 ? -53.082 -49.455 8.042 1.00 24.88 155 THR B O 1
ATOM 3140 N N . ASP B 1 155 ? -55.162 -50.186 8.532 1.00 22.99 156 ASP B N 1
ATOM 3141 C CA . ASP B 1 155 ? -54.762 -51.164 9.562 1.00 28.36 156 ASP B CA 1
ATOM 3142 C C . ASP B 1 155 ? -54.187 -50.478 10.817 1.00 25.89 156 ASP B C 1
ATOM 3143 O O . ASP B 1 155 ? -53.642 -51.139 11.717 1.00 21.62 156 ASP B O 1
ATOM 3148 N N . GLN B 1 156 ? -54.331 -49.156 10.894 1.00 22.47 157 GLN B N 1
ATOM 3149 C CA . GLN B 1 156 ? -53.847 -48.425 12.062 1.00 22.20 157 GLN B CA 1
ATOM 3150 C C . GLN B 1 156 ? -54.819 -48.540 13.253 1.00 19.93 157 GLN B C 1
ATOM 3151 O O . GLN B 1 156 ? -56.043 -48.423 13.108 1.00 24.04 157 GLN B O 1
ATOM 3157 N N . VAL B 1 157 ? -54.257 -48.794 14.425 1.00 21.33 158 VAL B N 1
ATOM 3158 C CA . VAL B 1 157 ? -55.024 -48.867 15.665 1.00 22.90 158 VAL B CA 1
ATOM 3159 C C . VAL B 1 157 ? -54.879 -47.557 16.428 1.00 21.29 158 VAL B C 1
ATOM 3160 O O . VAL B 1 157 ? -53.780 -47.071 16.631 1.00 24.53 158 VAL B O 1
ATOM 3164 N N . ASP B 1 158 ? -55.998 -46.988 16.840 1.00 23.90 159 ASP B N 1
ATOM 3165 C CA . ASP B 1 158 ? -55.991 -45.756 17.600 1.00 28.48 159 ASP B CA 1
ATOM 3166 C C . ASP B 1 158 ? -55.653 -46.063 19.063 1.00 27.66 159 ASP B C 1
ATOM 3167 O O . ASP B 1 158 ? -56.496 -46.566 19.815 1.00 26.43 159 ASP B O 1
ATOM 3172 N N . MET B 1 159 ? -54.433 -45.742 19.466 1.00 22.40 160 MET B N 1
ATOM 3173 C CA . MET B 1 159 ? -53.999 -45.975 20.833 1.00 24.08 160 MET B CA 1
ATOM 3174 C C . MET B 1 159 ? -54.205 -44.765 21.762 1.00 27.43 160 MET B C 1
ATOM 3175 O O . MET B 1 159 ? -53.747 -44.789 22.911 1.00 29.95 160 MET B O 1
ATOM 3180 N N . SER B 1 160 ? -54.890 -43.721 21.296 1.00 23.39 161 SER B N 1
ATOM 3181 C CA . SER B 1 160 ? -54.942 -42.471 22.073 1.00 28.34 161 SER B CA 1
ATOM 3182 C C . SER B 1 160 ? -55.678 -42.637 23.417 1.00 29.83 161 SER B C 1
ATOM 3183 O O . SER B 1 160 ? -55.333 -41.969 24.383 1.00 28.97 161 SER B O 1
ATOM 3186 N N . THR B 1 161 ? -56.647 -43.551 23.489 1.00 26.94 162 THR B N 1
ATOM 3187 C CA . THR B 1 161 ? -57.382 -43.806 24.734 1.00 27.49 162 THR B CA 1
ATOM 3188 C C . THR B 1 161 ? -56.691 -44.792 25.677 1.00 29.73 162 THR B C 1
ATOM 3189 O O . THR B 1 161 ? -57.176 -45.056 26.780 1.00 27.97 162 THR B O 1
ATOM 3193 N N . TYR B 1 162 ? -55.557 -45.333 25.256 1.00 25.18 163 TYR B N 1
ATOM 3194 C CA . TYR B 1 162 ? -54.887 -46.337 26.060 1.00 28.72 163 TYR B CA 1
ATOM 3195 C C . TYR B 1 162 ? -54.258 -45.740 27.321 1.00 32.70 163 TYR B C 1
ATOM 3196 O O . TYR B 1 162 ? -53.613 -44.684 27.267 1.00 34.97 163 TYR B O 1
ATOM 3205 N N . ARG B 1 163 ? -54.428 -46.445 28.440 1.00 27.49 164 ARG B N 1
ATOM 3206 C CA . ARG B 1 163 ? -54.078 -45.942 29.781 1.00 28.70 164 ARG B CA 1
ATOM 3207 C C . ARG B 1 163 ? -53.236 -46.914 30.609 1.00 30.72 164 ARG B C 1
ATOM 3208 O O . ARG B 1 163 ? -53.133 -46.753 31.822 1.00 32.31 164 ARG B O 1
ATOM 3216 N N . TYR B 1 164 ? -52.664 -47.934 29.973 1.00 28.52 165 TYR B N 1
ATOM 3217 C CA . TYR B 1 164 ? -51.875 -48.950 30.684 1.00 30.14 165 TYR B CA 1
ATOM 3218 C C . TYR B 1 164 ? -52.659 -49.684 31.787 1.00 24.78 165 TYR B C 1
ATOM 3219 O O . TYR B 1 164 ? -52.074 -50.227 32.724 1.00 26.45 165 TYR B O 1
ATOM 3228 N N . ARG B 1 165 ? -53.977 -49.702 31.670 1.00 21.82 166 ARG B N 1
ATOM 3229 C CA . ARG B 1 165 ? -54.802 -50.424 32.613 1.00 27.09 166 ARG B CA 1
ATOM 3230 C C . ARG B 1 165 ? -54.666 -51.922 32.378 1.00 29.66 166 ARG B C 1
ATOM 3231 O O . ARG B 1 165 ? -54.695 -52.387 31.240 1.00 26.32 166 ARG B O 1
ATOM 3239 N N . ALA B 1 166 ? -54.511 -52.670 33.461 1.00 24.92 167 ALA B N 1
ATOM 3240 C CA . ALA B 1 166 ? -54.458 -54.132 33.393 1.00 27.26 167 ALA B CA 1
ATOM 3241 C C . ALA B 1 166 ? -55.851 -54.749 33.542 1.00 27.85 167 ALA B C 1
ATOM 3242 O O . ALA B 1 166 ? -56.759 -54.152 34.145 1.00 24.81 167 ALA B O 1
ATOM 3244 N N . ARG B 1 167 ? -56.038 -55.934 32.976 1.00 25.78 168 ARG B N 1
ATOM 3245 C CA . ARG B 1 167 ? -57.219 -56.700 33.320 1.00 24.47 168 ARG B CA 1
ATOM 3246 C C . ARG B 1 167 ? -57.045 -57.082 34.793 1.00 23.91 168 ARG B C 1
ATOM 3247 O O . ARG B 1 167 ? -55.993 -57.570 35.170 1.00 25.69 168 ARG B O 1
ATOM 3255 N N . PRO B 1 168 ? -58.054 -56.796 35.634 1.00 25.62 169 PRO B N 1
ATOM 3256 C CA . PRO B 1 168 ? -57.955 -57.091 37.072 1.00 29.64 169 PRO B CA 1
ATOM 3257 C C . PRO B 1 168 ? -57.524 -58.531 37.324 1.00 28.57 169 PRO B C 1
ATOM 3258 O O . PRO B 1 168 ? -58.205 -59.461 36.895 1.00 27.36 169 PRO B O 1
ATOM 3262 N N . GLY B 1 169 ? -56.375 -58.699 37.971 1.00 28.97 170 GLY B N 1
ATOM 3263 C CA . GLY B 1 169 ? -55.845 -60.020 38.268 1.00 25.33 170 GLY B CA 1
ATOM 3264 C C . GLY B 1 169 ? -54.768 -60.489 37.311 1.00 28.13 170 GLY B C 1
ATOM 3265 O O . GLY B 1 169 ? -54.232 -61.590 37.457 1.00 29.68 170 GLY B O 1
ATOM 3266 N N . TYR B 1 170 ? -54.423 -59.655 36.337 1.00 23.92 171 TYR B N 1
ATOM 3267 C CA . TYR B 1 170 ? -53.437 -60.044 35.334 1.00 25.55 171 TYR B CA 1
ATOM 3268 C C . TYR B 1 170 ? -52.328 -58.992 35.148 1.00 26.10 171 TYR B C 1
ATOM 3269 O O . TYR B 1 170 ? -52.352 -57.957 35.809 1.00 28.73 171 TYR B O 1
ATOM 3278 N N . VAL B 1 171 ? -51.365 -59.246 34.261 1.00 29.05 172 VAL B N 1
ATOM 3279 C CA . VAL B 1 171 ? -50.302 -58.252 34.035 1.00 33.25 172 VAL B CA 1
ATOM 3280 C C . VAL B 1 171 ? -50.788 -57.248 33.006 1.00 27.03 172 VAL B C 1
ATOM 3281 O O . VAL B 1 171 ? -51.693 -57.547 32.225 1.00 26.37 172 VAL B O 1
ATOM 3285 N N . ASN B 1 172 ? -50.208 -56.051 33.001 1.00 25.53 173 ASN B N 1
ATOM 3286 C CA . ASN B 1 172 ? -50.800 -54.989 32.195 1.00 27.76 173 ASN B CA 1
ATOM 3287 C C . ASN B 1 172 ? -50.455 -55.122 30.711 1.00 30.57 173 ASN B C 1
ATOM 3288 O O . ASN B 1 172 ? -51.282 -54.814 29.858 1.00 29.95 173 ASN B O 1
ATOM 3293 N N . PHE B 1 173 ? -49.255 -55.592 30.396 1.00 24.94 174 PHE B N 1
ATOM 3294 C CA . PHE B 1 173 ? -48.854 -55.641 28.994 1.00 28.82 174 PHE B CA 1
ATOM 3295 C C . PHE B 1 173 ? -47.684 -56.576 28.714 1.00 30.82 174 PHE B C 1
ATOM 3296 O O . PHE B 1 173 ? -47.056 -57.124 29.622 1.00 24.40 174 PHE B O 1
ATOM 3304 N N . ASP B 1 174 ? -47.390 -56.727 27.431 1.00 22.67 175 ASP B N 1
ATOM 3305 C CA . ASP B 1 174 ? -46.174 -57.371 27.002 1.00 25.55 175 ASP B CA 1
ATOM 3306 C C . ASP B 1 174 ? -45.618 -56.555 25.845 1.00 24.22 175 ASP B C 1
ATOM 3307 O O . ASP B 1 174 ? -46.369 -55.961 25.071 1.00 25.16 175 ASP B O 1
ATOM 3312 N N . TYR B 1 175 ? -44.303 -56.484 25.763 1.00 23.77 176 TYR B N 1
ATOM 3313 C CA . TYR B 1 175 ? -43.636 -55.826 24.643 1.00 26.27 176 TYR B CA 1
ATOM 3314 C C . TYR B 1 175 ? -42.651 -56.808 24.069 1.00 27.84 176 TYR B C 1
ATOM 3315 O O . TYR B 1 175 ? -41.872 -57.394 24.811 1.00 26.10 176 TYR B O 1
ATOM 3324 N N . GLY B 1 176 ? -42.675 -56.977 22.755 1.00 23.03 177 GLY B N 1
ATOM 3325 C CA . GLY B 1 176 ? -41.723 -57.837 22.103 1.00 26.10 177 GLY B CA 1
ATOM 3326 C C . GLY B 1 176 ? -40.974 -57.059 21.043 1.00 27.29 177 GLY B C 1
ATOM 3327 O O . GLY B 1 176 ? -41.569 -56.590 20.086 1.00 22.70 177 GLY B O 1
ATOM 3328 N N . TRP B 1 177 ? -39.665 -56.937 21.207 1.00 24.74 178 TRP B N 1
ATOM 3329 C CA . TRP B 1 177 ? -38.848 -56.240 20.231 1.00 23.18 178 TRP B CA 1
ATOM 3330 C C . TRP B 1 177 ? -38.557 -57.114 19.014 1.00 25.70 178 TRP B C 1
ATOM 3331 O O . TRP B 1 177 ? -38.137 -58.260 19.172 1.00 25.74 178 TRP B O 1
ATOM 3342 N N . PHE B 1 178 ? -38.741 -56.569 17.809 1.00 25.13 179 PHE B N 1
ATOM 3343 C CA . PHE B 1 178 ? -38.528 -57.344 16.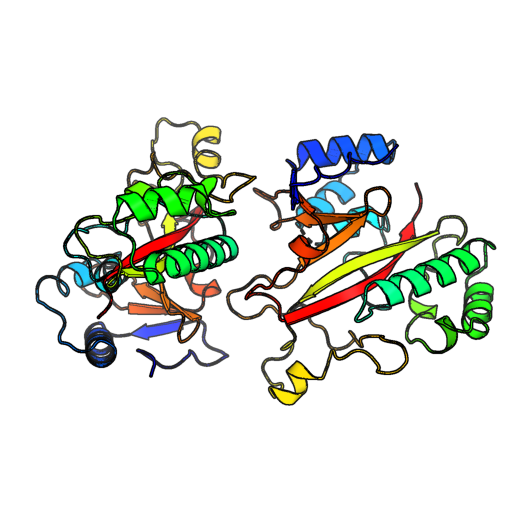577 1.00 25.25 179 PHE B CA 1
ATOM 3344 C C . PHE B 1 178 ? -37.073 -57.289 16.122 1.00 25.72 179 PHE B C 1
ATOM 3345 O O . PHE B 1 178 ? -36.600 -56.266 15.633 1.00 27.24 179 PHE B O 1
ATOM 3353 N N . ASP B 1 179 ? -36.374 -58.405 16.299 1.00 25.89 180 ASP B N 1
ATOM 3354 C CA . ASP B 1 179 ? -34.994 -58.574 15.839 1.00 31.92 180 ASP B CA 1
ATOM 3355 C C . ASP B 1 179 ? -35.040 -59.073 14.398 1.00 26.39 180 ASP B C 1
ATOM 3356 O O . ASP B 1 179 ? -35.277 -60.245 14.143 1.00 25.91 180 ASP B O 1
ATOM 3361 N N . GLN B 1 180 ? -34.815 -58.190 13.447 1.00 27.92 181 GLN B N 1
ATOM 3362 C CA . GLN B 1 180 ? -35.018 -58.579 12.069 1.00 29.10 181 GLN B CA 1
ATOM 3363 C C . GLN B 1 180 ? -33.749 -59.187 11.468 1.00 33.24 181 GLN B C 1
ATOM 3364 O O . GLN B 1 180 ? -33.718 -59.515 10.289 1.00 31.36 181 GLN B O 1
ATOM 3370 N N . ASP B 1 181 ? -32.716 -59.364 12.286 1.00 28.91 182 ASP B N 1
ATOM 3371 C CA . ASP B 1 181 ? -31.562 -60.151 11.858 1.00 32.88 182 ASP B CA 1
ATOM 3372 C C . ASP B 1 181 ? -31.893 -61.641 11.882 1.00 35.14 182 ASP B C 1
ATOM 3373 O O . ASP B 1 181 ? -31.480 -62.382 11.000 1.00 36.46 182 ASP B O 1
ATOM 3378 N N . THR B 1 182 ? -32.653 -62.063 12.890 1.00 32.42 183 THR B N 1
ATOM 3379 C CA . THR B 1 182 ? -33.005 -63.468 13.071 1.00 33.86 183 THR B CA 1
ATOM 3380 C C . THR B 1 182 ? -34.517 -63.715 13.049 1.00 37.91 183 THR B C 1
ATOM 3381 O O . THR B 1 182 ? -34.963 -64.847 13.214 1.00 33.53 183 THR B O 1
ATOM 3385 N N . ASN B 1 183 ? -35.294 -62.653 12.852 1.00 30.85 184 ASN B N 1
ATOM 3386 C CA . ASN B 1 183 ? -36.757 -62.704 12.951 1.00 32.31 184 ASN B CA 1
ATOM 3387 C C . ASN B 1 183 ? -37.213 -63.312 14.269 1.00 29.02 184 ASN B C 1
ATOM 3388 O O . ASN B 1 183 ? -38.121 -64.127 14.314 1.00 29.40 184 ASN B O 1
ATOM 3393 N N . THR B 1 184 ? -36.589 -62.900 15.354 1.00 27.37 185 THR B N 1
ATOM 3394 C CA . THR B 1 184 ? -37.061 -63.324 16.660 1.00 30.25 185 THR B CA 1
ATOM 3395 C C . THR B 1 184 ? -37.552 -62.126 17.446 1.00 26.33 185 THR B C 1
ATOM 3396 O O . THR B 1 184 ? -37.253 -60.973 17.098 1.00 27.47 185 THR B O 1
ATOM 3400 N N . TRP B 1 185 ? -38.313 -62.411 18.495 1.00 27.49 186 TRP B N 1
ATOM 3401 C CA . TRP B 1 185 ? -39.002 -61.398 19.270 1.00 23.58 186 TRP B CA 1
ATOM 3402 C C . TRP B 1 185 ? -38.543 -61.423 20.728 1.00 29.20 186 TRP B C 1
ATOM 3403 O O . TRP B 1 185 ? -38.634 -62.454 21.403 1.00 25.00 186 TRP B O 1
ATOM 3414 N N . TRP B 1 186 ? -38.036 -60.289 21.203 1.00 25.02 187 TRP B N 1
ATOM 3415 C CA . TRP B 1 186 ? -37.380 -60.255 22.500 1.00 23.92 187 TRP B CA 1
ATOM 3416 C C . TRP B 1 186 ? -38.246 -59.582 23.549 1.00 23.04 187 TRP B C 1
ATOM 3417 O O . TRP B 1 186 ? -38.750 -58.474 23.357 1.00 25.03 187 TRP B O 1
ATOM 3428 N N . HIS B 1 187 ? -38.427 -60.273 24.667 1.00 25.96 188 HIS B N 1
ATOM 3429 C CA . HIS B 1 187 ? -39.259 -59.774 25.741 1.00 25.18 188 HIS B CA 1
ATOM 3430 C C . HIS B 1 187 ? -38.726 -60.322 27.065 1.00 26.70 188 HIS B C 1
ATOM 3431 O O . HIS B 1 187 ? -37.579 -60.747 27.148 1.00 29.35 188 HIS B O 1
ATOM 3438 N N . ALA B 1 188 ? -39.549 -60.288 28.100 1.00 30.75 189 ALA B N 1
ATOM 3439 C CA . ALA B 1 188 ? -39.124 -60.745 29.417 1.00 32.49 189 ALA B CA 1
ATOM 3440 C C . ALA B 1 188 ? -40.329 -61.218 30.221 1.00 36.78 189 ALA B C 1
ATOM 3441 O O . ALA B 1 188 ? -41.474 -60.990 29.828 1.00 36.91 189 ALA B O 1
ATOM 3443 N N . ASN B 1 189 ? -40.077 -61.869 31.350 1.00 41.90 190 ASN B N 1
ATOM 3444 C CA . ASN B 1 189 ? -41.167 -62.355 32.192 1.00 36.27 190 ASN B CA 1
ATOM 3445 C C . ASN B 1 189 ? -41.826 -61.205 32.946 1.00 41.25 190 ASN B C 1
ATOM 3446 O O . ASN B 1 189 ? -43.048 -61.024 32.902 1.00 36.18 190 ASN B O 1
ATOM 345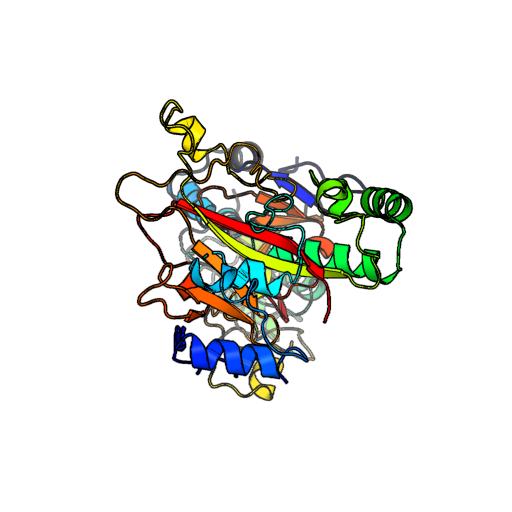1 N N . HIS B 1 190 ? -41.004 -60.405 33.609 1.00 34.74 191 HIS B N 1
ATOM 3452 C CA . HIS B 1 190 ? -41.496 -59.337 34.461 1.00 32.62 191 HIS B CA 1
ATOM 3453 C C . HIS B 1 190 ? -40.305 -58.508 34.919 1.00 36.91 191 HIS B C 1
ATOM 3454 O O . HIS B 1 190 ? -39.161 -58.859 34.640 1.00 34.12 191 HIS B O 1
ATOM 3461 N N . GLU B 1 191 ? -40.575 -57.421 35.633 1.00 39.52 192 GLU B N 1
ATOM 3462 C CA . GLU B 1 191 ? -39.515 -56.569 36.158 1.00 42.61 192 GLU B CA 1
ATOM 3463 C C . GLU B 1 191 ? -38.648 -57.297 37.183 1.00 46.68 192 GLU B C 1
ATOM 3464 O O . GLU B 1 191 ? -39.065 -58.295 37.769 1.00 41.10 192 GLU B O 1
ATOM 3470 N N . GLU B 1 192 ? -37.438 -56.777 37.374 1.00 44.92 193 GLU B N 1
ATOM 3471 C CA . GLU B 1 192 ? -36.520 -57.199 38.425 1.00 45.47 193 GLU B CA 1
ATOM 3472 C C . GLU B 1 192 ? -37.216 -57.089 39.797 1.00 44.96 193 GLU B C 1
ATOM 3473 O O . GLU B 1 192 ? -38.059 -56.214 39.985 1.00 46.01 193 GLU B O 1
ATOM 3479 N N . PRO B 1 193 ? -36.890 -57.982 40.754 1.00 49.59 194 PRO B N 1
ATOM 3480 C CA . PRO B 1 193 ? -35.923 -59.085 40.701 1.00 52.20 194 PRO B CA 1
ATOM 3481 C C . PRO B 1 193 ? -36.474 -60.350 40.052 1.00 49.55 194 PRO B C 1
ATOM 3482 O O . PRO B 1 193 ? -37.690 -60.488 39.892 1.00 42.86 194 PRO B O 1
ATOM 3486 N N . ARG B 1 194 ? -35.558 -61.250 39.695 1.00 43.74 195 ARG B N 1
ATOM 3487 C CA . ARG B 1 194 ? -35.880 -62.534 39.092 1.00 50.16 195 ARG B CA 1
ATOM 3488 C C . ARG B 1 194 ? -36.388 -62.343 37.657 1.00 50.33 195 ARG B C 1
ATOM 3489 O O . ARG B 1 194 ? -37.153 -63.155 37.129 1.00 43.21 195 ARG B O 1
ATOM 3497 N N . MET B 1 195 ? -35.930 -61.266 37.025 1.00 45.75 196 MET B N 1
ATOM 3498 C CA . MET B 1 195 ? -36.207 -61.027 35.618 1.00 44.82 196 MET B CA 1
ATOM 3499 C C . MET B 1 195 ? -35.306 -61.890 34.747 1.00 41.13 196 MET B C 1
ATOM 3500 O O . MET B 1 195 ? -34.108 -61.980 34.986 1.00 44.34 196 MET B O 1
ATOM 3505 N N . VAL B 1 196 ? -35.901 -62.542 33.755 1.00 40.41 197 VAL B N 1
ATOM 3506 C CA . VAL B 1 196 ? -35.147 -63.201 32.693 1.00 39.51 197 VAL B CA 1
ATOM 3507 C C . VAL B 1 196 ? -35.637 -62.645 31.348 1.00 37.17 197 VAL B C 1
ATOM 3508 O O . VAL B 1 196 ? -36.761 -62.157 31.247 1.00 34.02 197 VAL B O 1
ATOM 3512 N N . VAL B 1 197 ? -34.789 -62.719 30.328 1.00 34.59 198 VAL B N 1
ATOM 3513 C CA . VAL B 1 197 ? -35.116 -62.226 28.991 1.00 32.94 198 VAL B CA 1
ATOM 3514 C C . VAL B 1 197 ? -35.489 -63.394 28.082 1.00 35.06 198 VAL B C 1
ATOM 3515 O O . VAL B 1 197 ? -34.830 -64.430 28.107 1.00 36.35 198 VAL B O 1
ATOM 3519 N N . TYR B 1 198 ? -36.546 -63.241 27.287 1.00 31.47 199 TYR B N 1
ATOM 3520 C CA . TYR B 1 198 ? -36.888 -64.265 26.306 1.00 29.12 199 TYR B CA 1
ATOM 3521 C C . TYR B 1 198 ? -36.583 -63.825 24.886 1.00 31.18 199 TYR B C 1
ATOM 3522 O O . TYR B 1 198 ? -36.761 -62.659 24.535 1.00 31.95 199 TYR B O 1
ATOM 3531 N N . GLN B 1 199 ? -36.125 -64.776 24.083 1.00 27.36 200 GLN B N 1
ATOM 3532 C CA . GLN B 1 199 ? -36.032 -64.627 22.633 1.00 30.25 200 GLN B CA 1
ATOM 3533 C C . GLN B 1 199 ? -36.965 -65.659 22.015 1.00 33.29 200 GLN B C 1
ATOM 3534 O O . GLN B 1 199 ? -36.690 -66.851 22.084 1.00 33.26 200 GLN B O 1
ATOM 3540 N N . SER B 1 200 ? -38.077 -65.208 21.434 1.00 30.37 201 SER B N 1
ATOM 3541 C CA . SER B 1 200 ? -39.146 -66.121 21.021 1.00 27.29 201 SER B CA 1
ATOM 3542 C C . SER B 1 200 ? -39.457 -66.057 19.531 1.00 26.67 201 SER B C 1
ATOM 3543 O O . SER B 1 200 ? -39.086 -65.109 18.854 1.00 23.76 201 SER B O 1
ATOM 3546 N N . THR B 1 201 ? -40.150 -67.075 19.033 1.00 25.42 202 THR B N 1
ATOM 3547 C CA . THR B 1 201 ? -40.822 -66.963 17.754 1.00 27.12 202 THR B CA 1
ATOM 3548 C C . THR B 1 201 ? -42.025 -66.033 17.949 1.00 29.11 202 THR B C 1
ATOM 3549 O O . THR B 1 201 ? -42.475 -65.825 19.083 1.00 26.97 202 THR B O 1
ATOM 3553 N N . LEU B 1 202 ? -42.547 -65.479 16.861 1.00 26.99 203 LEU B N 1
ATOM 3554 C CA . LEU B 1 202 ? -43.708 -64.597 16.969 1.00 26.08 203 LEU B CA 1
ATOM 3555 C C . LEU B 1 202 ? -44.878 -65.397 17.531 1.00 28.58 203 LEU B C 1
ATOM 3556 O O . LEU B 1 202 ? -45.699 -64.869 18.279 1.00 25.70 203 LEU B O 1
ATOM 3561 N N . ARG B 1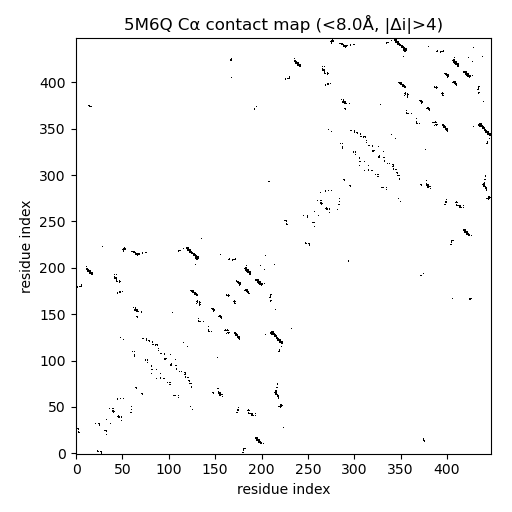 203 ? -44.940 -66.681 17.177 1.00 27.42 204 ARG B N 1
ATOM 3562 C CA . ARG B 1 203 ? -46.044 -67.517 17.616 1.00 28.11 204 ARG B CA 1
ATOM 3563 C C . ARG B 1 203 ? -46.045 -67.620 19.129 1.00 27.73 204 ARG B C 1
ATOM 3564 O O . ARG B 1 203 ? -47.086 -67.475 19.772 1.00 24.40 204 ARG B O 1
ATOM 3572 N N . HIS B 1 204 ? -44.871 -67.879 19.690 1.00 27.85 205 HIS B N 1
ATOM 3573 C CA . HIS B 1 204 ? -44.756 -68.043 21.129 1.00 24.15 205 HIS B CA 1
ATOM 3574 C C . HIS B 1 204 ? -45.006 -66.720 21.824 1.00 28.93 205 HIS B C 1
ATOM 3575 O O . HIS B 1 204 ? -45.702 -66.669 22.838 1.00 26.12 205 HIS B O 1
ATOM 3582 N N . TYR B 1 205 ? -44.428 -65.652 21.281 1.00 24.88 206 TYR B N 1
ATOM 3583 C CA . TYR B 1 205 ? -44.655 -64.320 21.844 1.00 24.73 206 TYR B CA 1
ATOM 3584 C C . TYR B 1 205 ? -46.154 -63.988 21.842 1.00 23.28 206 TYR B C 1
ATOM 3585 O O . TYR B 1 205 ? -46.658 -63.421 22.801 1.00 27.34 206 TYR B O 1
ATOM 3594 N N . SER B 1 206 ? -46.860 -64.366 20.779 1.00 24.62 207 SER B N 1
ATOM 3595 C CA . SER B 1 206 ? -48.281 -64.030 20.611 1.00 22.06 207 SER B CA 1
ATOM 3596 C C . SER B 1 206 ? -49.245 -65.070 21.180 1.00 29.63 207 SER B C 1
ATOM 3597 O O . SER B 1 206 ? -50.457 -64.958 20.999 1.00 25.81 207 SER B O 1
ATOM 3600 N N . ARG B 1 207 ? -48.721 -66.089 21.852 1.00 29.37 208 ARG B N 1
ATOM 3601 C CA . ARG B 1 207 ? -49.571 -67.189 22.299 1.00 33.38 208 ARG B CA 1
ATOM 3602 C C . ARG B 1 207 ? -50.745 -66.674 23.160 1.00 31.51 208 ARG B C 1
ATOM 3603 O O . ARG B 1 207 ? -50.612 -65.691 23.895 1.00 27.27 208 ARG B O 1
ATOM 3611 N N . PRO B 1 208 ? -51.905 -67.327 23.040 1.00 32.15 209 PRO B N 1
ATOM 3612 C CA . PRO B 1 208 ? -53.133 -67.021 23.776 1.00 32.99 209 PRO B CA 1
ATOM 3613 C C . PRO B 1 208 ? -52.925 -66.864 25.288 1.00 34.37 209 PRO B C 1
ATOM 3614 O O . PRO B 1 208 ? -52.349 -67.740 25.922 1.00 28.65 209 PRO B O 1
ATOM 3618 N N . LEU B 1 209 ? -53.391 -65.752 25.846 1.00 27.78 210 LEU B N 1
ATOM 3619 C CA . LEU B 1 209 ? -53.255 -65.481 27.275 1.00 26.98 210 LEU B CA 1
ATOM 3620 C C . LEU B 1 209 ? -54.467 -64.709 27.728 1.00 29.12 210 LEU B C 1
ATOM 3621 O O . LEU B 1 209 ? -54.932 -63.810 27.018 1.00 31.85 210 LEU B O 1
ATOM 3626 N N . GLN B 1 210 ? -54.983 -65.043 28.908 1.00 25.87 211 GLN B N 1
ATOM 3627 C CA A GLN B 1 210 ? -56.145 -64.382 29.493 0.50 28.04 211 GLN B CA 1
ATOM 3628 C CA B GLN B 1 210 ? -56.173 -64.346 29.368 0.50 28.01 211 GLN B CA 1
ATOM 3629 C C . GLN B 1 210 ? -55.860 -62.901 29.783 1.00 23.55 211 GLN B C 1
ATOM 3630 O O . GLN B 1 210 ? -56.771 -62.106 29.924 1.00 22.41 211 GLN B O 1
ATOM 3641 N N . ASP B 1 211 ? -54.581 -62.548 29.923 1.00 27.57 212 ASP B N 1
ATOM 3642 C CA . ASP B 1 211 ? -54.194 -61.154 30.238 1.00 27.35 212 ASP B CA 1
ATOM 3643 C C . ASP B 1 211 ? -54.560 -60.174 29.123 1.00 28.44 212 ASP B C 1
ATOM 3644 O O . ASP B 1 211 ? -54.892 -59.012 29.385 1.00 27.66 212 ASP B O 1
ATOM 3649 N N . PHE B 1 212 ? -54.498 -60.656 27.880 1.00 27.32 213 PHE B N 1
ATOM 3650 C CA . PHE B 1 212 ? -54.490 -59.785 26.701 1.00 30.45 213 PHE B CA 1
ATOM 3651 C C . PHE B 1 212 ? -55.517 -60.199 25.665 1.00 32.78 213 PHE B C 1
ATOM 3652 O O . PHE B 1 212 ? -55.595 -61.378 25.308 1.00 30.64 213 PHE B O 1
ATOM 3660 N N . ASP B 1 213 ? -56.294 -59.236 25.175 1.00 23.88 214 ASP B N 1
ATOM 3661 C CA . ASP B 1 213 ? -57.175 -59.516 24.056 1.00 30.10 214 ASP B CA 1
ATOM 3662 C C . ASP B 1 213 ? -56.831 -58.635 22.854 1.00 27.54 214 ASP B C 1
ATOM 3663 O O . ASP B 1 213 ? -57.535 -58.652 21.862 1.00 33.78 214 ASP B O 1
ATOM 3668 N N . GLU B 1 214 ? -55.734 -57.887 22.944 1.00 23.08 215 GLU B N 1
ATOM 3669 C CA . GLU B 1 214 ? -55.272 -57.057 21.836 1.00 23.30 215 GLU B CA 1
ATOM 3670 C C . GLU B 1 214 ? -53.775 -57.217 21.618 1.00 23.72 215 GLU B C 1
ATOM 3671 O O . GLU B 1 214 ? -52.999 -57.341 22.573 1.00 20.57 215 GLU B O 1
ATOM 3677 N N . GLN B 1 215 ? -53.377 -57.191 20.349 1.00 18.27 216 GLN B N 1
ATOM 3678 C CA . GLN B 1 215 ? -51.970 -57.185 19.978 1.00 22.64 216 GLN B CA 1
ATOM 3679 C C . GLN B 1 215 ? -51.797 -56.260 18.779 1.00 21.25 216 GLN B C 1
ATOM 3680 O O . GLN B 1 215 ? -52.505 -56.404 17.780 1.00 22.74 216 GLN B O 1
ATOM 3686 N N . VAL B 1 216 ? -50.871 -55.315 18.891 1.00 21.62 217 VAL B N 1
ATOM 3687 C CA . VAL B 1 216 ? -50.539 -54.418 17.794 1.00 24.73 217 VAL B CA 1
ATOM 3688 C C . VAL B 1 216 ? -49.077 -54.565 17.422 1.00 23.15 217 VAL B C 1
ATOM 3689 O O . VAL B 1 216 ? -48.264 -55.083 18.199 1.00 22.24 217 VAL B O 1
ATOM 3693 N N . PHE B 1 217 ? -48.752 -54.126 16.214 1.00 21.74 218 PHE B N 1
ATOM 3694 C CA . PHE B 1 217 ? -47.367 -54.043 15.783 1.00 22.56 218 PHE B CA 1
ATOM 3695 C C . PHE B 1 217 ? -47.063 -52.588 15.528 1.00 22.59 218 PHE B C 1
ATOM 3696 O O . PHE B 1 217 ? -47.754 -51.920 14.773 1.00 24.14 218 PHE B O 1
ATOM 3704 N N . THR B 1 218 ? -46.029 -52.103 16.187 1.00 22.70 219 THR B N 1
ATOM 3705 C CA . THR B 1 218 ? -45.813 -50.675 16.313 1.00 23.44 219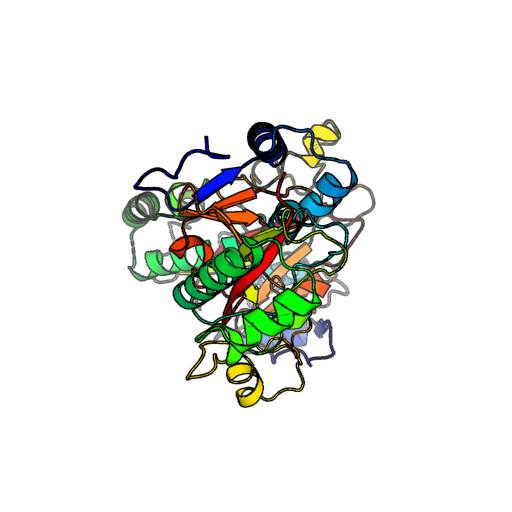 THR B CA 1
ATOM 3706 C C . THR B 1 218 ? -44.486 -50.293 15.685 1.00 22.07 219 THR B C 1
ATOM 3707 O O . THR B 1 218 ? -43.481 -50.976 15.864 1.00 20.93 219 THR B O 1
ATOM 3711 N N . VAL B 1 219 ? -44.498 -49.204 14.940 1.00 23.09 220 VAL B N 1
ATOM 3712 C CA . VAL B 1 219 ? -43.291 -48.686 14.335 1.00 25.06 220 VAL B CA 1
ATOM 3713 C C . VAL B 1 219 ? -42.902 -47.445 15.095 1.00 21.78 220 VAL B C 1
ATOM 3714 O O . VAL B 1 219 ? -43.762 -46.609 15.404 1.00 23.00 220 VAL B O 1
ATOM 3718 N N . ALA B 1 220 ? -41.616 -47.330 15.400 1.00 21.61 221 ALA B N 1
ATOM 3719 C CA . ALA B 1 220 ? -41.086 -46.202 16.168 1.00 18.93 221 ALA B CA 1
ATOM 3720 C C . ALA B 1 220 ? -39.661 -45.940 15.731 1.00 22.13 221 ALA B C 1
ATOM 3721 O O . ALA B 1 220 ? -38.952 -46.854 15.326 1.00 21.68 221 ALA B O 1
ATOM 3723 N N . PHE B 1 221 ? -39.239 -44.682 15.783 1.00 24.92 222 PHE B N 1
ATOM 3724 C CA . PHE B 1 221 ? -37.872 -44.358 15.418 1.00 22.52 222 PHE B CA 1
ATOM 3725 C C . PHE B 1 221 ? -36.920 -44.704 16.557 1.00 27.11 222 PHE B C 1
ATOM 3726 O O . PHE B 1 221 ? -37.162 -44.357 17.714 1.00 28.44 222 PHE B O 1
ATOM 3734 N N . ALA B 1 222 ? -35.856 -45.421 16.220 1.00 24.77 223 ALA B N 1
ATOM 3735 C CA . ALA B 1 222 ? -34.742 -45.634 17.133 1.00 28.61 223 ALA B CA 1
ATOM 3736 C C . ALA B 1 222 ? -33.569 -44.796 16.662 1.00 28.57 223 ALA B C 1
ATOM 3737 O O . ALA B 1 222 ? -33.431 -44.520 15.467 1.00 28.82 223 ALA B O 1
ATOM 3739 N N . LYS B 1 223 ? -32.715 -44.399 17.595 1.00 28.42 224 LYS B N 1
ATOM 3740 C CA . LYS B 1 223 ? -31.468 -43.742 17.236 1.00 33.30 224 LYS B CA 1
ATOM 3741 C C . LYS B 1 223 ? -30.427 -44.804 16.916 1.00 32.68 224 LYS B C 1
ATOM 3742 O O . LYS B 1 223 ? -30.253 -45.755 17.678 1.00 32.08 224 LYS B O 1
ATOM 3748 N N . LYS B 1 224 ? -29.765 -44.664 15.773 1.00 32.08 225 LYS B N 1
ATOM 3749 C CA . LYS B 1 224 ? -28.761 -45.640 15.364 1.00 33.46 225 LYS B CA 1
ATOM 3750 C C . LYS B 1 224 ? -27.563 -45.577 16.287 1.00 34.98 225 LYS B C 1
ATOM 3751 O O . LYS B 1 224 ? -27.351 -44.579 16.979 1.00 37.72 225 LYS B O 1
ATOM 3757 N N . ASP B 1 225 ? -26.795 -46.658 16.315 1.00 43.62 226 ASP B N 1
ATOM 3758 C CA . ASP B 1 225 ? -25.574 -46.709 17.117 1.00 49.48 226 ASP B CA 1
ATOM 3759 C C . ASP B 1 225 ? -24.573 -45.648 16.656 1.00 52.55 226 ASP B C 1
ATOM 3760 O O . ASP B 1 225 ? -24.155 -45.651 15.498 1.00 49.97 226 ASP B O 1
#

Solvent-accessible surface area: 22593 Å² total